Protein AF-0000000075840301 (afdb_homodimer)

Secondary structure (DSSP, 8-state):
-EEEEESTTSHHHHHHHHHHHHTT-EEEEEES-GGGS-HHHHT-TTEEEEE--TT-HHHHHHHHTT-SEEEE-----TTS-SS-HHHHHHHHHHHHHTSSSPPEEEEE--TT-SSSTHHHHHHHHTSHHHHHHHHHHHHHHHHHHHH-TT--EEEEEE-EEE-SPP-S---EE--SS--TTT--EEEHHHHHHHHHHHHH-GGGTTEEEEE-/-EEEEESTTSHHHHHHHHHHHHTT-EEEEEES-GGGS-HHHHT-TTEEEEE--TT-HHHHHHHHTT-SEEEE-----TTS-SS-HHHHHHHHHHHHHTSSSPPEEEEE--TTTTTTTHHHHHHHHTSHHHHHHHHHHHHHHHHHHHH-TT--EEEEEE-EEE-SPP-S---EE--SS--TTT--EEEHHHHHHHHHHHHH-GGGTTEEEEE-

Organism: Prymnesium parvum (NCBI:txid97485)

Radius of gyration: 25.16 Å; Cα contacts (8 Å, |Δi|>4): 952; chains: 2; bounding box: 38×73×52 Å

Foldseek 3Di:
DEEEEEPCLDDVNVVVLVVCVVVPAQYEYEEQDPVSRPPVPVPDPSYHYDHDALLDLVSLLVRQPPGQEYEYPDADDVPDDFPRLLSSLVSNLVSQVPDPHGHEYEYEAAACAPPNVVQQCVVLVVPPVSNRRSVSRNNNVVCCVVPNVPHHYHYHHDYDDDPDDDPVDDDDDPPSPRVCVRRDDDDPVVVVVVVVVVVVDCPQPPHDDDDD/DEEEEEPCLDDVNVVVVVVCVVVPAQYEYEDQDPVSRPPVPVPDPSYHYDHDALLDLVSLLVRQPPGQEYEYPDADDVPDDFPRLLSSLVSNLVSQVPDPHGHEYEYEAAACALPNVVQQCVVLVVDVVSNRRSVSRNNNVVCCVVPNVPHHYHYHHDYDDDPDDDPVDDDDDPPSPRVCVVRDDDDPVVVVVVVVVVVVDCPQPPHDDDDD

InterPro domains:
  IPR016040 NAD(P)-binding domain [PF13460] (7-199)
  IPR036291 NAD(P)-binding domain superfamily [SSF51735] (1-210)
  IPR051606 Polyketide Oxidoreductase-like [PTHR43355] (1-210)

pLDDT: mean 80.61, std 18.45, range [37.78, 98.44]

Solvent-accessible surface area (backbone atoms only — not comparable to full-atom values): 21723 Å² total; per-residue (Å²): 96,42,35,21,32,37,27,38,63,39,76,48,17,40,54,32,51,52,52,42,47,74,71,66,26,38,36,35,34,46,30,78,55,72,84,59,38,64,68,84,56,67,72,40,90,46,47,44,82,41,80,35,47,65,78,34,55,68,51,38,31,66,51,48,60,88,27,52,28,38,38,36,45,54,76,88,50,74,91,47,76,81,75,44,59,32,51,25,52,49,34,49,50,55,42,29,61,70,40,96,71,42,26,39,36,40,39,45,64,43,53,27,48,77,77,24,22,55,32,58,34,54,69,16,40,53,30,66,70,40,32,53,53,48,49,26,46,28,48,26,52,50,46,51,74,70,63,39,82,88,33,43,28,29,38,36,18,39,34,36,74,37,92,49,74,57,74,84,75,67,49,76,40,66,60,74,64,32,70,51,52,48,35,32,53,29,26,36,49,40,51,27,53,47,53,50,53,53,69,76,40,73,90,47,55,73,37,54,37,36,36,46,95,44,34,23,34,37,27,39,62,38,76,48,18,39,55,31,52,51,52,41,46,73,71,65,26,37,38,35,34,47,31,76,56,71,83,61,39,64,68,85,54,67,73,41,91,46,46,43,85,41,80,34,48,62,77,35,56,68,50,38,31,66,52,48,60,86,25,53,28,37,38,37,44,54,75,86,49,72,90,48,77,81,76,44,60,34,50,26,51,50,35,50,48,54,42,30,61,70,39,95,71,42,27,40,36,40,42,45,64,43,54,25,50,76,78,25,18,55,33,59,35,54,69,18,39,53,29,67,69,39,32,53,53,48,48,26,46,30,49,26,52,48,46,50,75,70,62,38,82,86,32,44,28,28,38,36,18,39,36,37,73,38,92,50,74,58,72,83,75,67,49,76,41,65,60,73,63,32,68,51,54,44,34,33,54,30,26,37,48,41,52,28,52,47,52,52,51,53,67,75,38,72,89,47,56,72,37,53,38,36,36,48

Structure (mmCIF, N/CA/C/O backbone):
data_AF-0000000075840301-model_v1
#
loop_
_entity.id
_entity.type
_entity.pdbx_description
1 polymer 'NAD(P)-binding domain-containing protein'
#
loop_
_atom_site.group_PDB
_atom_site.id
_atom_site.type_symbol
_atom_site.label_atom_id
_atom_site.label_alt_id
_atom_site.label_comp_id
_atom_site.label_asym_id
_atom_site.label_entity_id
_atom_site.label_seq_id
_atom_site.pdbx_PDB_ins_code
_atom_site.Cartn_x
_atom_site.Cartn_y
_atom_site.Cartn_z
_atom_site.occupancy
_atom_site.B_iso_or_equiv
_atom_site.auth_seq_id
_atom_site.auth_comp_id
_atom_site.auth_asym_id
_atom_site.auth_atom_id
_atom_site.pdbx_PDB_model_num
ATOM 1 N N . MET A 1 1 ? 2.291 35.406 10.438 1 94.56 1 MET A N 1
ATOM 2 C CA . MET A 1 1 ? 1.06 34.844 10.969 1 94.56 1 MET A CA 1
ATOM 3 C C . MET A 1 1 ? 1.354 33.938 12.156 1 94.56 1 MET A C 1
ATOM 5 O O . MET A 1 1 ? 2.504 33.562 12.383 1 94.56 1 MET A O 1
ATOM 9 N N . LYS A 1 2 ? 0.335 33.719 12.969 1 97 2 LYS A N 1
ATOM 10 C CA . LYS A 1 2 ? 0.436 32.781 14.078 1 97 2 LYS A CA 1
ATOM 11 C C . LYS A 1 2 ? 0.03 31.375 13.641 1 97 2 LYS A C 1
ATOM 13 O O . LYS A 1 2 ? -1.146 31.125 13.367 1 97 2 LYS A O 1
ATOM 18 N N . LEU A 1 3 ? 1.019 30.516 13.672 1 97.31 3 LEU A N 1
ATOM 19 C CA . LEU A 1 3 ? 0.808 29.141 13.219 1 97.31 3 LEU A CA 1
ATOM 20 C C . LEU A 1 3 ? 0.969 28.172 14.383 1 97.31 3 LEU A C 1
ATOM 22 O O . LEU A 1 3 ? 1.893 28.297 15.188 1 97.31 3 LEU A O 1
ATOM 26 N N . THR A 1 4 ? 0.073 27.281 14.477 1 98.25 4 THR A N 1
ATOM 27 C CA . THR A 1 4 ? 0.215 26.141 15.383 1 98.25 4 THR A CA 1
ATOM 28 C C . THR A 1 4 ? 0.514 24.859 14.594 1 98.25 4 THR A C 1
ATOM 30 O O . THR A 1 4 ? -0.13 24.578 13.578 1 98.25 4 THR A O 1
ATOM 33 N N . VAL A 1 5 ? 1.513 24.109 15.109 1 97.75 5 VAL A N 1
ATOM 34 C CA . VAL A 1 5 ? 1.905 22.875 14.414 1 97.75 5 VAL A CA 1
ATOM 35 C C . VAL A 1 5 ? 1.803 21.688 15.359 1 97.75 5 VAL A C 1
ATOM 37 O O . VAL A 1 5 ? 2.346 21.719 16.469 1 97.75 5 VAL A O 1
ATOM 40 N N . LEU A 1 6 ? 1.073 20.656 14.977 1 97.06 6 LEU A N 1
ATOM 41 C CA . LEU A 1 6 ? 1.098 19.344 15.617 1 97.06 6 LEU A CA 1
ATOM 42 C C . LEU A 1 6 ? 1.879 18.344 14.773 1 97.06 6 LEU A C 1
ATOM 44 O O . LEU A 1 6 ? 1.749 18.328 13.547 1 97.06 6 LEU A O 1
ATOM 48 N N . GLY A 1 7 ? 2.709 17.562 15.438 1 94.69 7 GLY A N 1
ATOM 49 C CA . GLY A 1 7 ? 3.58 16.641 14.711 1 94.69 7 GLY A CA 1
ATOM 50 C C . GLY A 1 7 ? 4.898 17.281 14.305 1 94.69 7 GLY A C 1
ATOM 51 O O . GLY A 1 7 ? 5.477 16.906 13.273 1 94.69 7 GLY A O 1
ATOM 52 N N . ALA A 1 8 ? 5.355 18.188 15.047 1 94.19 8 ALA A N 1
ATOM 53 C CA . ALA A 1 8 ? 6.539 18.969 14.703 1 94.19 8 ALA A CA 1
ATOM 54 C C . ALA A 1 8 ? 7.812 18.141 14.906 1 94.19 8 ALA A C 1
ATOM 56 O O . ALA A 1 8 ? 8.883 18.516 14.414 1 94.19 8 ALA A O 1
ATOM 57 N N . THR A 1 9 ? 7.734 17.109 15.648 1 91.31 9 THR A N 1
ATOM 58 C CA . THR A 1 9 ? 8.922 16.297 15.891 1 91.31 9 THR A CA 1
ATOM 59 C C . THR A 1 9 ? 9.086 15.227 14.812 1 91.31 9 THR A C 1
ATOM 61 O O . THR A 1 9 ? 10.109 14.555 14.75 1 91.31 9 THR A O 1
ATOM 64 N N . GLY A 1 10 ? 8.125 15.031 14 1 88.94 10 GLY A N 1
ATOM 65 C CA . GLY A 1 10 ? 8.234 14.102 12.891 1 88.94 10 GLY A CA 1
ATOM 66 C C . GLY A 1 10 ? 9.055 14.648 11.734 1 88.94 10 GLY A C 1
ATOM 67 O O . GLY A 1 10 ? 9.344 15.852 11.68 1 88.94 10 GLY A O 1
ATOM 68 N N . PRO A 1 11 ? 9.312 13.781 10.773 1 87 11 PRO A N 1
ATOM 69 C CA . PRO A 1 11 ? 10.188 14.188 9.664 1 87 11 PRO A CA 1
ATOM 70 C C . PRO A 1 11 ? 9.594 15.32 8.836 1 87 11 PRO A C 1
ATOM 72 O O . PRO A 1 11 ? 10.289 16.281 8.516 1 87 11 PRO A O 1
ATOM 75 N N . THR A 1 12 ? 8.359 15.203 8.43 1 87.88 12 THR A N 1
ATOM 76 C CA . THR A 1 12 ? 7.73 16.25 7.641 1 87.88 12 THR A CA 1
ATOM 77 C C . THR A 1 12 ? 7.508 17.5 8.492 1 87.88 12 THR A C 1
ATOM 79 O O . THR A 1 12 ? 7.703 18.625 8.016 1 87.88 12 THR A O 1
ATOM 82 N N . GLY A 1 13 ? 7.09 17.312 9.773 1 93.94 13 GLY A N 1
ATOM 83 C CA . GLY A 1 13 ? 6.828 18.438 10.672 1 93.94 13 GLY A CA 1
ATOM 84 C C . GLY A 1 13 ? 8.055 19.281 10.93 1 93.94 13 GLY A C 1
ATOM 85 O O . GLY A 1 13 ? 7.953 20.516 11.023 1 93.94 13 GLY A O 1
ATOM 86 N N . GLN A 1 14 ? 9.164 18.688 11.055 1 92.38 14 GLN A N 1
ATOM 87 C CA . GLN A 1 14 ? 10.406 19.422 11.289 1 92.38 14 GLN A CA 1
ATOM 88 C C . GLN A 1 14 ? 10.734 20.312 10.094 1 92.38 14 GLN A C 1
ATOM 90 O O . GLN A 1 14 ? 11.125 21.469 10.273 1 92.38 14 GLN A O 1
ATOM 95 N N . ILE A 1 15 ? 10.594 19.781 8.898 1 91 15 ILE A N 1
ATOM 96 C CA . ILE A 1 15 ? 10.867 20.547 7.688 1 91 15 ILE A CA 1
ATOM 97 C C . ILE A 1 15 ? 9.898 21.719 7.582 1 91 15 ILE A C 1
ATOM 99 O O . ILE A 1 15 ? 10.32 22.859 7.328 1 91 15 ILE A O 1
ATOM 103 N N . PHE A 1 16 ? 8.656 21.484 7.848 1 93.56 16 PHE A N 1
ATOM 104 C CA . PHE A 1 16 ? 7.645 22.531 7.754 1 93.56 16 PHE A CA 1
ATOM 105 C C . PHE A 1 16 ? 7.922 23.641 8.766 1 93.56 16 PHE A C 1
ATOM 107 O O . PHE A 1 16 ? 7.867 24.828 8.43 1 93.56 16 PHE A O 1
ATOM 114 N N . THR A 1 17 ? 8.195 23.234 10.031 1 95.25 17 THR A N 1
ATOM 115 C CA . THR A 1 17 ? 8.422 24.203 11.094 1 95.25 17 THR A CA 1
ATOM 116 C C . THR A 1 17 ? 9.602 25.109 10.75 1 95.25 17 THR A C 1
ATOM 118 O O . THR A 1 17 ? 9.508 26.328 10.891 1 95.25 17 THR A O 1
ATOM 121 N N . ALA A 1 18 ? 10.617 24.547 10.242 1 93.25 18 ALA A N 1
ATOM 122 C CA . ALA A 1 18 ? 11.781 25.344 9.836 1 93.25 18 ALA A CA 1
ATOM 123 C C . ALA A 1 18 ? 11.414 26.328 8.727 1 93.25 18 ALA A C 1
ATOM 125 O O . ALA A 1 18 ? 11.773 27.5 8.797 1 93.25 18 ALA A O 1
ATOM 126 N N . MET A 1 19 ? 10.68 25.891 7.777 1 92 19 MET A N 1
ATOM 127 C CA . MET A 1 19 ? 10.273 26.734 6.656 1 92 19 MET A CA 1
ATOM 128 C C . MET A 1 19 ? 9.383 27.875 7.125 1 92 19 MET A C 1
ATOM 130 O O . MET A 1 19 ? 9.523 29 6.656 1 92 19 MET A O 1
ATOM 134 N N . ALA A 1 20 ? 8.508 27.578 7.984 1 94.94 20 ALA A N 1
ATOM 135 C CA . ALA A 1 20 ? 7.59 28.594 8.508 1 94.94 20 ALA A CA 1
ATOM 136 C C . ALA A 1 20 ? 8.344 29.672 9.281 1 94.94 20 ALA A C 1
ATOM 138 O O . ALA A 1 20 ? 8.062 30.859 9.125 1 94.94 20 ALA A O 1
ATOM 139 N N . LEU A 1 21 ? 9.281 29.25 10.086 1 94.44 21 LEU A N 1
ATOM 140 C CA . LEU A 1 21 ? 10.094 30.203 10.844 1 94.44 21 LEU A CA 1
ATOM 141 C C . LEU A 1 21 ? 10.922 31.062 9.906 1 94.44 21 LEU A C 1
ATOM 143 O O . LEU A 1 21 ? 11.008 32.281 10.086 1 94.44 21 LEU A O 1
ATOM 147 N N . ASP A 1 22 ? 11.484 30.438 8.922 1 92.19 22 ASP A N 1
ATOM 148 C CA . ASP A 1 22 ? 12.289 31.156 7.941 1 92.19 22 ASP A CA 1
ATOM 149 C C . ASP A 1 22 ? 11.453 32.188 7.191 1 92.19 22 ASP A C 1
ATOM 151 O O . ASP A 1 22 ? 11.961 33.25 6.797 1 92.19 22 ASP A O 1
ATOM 155 N N . ALA A 1 23 ? 10.25 31.891 7.051 1 93 23 ALA A N 1
ATOM 156 C CA . ALA A 1 23 ? 9.344 32.781 6.348 1 93 23 ALA A CA 1
ATOM 157 C C . ALA A 1 23 ? 8.867 33.906 7.27 1 93 23 ALA A C 1
ATOM 159 O O . ALA A 1 23 ? 8.102 34.781 6.848 1 93 23 ALA A O 1
ATOM 160 N N . GLY A 1 24 ? 9.195 33.844 8.539 1 93.44 24 GLY A N 1
ATOM 161 C CA . GLY A 1 24 ? 8.945 34.938 9.461 1 93.44 24 GLY A CA 1
ATOM 162 C C . GLY A 1 24 ? 7.68 34.75 10.281 1 93.44 24 GLY A C 1
ATOM 163 O O . GLY A 1 24 ? 7.219 35.688 10.945 1 93.44 24 GLY A O 1
ATOM 164 N N . HIS A 1 25 ? 7.113 33.594 10.305 1 95.88 25 HIS A N 1
ATOM 165 C CA . HIS A 1 25 ? 5.891 33.344 11.047 1 95.88 25 HIS A CA 1
ATOM 166 C C . HIS A 1 25 ? 6.188 33.062 12.516 1 95.88 25 HIS A C 1
ATOM 168 O O . HIS A 1 25 ? 7.297 32.625 12.859 1 95.88 25 HIS A O 1
ATOM 174 N N . ASP A 1 26 ? 5.246 33.375 13.367 1 96.69 26 ASP A N 1
ATOM 175 C CA . ASP A 1 26 ? 5.27 32.906 14.758 1 96.69 26 ASP A CA 1
ATOM 176 C C . ASP A 1 26 ? 4.715 31.5 14.875 1 96.69 26 ASP A C 1
ATOM 178 O O . ASP A 1 26 ? 3.541 31.266 14.586 1 96.69 26 ASP A O 1
ATOM 182 N N . VAL A 1 27 ? 5.57 30.594 15.391 1 96.69 27 VAL A N 1
ATOM 183 C CA . VAL A 1 27 ? 5.184 29.188 15.344 1 96.69 27 VAL A CA 1
ATOM 184 C C . VAL A 1 27 ? 5.062 28.641 16.766 1 96.69 27 VAL A C 1
ATOM 186 O O . VAL A 1 27 ? 5.992 28.766 17.562 1 96.69 27 VAL A O 1
ATOM 189 N N . THR A 1 28 ? 3.939 28.094 17.094 1 97.38 28 THR A N 1
ATOM 190 C CA . THR A 1 28 ? 3.736 27.328 18.312 1 97.38 28 THR A CA 1
ATOM 191 C C . THR A 1 28 ? 3.637 25.828 17.984 1 97.38 28 THR A C 1
ATOM 193 O O . THR A 1 28 ? 2.887 25.438 17.094 1 97.38 28 THR A O 1
ATOM 196 N N . VAL A 1 29 ? 4.371 24.984 18.766 1 96.81 29 VAL A N 1
ATOM 197 C CA . VAL A 1 29 ? 4.332 23.547 18.5 1 96.81 29 VAL A CA 1
ATOM 198 C C . VAL A 1 29 ? 3.869 22.812 19.766 1 96.81 29 VAL A C 1
ATOM 200 O O . VAL A 1 29 ? 4.223 23.188 20.875 1 96.81 29 VAL A O 1
ATOM 203 N N . LEU A 1 30 ? 3.029 21.812 19.578 1 96.5 30 LEU A N 1
ATOM 204 C CA . LEU A 1 30 ? 2.65 20.859 20.609 1 96.5 30 LEU A CA 1
ATOM 205 C C . LEU A 1 30 ? 3.43 19.562 20.469 1 96.5 30 LEU A C 1
ATOM 207 O O . LEU A 1 30 ? 3.275 18.844 19.484 1 96.5 30 LEU A O 1
ATOM 211 N N . VAL A 1 31 ? 4.262 19.297 21.453 1 94.88 31 VAL A N 1
ATOM 212 C CA . VAL A 1 31 ? 5.105 18.109 21.375 1 94.88 31 VAL A CA 1
ATOM 213 C C . VAL A 1 31 ? 5.043 17.344 22.703 1 94.88 31 VAL A C 1
ATOM 215 O O . VAL A 1 31 ? 4.871 17.938 23.766 1 94.88 31 VAL A O 1
ATOM 218 N N . ARG A 1 32 ? 5.156 16.031 22.578 1 91 32 ARG A N 1
ATOM 219 C CA . ARG A 1 32 ? 5.203 15.211 23.781 1 91 32 ARG A CA 1
ATOM 220 C C . ARG A 1 32 ? 6.57 15.305 24.453 1 91 32 ARG A C 1
ATOM 222 O O . ARG A 1 32 ? 6.66 15.367 25.688 1 91 32 ARG A O 1
ATOM 229 N N . ASN A 1 33 ? 7.574 15.344 23.609 1 90.38 33 ASN A N 1
ATOM 230 C CA . ASN A 1 33 ? 8.961 15.414 24.047 1 90.38 33 ASN A CA 1
ATOM 231 C C . ASN A 1 33 ? 9.727 16.516 23.312 1 90.38 33 ASN A C 1
ATOM 233 O O . ASN A 1 33 ? 10.219 16.297 22.203 1 90.38 33 ASN A O 1
ATOM 237 N N . PRO A 1 34 ? 9.984 17.609 24 1 90 34 PRO A N 1
ATOM 238 C CA . PRO A 1 34 ? 10.648 18.75 23.359 1 90 34 PRO A CA 1
ATOM 239 C C . PRO A 1 34 ? 12.07 18.438 22.906 1 90 34 PRO A C 1
ATOM 241 O O . PRO A 1 34 ? 12.586 19.062 21.984 1 90 34 PRO A O 1
ATOM 244 N N . ALA A 1 35 ? 12.664 17.484 23.5 1 86.06 35 ALA A N 1
ATOM 245 C CA . ALA A 1 35 ? 14.047 17.156 23.188 1 86.06 35 ALA A CA 1
ATOM 246 C C . ALA A 1 35 ? 14.156 16.594 21.766 1 86.06 35 ALA A C 1
ATOM 248 O O . ALA A 1 35 ? 15.25 16.578 21.188 1 86.06 35 ALA A O 1
ATOM 249 N N . LYS A 1 36 ? 13.07 16.141 21.219 1 86.38 36 LYS A N 1
ATOM 250 C CA . LYS A 1 36 ? 13.086 15.547 19.891 1 86.38 36 LYS A CA 1
ATOM 251 C C . LYS A 1 36 ? 13.023 16.609 18.812 1 86.38 36 LYS A C 1
ATOM 253 O O . LYS A 1 36 ? 13.195 16.312 17.625 1 86.38 36 LYS A O 1
ATOM 258 N N . LEU A 1 37 ? 12.672 17.844 19.25 1 87.94 37 LEU A N 1
ATOM 259 C CA . LEU A 1 37 ? 12.703 18.953 18.297 1 87.94 37 LEU A CA 1
ATOM 260 C C . LEU A 1 37 ? 14.141 19.297 17.906 1 87.94 37 LEU A C 1
ATOM 262 O O . LEU A 1 37 ? 15.031 19.297 18.766 1 87.94 37 LEU A O 1
ATOM 266 N N . GLN A 1 38 ? 14.422 19.297 16.594 1 75.19 38 GLN A N 1
ATOM 267 C CA . GLN A 1 38 ? 15.789 19.609 16.203 1 75.19 38 GLN A CA 1
ATOM 268 C C . GLN A 1 38 ? 16.25 20.922 16.859 1 75.19 38 GLN A C 1
ATOM 270 O O . GLN A 1 38 ? 15.484 21.891 16.938 1 75.19 38 GLN A O 1
ATOM 275 N N . SER A 1 39 ? 17.406 20.859 17.375 1 63.19 39 SER A N 1
ATOM 276 C CA . SER A 1 39 ? 18.047 21.875 18.219 1 63.19 39 SER A CA 1
ATOM 277 C C . SER A 1 39 ? 18.094 23.219 17.5 1 63.19 39 SER A C 1
ATOM 279 O O . SER A 1 39 ? 18 24.266 18.125 1 63.19 39 SER A O 1
ATOM 281 N N . ILE A 1 40 ? 18.344 23.188 16.25 1 56.03 40 ILE A N 1
ATOM 282 C CA . ILE A 1 40 ? 18.641 24.422 15.539 1 56.03 40 ILE A CA 1
ATOM 283 C C . ILE A 1 40 ? 17.438 25.359 15.594 1 56.03 40 ILE A C 1
ATOM 285 O O . ILE A 1 40 ? 17.609 26.578 15.695 1 56.03 40 ILE A O 1
ATOM 289 N N . ARG A 1 41 ? 16.25 24.828 15.844 1 62.66 41 ARG A N 1
ATOM 290 C CA . ARG A 1 41 ? 15.094 25.719 15.727 1 62.66 41 ARG A CA 1
ATOM 291 C C . ARG A 1 41 ? 14.531 26.078 17.094 1 62.66 41 ARG A C 1
ATOM 293 O O . ARG A 1 41 ? 13.898 27.125 17.266 1 62.66 41 ARG A O 1
ATOM 300 N N . VAL A 1 42 ? 15.133 25.453 18.125 1 66.25 42 VAL A N 1
ATOM 301 C CA . VAL A 1 42 ? 14.578 25.672 19.453 1 66.25 42 VAL A CA 1
ATOM 302 C C . VAL A 1 42 ? 15.039 27.031 19.984 1 66.25 42 VAL A C 1
ATOM 304 O O . VAL A 1 42 ? 14.344 27.656 20.781 1 66.25 42 VAL A O 1
ATOM 307 N N . GLY A 1 43 ? 15.969 27.594 19.297 1 68.25 43 GLY A N 1
ATOM 308 C CA . GLY A 1 43 ? 16.5 28.859 19.781 1 68.25 43 GLY A CA 1
ATOM 309 C C . GLY A 1 43 ? 15.82 30.062 19.156 1 68.25 43 GLY A C 1
ATOM 310 O O . GLY A 1 43 ? 16.047 31.188 19.578 1 68.25 43 GLY A O 1
ATOM 311 N N . SER A 1 44 ? 14.953 29.859 18.312 1 79.88 44 SER A N 1
ATOM 312 C CA . SER A 1 44 ? 14.289 30.984 17.656 1 79.88 44 SER A CA 1
ATOM 313 C C . SER A 1 44 ? 13.273 31.641 18.578 1 79.88 44 SER A C 1
ATOM 315 O O . SER A 1 44 ? 12.523 30.969 19.266 1 79.88 44 SER A O 1
ATOM 317 N N . LYS A 1 45 ? 13.266 32.969 18.656 1 88.88 45 LYS A N 1
ATOM 318 C CA . LYS A 1 45 ? 12.312 33.75 19.453 1 88.88 45 LYS A CA 1
ATOM 319 C C . LYS A 1 45 ? 10.891 33.594 18.922 1 88.88 45 LYS A C 1
ATOM 321 O O . LYS A 1 45 ? 9.922 33.875 19.625 1 88.88 45 LYS A O 1
ATOM 326 N N . LYS A 1 46 ? 10.805 33.156 17.734 1 94.31 46 LYS A N 1
ATOM 327 C CA . LYS A 1 46 ? 9.492 33.031 17.109 1 94.31 46 LYS A CA 1
ATOM 328 C C . LYS A 1 46 ? 8.945 31.609 17.281 1 94.31 46 LYS A C 1
ATOM 330 O O . LYS A 1 46 ? 7.867 31.281 16.766 1 94.31 46 LYS A O 1
ATOM 335 N N . LEU A 1 47 ? 9.641 30.766 17.984 1 95 47 LEU A N 1
ATOM 336 C CA . LEU A 1 47 ? 9.188 29.406 18.25 1 95 47 LEU A CA 1
ATOM 337 C C . LEU A 1 47 ? 8.727 29.25 19.688 1 95 47 LEU A C 1
ATOM 339 O O . LEU A 1 47 ? 9.5 29.5 20.625 1 95 47 LEU A O 1
ATOM 343 N N . ASN A 1 48 ? 7.535 28.922 19.906 1 95.25 48 ASN A N 1
ATOM 344 C CA . ASN A 1 48 ? 6.969 28.594 21.203 1 95.25 48 ASN A CA 1
ATOM 345 C C . ASN A 1 48 ? 6.703 27.094 21.328 1 95.25 48 ASN A C 1
ATOM 347 O O . ASN A 1 48 ? 5.934 26.531 20.547 1 95.25 48 ASN A O 1
ATOM 351 N N . VAL A 1 49 ? 7.309 26.469 22.344 1 95.38 49 VAL A N 1
ATOM 352 C CA . VAL A 1 49 ? 7.188 25.031 22.5 1 95.38 49 VAL A CA 1
ATOM 353 C C . VAL A 1 49 ? 6.25 24.734 23.672 1 95.38 49 VAL A C 1
ATOM 355 O O . VAL A 1 49 ? 6.488 25.172 24.797 1 95.38 49 VAL A O 1
ATOM 358 N N . VAL A 1 50 ? 5.207 24.016 23.422 1 96.25 50 VAL A N 1
ATOM 359 C CA . VAL A 1 50 ? 4.258 23.578 24.438 1 96.25 50 VAL A CA 1
ATOM 360 C C . VAL A 1 50 ? 4.297 22.062 24.547 1 96.25 50 VAL A C 1
ATOM 362 O O . VAL A 1 50 ? 4.238 21.344 23.547 1 96.25 50 VAL A O 1
ATOM 365 N N . THR A 1 51 ? 4.395 21.594 25.812 1 96.44 51 THR A N 1
ATOM 366 C CA . THR A 1 51 ? 4.445 20.156 26.047 1 96.44 51 THR A CA 1
ATOM 367 C C . THR A 1 51 ? 3.043 19.594 26.266 1 96.44 51 THR A C 1
ATOM 369 O O . THR A 1 51 ? 2.281 20.109 27.094 1 96.44 51 THR A O 1
ATOM 372 N N . GLY A 1 52 ? 2.682 18.562 25.5 1 95.94 52 GLY A N 1
ATOM 373 C CA . GLY A 1 52 ? 1.386 17.922 25.625 1 95.94 52 GLY A CA 1
ATOM 374 C C . GLY A 1 52 ? 1.163 16.844 24.578 1 95.94 52 GLY A C 1
ATOM 375 O O . GLY A 1 52 ? 1.984 16.672 23.672 1 95.94 52 GLY A O 1
ATOM 376 N N . ASP A 1 53 ? 0.063 16.141 24.734 1 95.06 53 ASP A N 1
ATOM 377 C CA . ASP A 1 53 ? -0.326 15.055 23.844 1 95.06 53 ASP A CA 1
ATOM 378 C C . ASP A 1 53 ? -1.479 15.477 22.938 1 95.06 53 ASP A C 1
ATOM 380 O O . ASP A 1 53 ? -2.434 16.109 23.391 1 95.06 53 ASP A O 1
ATOM 384 N N . ALA A 1 54 ? -1.398 15.109 21.703 1 94.56 54 ALA A N 1
ATOM 385 C CA . ALA A 1 54 ? -2.408 15.508 20.719 1 94.56 54 ALA A CA 1
ATOM 386 C C . ALA A 1 54 ? -3.736 14.805 20.984 1 94.56 54 ALA A C 1
ATOM 388 O O . ALA A 1 54 ? -4.777 15.211 20.453 1 94.56 54 ALA A O 1
ATOM 389 N N . THR A 1 55 ? -3.691 13.727 21.781 1 94 55 THR A N 1
ATOM 390 C CA . THR A 1 55 ? -4.926 13.008 22.094 1 94 55 THR A CA 1
ATOM 391 C C . THR A 1 55 ? -5.586 13.594 23.328 1 94 55 THR A C 1
ATOM 393 O O . THR A 1 55 ? -6.656 13.141 23.75 1 94 55 THR A O 1
ATOM 396 N N . ASP A 1 56 ? -4.98 14.609 23.891 1 96.19 56 ASP A N 1
ATOM 397 C CA . ASP A 1 56 ? -5.547 15.344 25.016 1 96.19 56 ASP A CA 1
ATOM 398 C C . ASP A 1 56 ? -6.254 16.609 24.547 1 96.19 56 ASP A C 1
ATOM 400 O O . ASP A 1 56 ? -5.609 17.547 24.047 1 96.19 56 ASP A O 1
ATOM 404 N N . ALA A 1 57 ? -7.492 16.688 24.844 1 97.06 57 ALA A N 1
ATOM 405 C CA . ALA A 1 57 ? -8.32 17.781 24.344 1 97.06 57 ALA A CA 1
ATOM 406 C C . ALA A 1 57 ? -7.855 19.109 24.891 1 97.06 57 ALA A C 1
ATOM 408 O O . ALA A 1 57 ? -7.824 20.125 24.172 1 97.06 57 ALA A O 1
ATOM 409 N N . LYS A 1 58 ? -7.535 19.125 26.125 1 97.44 58 LYS A N 1
ATOM 410 C CA . LYS A 1 58 ? -7.117 20.375 26.75 1 97.44 58 LYS A CA 1
ATOM 411 C C . LYS A 1 58 ? -5.793 20.859 26.172 1 97.44 58 LYS A C 1
ATOM 413 O O . LYS A 1 58 ? -5.617 22.062 25.938 1 97.44 58 LYS A O 1
ATOM 418 N N . ALA A 1 59 ? -4.895 19.969 25.984 1 97.56 59 ALA A N 1
ATOM 419 C CA . ALA A 1 59 ? -3.607 20.328 25.391 1 97.56 59 ALA A CA 1
ATOM 420 C C . ALA A 1 59 ? -3.791 20.906 24 1 97.56 59 ALA A C 1
ATOM 422 O O . ALA A 1 59 ? -3.199 21.938 23.656 1 97.56 59 ALA A O 1
ATOM 423 N N . VAL A 1 60 ? -4.625 20.328 23.234 1 98.19 60 VAL A N 1
ATOM 424 C CA . VAL A 1 60 ? -4.863 20.766 21.859 1 98.19 60 VAL A CA 1
ATOM 425 C C . VAL A 1 60 ? -5.531 22.141 21.875 1 98.19 60 VAL A C 1
ATOM 427 O O . VAL A 1 60 ? -5.129 23.047 21.141 1 98.19 60 VAL A O 1
ATOM 430 N N . SER A 1 61 ? -6.488 22.297 22.719 1 97.75 61 SER A N 1
ATOM 431 C CA . SER A 1 61 ? -7.191 23.578 22.812 1 97.75 61 SER A CA 1
ATOM 432 C C . SER A 1 61 ? -6.23 24.703 23.172 1 97.75 61 SER A C 1
ATOM 434 O O . SER A 1 61 ? -6.344 25.812 22.625 1 97.75 61 SER A O 1
ATOM 436 N N . SER A 1 62 ? -5.289 24.453 23.984 1 97.5 62 SER A N 1
ATOM 437 C CA . SER A 1 62 ? -4.367 25.484 24.453 1 97.5 62 SER A CA 1
ATOM 438 C C . SER A 1 62 ? -3.518 26.031 23.328 1 97.5 62 SER A C 1
ATOM 440 O O . SER A 1 62 ? -3.098 27.188 23.359 1 97.5 62 SER A O 1
ATOM 442 N N . VAL A 1 63 ? -3.334 25.281 22.281 1 97.69 63 VAL A N 1
ATOM 443 C CA . VAL A 1 63 ? -2.447 25.734 21.219 1 97.69 63 VAL A CA 1
ATOM 444 C C . VAL A 1 63 ? -3.273 26.203 20.016 1 97.69 63 VAL A C 1
ATOM 446 O O . VAL A 1 63 ? -2.777 26.938 19.156 1 97.69 63 VAL A O 1
ATOM 449 N N . VAL A 1 64 ? -4.453 25.781 19.938 1 97.88 64 VAL A N 1
ATOM 450 C CA . VAL A 1 64 ? -5.316 26.172 18.828 1 97.88 64 VAL A CA 1
ATOM 451 C C . VAL A 1 64 ? -5.91 27.562 19.109 1 97.88 64 VAL A C 1
ATOM 453 O O . VAL A 1 64 ? -6.121 28.344 18.172 1 97.88 64 VAL A O 1
ATOM 456 N N . ASP A 1 65 ? -6.137 27.797 20.375 1 95.38 65 ASP A N 1
ATOM 457 C CA . ASP A 1 65 ? -6.691 29.094 20.766 1 95.38 65 ASP A CA 1
ATOM 458 C C . ASP A 1 65 ? -5.785 30.234 20.312 1 95.38 65 ASP A C 1
ATOM 460 O O . ASP A 1 65 ? -4.598 30.266 20.656 1 95.38 65 ASP A O 1
ATOM 464 N N . GLY A 1 66 ? -6.355 31.156 19.5 1 94.06 66 GLY A N 1
ATOM 465 C CA . GLY A 1 66 ? -5.621 32.312 19.062 1 94.06 66 GLY A CA 1
ATOM 466 C C . GLY A 1 66 ? -4.812 32.094 17.797 1 94.06 66 GLY A C 1
ATOM 467 O O . GLY A 1 66 ? -4.238 33.031 17.25 1 94.06 66 GLY A O 1
ATOM 468 N N . ALA A 1 67 ? -4.688 30.922 17.359 1 97.06 67 ALA A N 1
ATOM 469 C CA . ALA A 1 67 ? -3.977 30.641 16.125 1 97.06 67 ALA A CA 1
ATOM 470 C C . ALA A 1 67 ? -4.758 31.141 14.914 1 97.06 67 ALA A C 1
ATOM 472 O O . ALA A 1 67 ? -5.988 31.141 14.906 1 97.06 67 ALA A O 1
ATOM 473 N N . GLU A 1 68 ? -4.035 31.562 13.938 1 97.25 68 GLU A N 1
ATOM 474 C CA . GLU A 1 68 ? -4.66 31.922 12.664 1 97.25 68 GLU A CA 1
ATOM 475 C C . GLU A 1 68 ? -4.754 30.703 11.75 1 97.25 68 GLU A C 1
ATOM 477 O O . GLU A 1 68 ? -5.676 30.594 10.938 1 97.25 68 GLU A O 1
ATOM 482 N N . VAL A 1 69 ? -3.748 29.875 11.875 1 97.75 69 VAL A N 1
ATOM 483 C CA . VAL A 1 69 ? -3.705 28.641 11.086 1 97.75 69 VAL A CA 1
ATOM 484 C C . VAL A 1 69 ? -3.217 27.484 11.961 1 97.75 69 VAL A C 1
ATOM 486 O O . VAL A 1 69 ? -2.318 27.656 12.789 1 97.75 69 VAL A O 1
ATOM 489 N N . VAL A 1 70 ? -3.777 26.359 11.789 1 98.44 70 VAL A N 1
ATOM 490 C CA . VAL A 1 70 ? -3.352 25.125 12.43 1 98.44 70 VAL A CA 1
ATOM 491 C C . VAL A 1 70 ? -2.912 24.109 11.375 1 98.44 70 VAL A C 1
ATOM 493 O O . VAL A 1 70 ? -3.658 23.828 10.438 1 98.44 70 VAL A O 1
ATOM 496 N N . VAL A 1 71 ? -1.688 23.594 11.492 1 97.81 71 VAL A N 1
ATOM 497 C CA . VAL A 1 71 ? -1.146 22.609 10.562 1 97.81 71 VAL A CA 1
ATOM 498 C C . VAL A 1 71 ? -0.846 21.297 11.305 1 97.81 71 VAL A C 1
ATOM 500 O O . VAL A 1 71 ? -0.138 21.312 12.32 1 97.81 71 VAL A O 1
ATOM 503 N N . SER A 1 72 ? -1.4 20.219 10.805 1 97.88 72 SER A N 1
ATOM 504 C CA . SER A 1 72 ? -1.107 18.922 11.406 1 97.88 72 SER A CA 1
ATOM 505 C C . SER A 1 72 ? -0.255 18.062 10.477 1 97.88 72 SER A C 1
ATOM 507 O O . SER A 1 72 ? -0.659 17.766 9.352 1 97.88 72 SER A O 1
ATOM 509 N N . CYS A 1 73 ? 0.848 17.641 10.977 1 94 73 CYS A N 1
ATOM 510 C CA . CYS A 1 73 ? 1.729 16.672 10.32 1 94 73 CYS A CA 1
ATOM 511 C C . CYS A 1 73 ? 1.814 15.383 11.109 1 94 73 CYS A C 1
ATOM 513 O O . CYS A 1 73 ? 2.818 14.672 11.039 1 94 73 CYS A O 1
ATOM 515 N N . LEU A 1 74 ? 0.794 15.148 11.875 1 91.25 74 LEU A N 1
ATOM 516 C CA . LEU A 1 74 ? 0.754 13.945 12.695 1 91.25 74 LEU A CA 1
ATOM 517 C C . LEU A 1 74 ? 0.709 12.695 11.828 1 91.25 74 LEU A C 1
ATOM 519 O O . LEU A 1 74 ? 0.02 12.664 10.805 1 91.25 74 LEU A O 1
ATOM 523 N N . GLY A 1 75 ? 1.42 11.695 12.266 1 82.38 75 GLY A N 1
ATOM 524 C CA . GLY A 1 75 ? 1.41 10.391 11.617 1 82.38 75 GLY A CA 1
ATOM 525 C C . GLY A 1 75 ? 1.484 9.234 12.602 1 82.38 75 GLY A C 1
ATOM 526 O O . GLY A 1 75 ? 1.869 9.422 13.758 1 82.38 75 GLY A O 1
ATOM 527 N N . SER A 1 76 ? 0.998 8.109 12.102 1 71 76 SER A N 1
ATOM 528 C CA . SER A 1 76 ? 1.063 6.906 12.93 1 71 76 SER A CA 1
ATOM 529 C C . SER A 1 76 ? 2.447 6.266 12.859 1 71 76 SER A C 1
ATOM 531 O O . SER A 1 76 ? 3.109 6.309 11.82 1 71 76 SER A O 1
ATOM 533 N N . HIS A 1 77 ? 2.975 6.02 14.031 1 64.5 77 HIS A N 1
ATOM 534 C CA . HIS A 1 77 ? 4.215 5.258 14.102 1 64.5 77 HIS A CA 1
ATOM 535 C C . HIS A 1 77 ? 3.982 3.875 14.695 1 64.5 77 HIS A C 1
ATOM 537 O O . HIS A 1 77 ? 3.061 3.686 15.492 1 64.5 77 HIS A O 1
ATOM 543 N N . PRO A 1 78 ? 4.828 2.963 14.109 1 57.12 78 PRO A N 1
ATOM 544 C CA . PRO A 1 78 ? 4.684 1.622 14.68 1 57.12 78 PRO A CA 1
ATOM 545 C C . PRO A 1 78 ? 4.746 1.619 16.203 1 57.12 78 PRO A C 1
ATOM 547 O O . PRO A 1 78 ? 5.625 2.252 16.797 1 57.12 78 PRO A O 1
ATOM 550 N N . GLY A 1 79 ? 3.744 0.954 16.766 1 58.94 79 GLY A N 1
ATOM 551 C CA . GLY A 1 79 ? 3.727 0.817 18.219 1 58.94 79 GLY A CA 1
ATOM 552 C C . GLY A 1 79 ? 3.092 2.002 18.922 1 58.94 79 GLY A C 1
ATOM 553 O O . GLY A 1 79 ? 2.939 1.998 20.141 1 58.94 79 GLY A O 1
ATOM 554 N N . GLY A 1 80 ? 2.791 2.92 18.125 1 65.38 80 GLY A N 1
ATOM 555 C CA . GLY A 1 80 ? 2.156 4.074 18.734 1 65.38 80 GLY A CA 1
ATOM 556 C C . GLY A 1 80 ? 0.672 3.879 18.984 1 65.38 80 GLY A C 1
ATOM 557 O O . GLY A 1 80 ? 0.112 2.836 18.641 1 65.38 80 GLY A O 1
ATOM 558 N N . PRO A 1 81 ? 0.157 4.828 19.719 1 69.44 81 PRO A N 1
ATOM 559 C CA . PRO A 1 81 ? -1.277 4.734 20 1 69.44 81 PRO A CA 1
ATOM 560 C C . PRO A 1 81 ? -2.127 4.715 18.734 1 69.44 81 PRO A C 1
ATOM 562 O O . PRO A 1 81 ? -1.8 5.395 17.766 1 69.44 81 PRO A O 1
ATOM 565 N N . CYS A 1 82 ? -3.086 3.83 18.688 1 72.06 82 CYS A N 1
ATOM 566 C CA . CYS A 1 82 ? -4.109 3.748 17.656 1 72.06 82 CYS A CA 1
ATOM 567 C C . CYS A 1 82 ? -5.477 3.459 18.25 1 72.06 82 CYS A C 1
ATOM 569 O O . CYS A 1 82 ? -5.637 2.502 19.016 1 72.06 82 CYS A O 1
ATOM 571 N N . PRO A 1 83 ? -6.477 4.523 17.953 1 83.19 83 PRO A N 1
ATOM 572 C CA . PRO A 1 83 ? -6.477 5.617 16.984 1 83.19 83 PRO A CA 1
ATOM 573 C C . PRO A 1 83 ? -5.82 6.887 17.531 1 83.19 83 PRO A C 1
ATOM 575 O O . PRO A 1 83 ? -5.996 7.227 18.703 1 83.19 83 PRO A O 1
ATOM 578 N N . MET A 1 84 ? -5.086 7.547 16.719 1 87.81 84 MET A N 1
ATOM 579 C CA . MET A 1 84 ? -4.445 8.805 17.109 1 87.81 84 MET A CA 1
ATOM 580 C C . MET A 1 84 ? -4.891 9.945 16.203 1 87.81 84 MET A C 1
ATOM 582 O O . MET A 1 84 ? -5.281 11.008 16.688 1 87.81 84 MET A O 1
ATOM 586 N N . LEU A 1 85 ? -4.945 9.727 14.922 1 90.12 85 LEU A N 1
ATOM 587 C CA . LEU A 1 85 ? -5.191 10.805 13.961 1 90.12 85 LEU A CA 1
ATOM 588 C C . LEU A 1 85 ? -6.633 11.289 14.055 1 90.12 85 LEU A C 1
ATOM 590 O O . LEU A 1 85 ? -6.883 12.492 14.125 1 90.12 85 LEU A O 1
ATOM 594 N N . SER A 1 86 ? -7.555 10.352 14.109 1 92.75 86 SER A N 1
ATOM 595 C CA . SER A 1 86 ? -8.961 10.734 14.172 1 92.75 86 SER A CA 1
ATOM 596 C C . SER A 1 86 ? -9.273 11.469 15.477 1 92.75 86 SER A C 1
ATOM 598 O O . SER A 1 86 ? -10.039 12.43 15.484 1 92.75 86 SER A O 1
ATOM 600 N N . ILE A 1 87 ? -8.648 11.07 16.531 1 94.75 87 ILE A N 1
ATOM 601 C CA . ILE A 1 87 ? -8.859 11.719 17.828 1 94.75 87 ILE A CA 1
ATOM 602 C C . ILE A 1 87 ? -8.281 13.125 17.797 1 94.75 87 ILE A C 1
ATOM 604 O O . ILE A 1 87 ? -8.945 14.086 18.203 1 94.75 87 ILE A O 1
ATOM 608 N N . ALA A 1 88 ? -7.148 13.258 17.344 1 95.88 88 ALA A N 1
ATOM 609 C CA . ALA A 1 88 ? -6.496 14.562 17.297 1 95.88 88 ALA A CA 1
ATOM 610 C C . ALA A 1 88 ? -7.281 15.523 16.406 1 95.88 88 ALA A C 1
ATOM 612 O O . ALA A 1 88 ? -7.48 16.688 16.766 1 95.88 88 ALA A O 1
ATOM 613 N N . PHE A 1 89 ? -7.703 15.055 15.227 1 96.75 89 PHE A N 1
ATOM 614 C CA . PHE A 1 89 ? -8.453 15.906 14.312 1 96.75 89 PHE A CA 1
ATOM 615 C C . PHE A 1 89 ? -9.766 16.359 14.945 1 96.75 89 PHE A C 1
ATOM 617 O O . PHE A 1 89 ? -10.188 17.5 14.75 1 96.75 89 PHE A O 1
ATOM 624 N N . ARG A 1 90 ? -10.344 15.461 15.672 1 96.56 90 ARG A N 1
ATOM 625 C CA . ARG A 1 90 ? -11.562 15.836 16.375 1 96.56 90 ARG A CA 1
ATOM 626 C C . ARG A 1 90 ? -11.297 16.969 17.375 1 96.56 90 ARG A C 1
ATOM 628 O O . ARG A 1 90 ? -12.062 17.922 17.438 1 96.56 90 ARG A O 1
ATOM 635 N N . HIS A 1 91 ? -10.281 16.828 18.125 1 97.5 91 HIS A N 1
ATOM 636 C CA . HIS A 1 91 ? -9.938 17.859 19.109 1 97.5 91 HIS A CA 1
ATOM 637 C C . HIS A 1 91 ? -9.594 19.172 18.422 1 97.5 91 HIS A C 1
ATOM 639 O O . HIS A 1 91 ? -9.992 20.25 18.906 1 97.5 91 HIS A O 1
ATOM 645 N N . ILE A 1 92 ? -8.906 19.156 17.328 1 98 92 ILE A N 1
ATOM 646 C CA . ILE A 1 92 ? -8.523 20.359 16.594 1 98 92 ILE A CA 1
ATOM 647 C C . ILE A 1 92 ? -9.766 21.078 16.094 1 98 92 ILE A C 1
ATOM 649 O O . ILE A 1 92 ? -9.914 22.297 16.297 1 98 92 ILE A O 1
ATOM 653 N N . LEU A 1 93 ? -10.633 20.312 15.516 1 97.5 93 LEU A N 1
ATOM 654 C CA . LEU A 1 93 ? -11.836 20.922 14.953 1 97.5 93 LEU A CA 1
ATOM 655 C C . LEU A 1 93 ? -12.719 21.5 16.062 1 97.5 93 LEU A C 1
ATOM 657 O O . LEU A 1 93 ? -13.273 22.578 15.898 1 97.5 93 LEU A O 1
ATOM 661 N N . ALA A 1 94 ? -12.828 20.75 17.109 1 97.12 94 ALA A N 1
ATOM 662 C CA . ALA A 1 94 ? -13.641 21.234 18.219 1 97.12 94 ALA A CA 1
ATOM 663 C C . ALA A 1 94 ? -13.086 22.531 18.781 1 97.12 94 ALA A C 1
ATOM 665 O O . ALA A 1 94 ? -13.844 23.484 19.031 1 97.12 94 ALA A O 1
ATOM 666 N N . ALA A 1 95 ? -11.836 22.609 19 1 97.88 95 ALA A N 1
ATOM 667 C CA . ALA A 1 95 ? -11.195 23.812 19.516 1 97.88 95 ALA A CA 1
ATOM 668 C C . ALA A 1 95 ? -11.344 24.984 18.531 1 97.88 95 ALA A C 1
ATOM 670 O O . ALA A 1 95 ? -11.617 26.109 18.938 1 97.88 95 ALA A O 1
ATOM 671 N N . ALA A 1 96 ? -11.148 24.703 17.266 1 97.62 96 ALA A N 1
ATOM 672 C CA . ALA A 1 96 ? -11.258 25.719 16.234 1 97.62 96 ALA A CA 1
ATOM 673 C C . ALA A 1 96 ? -12.672 26.281 16.156 1 97.62 96 ALA A C 1
ATOM 675 O O . ALA A 1 96 ? -12.859 27.5 16.031 1 97.62 96 ALA A O 1
ATOM 676 N N . ALA A 1 97 ? -13.633 25.422 16.25 1 96.38 97 ALA A N 1
ATOM 677 C CA . ALA A 1 97 ? -15.031 25.797 16.094 1 96.38 97 ALA A CA 1
ATOM 678 C C . ALA A 1 97 ? -15.492 26.703 17.219 1 96.38 97 ALA A C 1
ATOM 680 O O . ALA A 1 97 ? -16.484 27.438 17.078 1 96.38 97 ALA A O 1
ATOM 681 N N . ARG A 1 98 ? -14.812 26.672 18.297 1 95.12 98 ARG A N 1
ATOM 682 C CA . ARG A 1 98 ? -15.195 27.453 19.453 1 95.12 98 ARG A CA 1
ATOM 683 C C . ARG A 1 98 ? -14.766 28.906 19.297 1 95.12 98 ARG A C 1
ATOM 685 O O . ARG A 1 98 ? -15.227 29.781 20.031 1 95.12 98 ARG A O 1
ATOM 692 N N . GLN A 1 99 ? -13.984 29.156 18.359 1 94.88 99 GLN A N 1
ATOM 693 C CA . GLN A 1 99 ? -13.469 30.5 18.172 1 94.88 99 GLN A CA 1
ATOM 694 C C . GLN A 1 99 ? -14.422 31.344 17.328 1 94.88 99 GLN A C 1
ATOM 696 O O . GLN A 1 99 ? -15.055 30.828 16.406 1 94.88 99 GLN A O 1
ATOM 701 N N . ALA A 1 100 ? -14.484 32.656 17.609 1 93.81 100 ALA A N 1
ATOM 702 C CA . ALA A 1 100 ? -15.32 33.562 16.828 1 93.81 100 ALA A CA 1
ATOM 703 C C . ALA A 1 100 ? -14.883 33.594 15.367 1 93.81 100 ALA A C 1
ATOM 705 O O . ALA A 1 100 ? -15.727 33.656 14.461 1 93.81 100 ALA A O 1
ATOM 706 N N . ARG A 1 101 ? -13.648 33.625 15.188 1 94.69 101 ARG A N 1
ATOM 707 C CA . ARG A 1 101 ? -13.039 33.469 13.867 1 94.69 101 ARG A CA 1
ATOM 708 C C . ARG A 1 101 ? -12.188 32.219 13.797 1 94.69 101 ARG A C 1
ATOM 710 O O . ARG A 1 101 ? -10.992 32.25 14.086 1 94.69 101 ARG A O 1
ATOM 717 N N . PRO A 1 102 ? -12.742 31.188 13.336 1 96.69 102 PRO A N 1
ATOM 718 C CA . PRO A 1 102 ? -12.016 29.906 13.344 1 96.69 102 PRO A CA 1
ATOM 719 C C . PRO A 1 102 ? -10.75 29.953 12.484 1 96.69 102 PRO A C 1
ATOM 721 O O . PRO A 1 102 ? -10.75 30.547 11.406 1 96.69 102 PRO A O 1
ATOM 724 N N . PRO A 1 103 ? -9.734 29.406 13 1 97.38 103 PRO A N 1
ATOM 725 C CA . PRO A 1 103 ? -8.523 29.297 12.188 1 97.38 103 PRO A CA 1
ATOM 726 C C . PRO A 1 103 ? -8.688 28.344 11.008 1 97.38 103 PRO A C 1
ATOM 728 O O . PRO A 1 103 ? -9.5 27.422 11.062 1 97.38 103 PRO A O 1
ATOM 731 N N . ARG A 1 104 ? -7.902 28.578 10.008 1 96.19 104 ARG A N 1
ATOM 732 C CA . ARG A 1 104 ? -7.801 27.609 8.922 1 96.19 104 ARG A CA 1
ATOM 733 C C . ARG A 1 104 ? -7.031 26.375 9.359 1 96.19 104 ARG A C 1
ATOM 735 O O . ARG A 1 104 ? -5.949 26.484 9.938 1 96.19 104 ARG A O 1
ATOM 742 N N . CYS A 1 105 ? -7.633 25.219 9.078 1 97.62 105 CYS A N 1
ATOM 743 C CA . CYS A 1 105 ? -7.004 23.969 9.477 1 97.62 105 CYS A CA 1
ATOM 744 C C . CYS A 1 105 ? -6.48 23.219 8.266 1 97.62 105 CYS A C 1
ATOM 746 O O . CYS A 1 105 ? -7.258 22.797 7.402 1 97.62 105 CYS A O 1
ATOM 748 N N . VAL A 1 106 ? -5.125 23.016 8.156 1 97.31 106 VAL A N 1
ATOM 749 C CA . VAL A 1 106 ? -4.469 22.234 7.109 1 97.31 106 VAL A CA 1
ATOM 750 C C . VAL A 1 106 ? -4.023 20.891 7.672 1 97.31 106 VAL A C 1
ATOM 752 O O . VAL A 1 106 ? -3.039 20.812 8.406 1 97.31 106 VAL A O 1
ATOM 755 N N . LEU A 1 107 ? -4.719 19.844 7.27 1 95.69 107 LEU A N 1
ATOM 756 C CA . LEU A 1 107 ? -4.617 18.547 7.941 1 95.69 107 LEU A CA 1
ATOM 757 C C . LEU A 1 107 ? -4.117 17.484 6.98 1 95.69 107 LEU A C 1
ATOM 759 O O . LEU A 1 107 ? -4.758 17.203 5.965 1 95.69 107 LEU A O 1
ATOM 763 N N . MET A 1 108 ? -2.99 16.859 7.383 1 91.19 108 MET A N 1
ATOM 764 C CA . MET A 1 108 ? -2.352 15.898 6.492 1 91.19 108 MET A CA 1
ATOM 765 C C . MET A 1 108 ? -2.795 14.477 6.82 1 91.19 108 MET A C 1
ATOM 767 O O . MET A 1 108 ? -2.787 14.078 7.984 1 91.19 108 MET A O 1
ATOM 771 N N . THR A 1 109 ? -3.219 13.766 5.777 1 82.44 109 THR A N 1
ATOM 772 C CA . THR A 1 109 ? -3.486 12.336 5.824 1 82.44 109 THR A CA 1
ATOM 773 C C . THR A 1 109 ? -2.619 11.586 4.816 1 82.44 109 THR A C 1
ATOM 775 O O . THR A 1 109 ? -1.391 11.664 4.867 1 82.44 109 THR A O 1
ATOM 778 N N . THR A 1 110 ? -3.131 10.641 4.102 1 70.75 110 THR A N 1
ATOM 779 C CA . THR A 1 110 ? -2.371 9.922 3.086 1 70.75 110 THR A CA 1
ATOM 780 C C . THR A 1 110 ? -3.246 9.609 1.876 1 70.75 110 THR A C 1
ATOM 782 O O . THR A 1 110 ? -4.477 9.586 1.981 1 70.75 110 THR A O 1
ATOM 785 N N . ILE A 1 111 ? -2.514 9.508 0.8 1 59.12 111 ILE A N 1
ATOM 786 C CA . ILE A 1 111 ? -3.23 9.141 -0.414 1 59.12 111 ILE A CA 1
ATOM 787 C C . ILE A 1 111 ? -3.943 7.805 -0.203 1 59.12 111 ILE A C 1
ATOM 789 O O . ILE A 1 111 ? -3.467 6.949 0.548 1 59.12 111 ILE A O 1
ATOM 793 N N . GLY A 1 112 ? -5.027 7.547 -0.8 1 57.28 112 GLY A N 1
ATOM 794 C CA . GLY A 1 112 ? -5.797 6.32 -0.69 1 57.28 112 GLY A CA 1
ATOM 795 C C . GLY A 1 112 ? -6.949 6.426 0.291 1 57.28 112 GLY A C 1
ATOM 796 O O . GLY A 1 112 ? -7.883 5.621 0.247 1 57.28 112 GLY A O 1
ATOM 797 N N . VAL A 1 113 ? -6.754 7.297 1.326 1 43.88 113 VAL A N 1
ATOM 798 C CA . VAL A 1 113 ? -7.867 7.508 2.246 1 43.88 113 VAL A CA 1
ATOM 799 C C . VAL A 1 113 ? -8.961 8.32 1.556 1 43.88 113 VAL A C 1
ATOM 801 O O . VAL A 1 113 ? -8.695 9.031 0.587 1 43.88 113 VAL A O 1
ATOM 804 N N . GLY A 1 114 ? -10.266 8.117 2.012 1 45.38 114 GLY A N 1
ATOM 805 C CA . GLY A 1 114 ? -11.414 8.805 1.437 1 45.38 114 GLY A CA 1
ATOM 806 C C . GLY A 1 114 ? -11.992 8.086 0.234 1 45.38 114 GLY A C 1
ATOM 807 O O . GLY A 1 114 ? -12.617 8.711 -0.625 1 45.38 114 GLY A O 1
ATOM 808 N N . GLY A 1 115 ? -11.781 6.781 0.231 1 40.84 115 GLY A N 1
ATOM 809 C CA . GLY A 1 115 ? -12.297 5.91 -0.812 1 40.84 115 GLY A CA 1
ATOM 810 C C . GLY A 1 115 ? -11.219 5.363 -1.724 1 40.84 115 GLY A C 1
ATOM 811 O O . GLY A 1 115 ? -11.469 4.434 -2.498 1 40.84 115 GLY A O 1
ATOM 812 N N . THR A 1 116 ? -10.359 6.156 -1.699 1 38.59 116 THR A N 1
ATOM 813 C CA . THR A 1 116 ? -9.281 5.746 -2.588 1 38.59 116 THR A CA 1
ATOM 814 C C . THR A 1 116 ? -8.445 4.641 -1.95 1 38.59 116 THR A C 1
ATOM 816 O O . THR A 1 116 ? -7.516 4.117 -2.57 1 38.59 116 THR A O 1
ATOM 819 N N . SER A 1 117 ? -8.617 4.445 -0.665 1 39.88 117 SER A N 1
ATOM 820 C CA . SER A 1 117 ? -7.832 3.758 0.352 1 39.88 117 SER A CA 1
ATOM 821 C C . SER A 1 117 ? -7.84 2.25 0.129 1 39.88 117 SER A C 1
ATOM 823 O O . SER A 1 117 ? -7.227 1.5 0.894 1 39.88 117 SER A O 1
ATOM 825 N N . PHE A 1 118 ? -8.75 1.821 -0.577 1 37.84 118 PHE A N 1
ATOM 826 C CA . PHE A 1 118 ? -8.93 0.375 -0.526 1 37.84 118 PHE A CA 1
ATOM 827 C C . PHE A 1 118 ? -7.617 -0.344 -0.807 1 37.84 118 PHE A C 1
ATOM 829 O O . PHE A 1 118 ? -7.305 -1.35 -0.167 1 37.84 118 PHE A O 1
ATOM 836 N N . HIS A 1 119 ? -6.934 0.183 -1.705 1 40.16 119 HIS A N 1
ATOM 837 C CA . HIS A 1 119 ? -5.746 -0.556 -2.127 1 40.16 119 HIS A CA 1
ATOM 838 C C . HIS A 1 119 ? -4.699 -0.597 -1.019 1 40.16 119 HIS A C 1
ATOM 840 O O . HIS A 1 119 ? -4.098 -1.642 -0.768 1 40.16 119 HIS A O 1
ATOM 846 N N . VAL A 1 120 ? -4.5 0.694 -0.398 1 42.88 120 VAL A N 1
ATOM 847 C CA . VAL A 1 120 ? -3.594 0.679 0.746 1 42.88 120 VAL A CA 1
ATOM 848 C C . VAL A 1 120 ? -4.129 -0.271 1.816 1 42.88 120 VAL A C 1
ATOM 850 O O . VAL A 1 120 ? -3.359 -0.99 2.457 1 42.88 120 VAL A O 1
ATOM 853 N N . LYS A 1 121 ? -5.504 -0.15 1.851 1 43.72 121 LYS A N 1
ATOM 854 C CA . LYS A 1 121 ? -6.133 -0.998 2.857 1 43.72 121 LYS A CA 1
ATOM 855 C C . LYS A 1 121 ? -5.82 -2.471 2.611 1 43.72 121 LYS A C 1
ATOM 857 O O . LYS A 1 121 ? -5.551 -3.219 3.553 1 43.72 121 LYS A O 1
ATOM 862 N N . CYS A 1 122 ? -6.102 -2.807 1.402 1 39.69 122 CYS A N 1
ATOM 863 C CA . CYS A 1 122 ? -6 -4.211 1.014 1 39.69 122 CYS A CA 1
ATOM 864 C C . CYS A 1 122 ? -4.566 -4.711 1.154 1 39.69 122 CYS A C 1
ATOM 866 O O . CYS A 1 122 ? -4.336 -5.812 1.652 1 39.69 122 CYS A O 1
ATOM 868 N N . LEU A 1 123 ? -3.59 -3.848 0.597 1 41.91 123 LEU A N 1
ATOM 869 C CA . LEU A 1 123 ? -2.189 -4.227 0.744 1 41.91 123 LEU A CA 1
ATOM 870 C C . LEU A 1 123 ? -1.787 -4.262 2.215 1 41.91 123 LEU A C 1
ATOM 872 O O . LEU A 1 123 ? -1.036 -5.145 2.637 1 41.91 123 LEU A O 1
ATOM 876 N N . LEU A 1 124 ? -2.324 -3.174 2.865 1 43.41 124 LEU A N 1
ATOM 877 C CA . LEU A 1 124 ? -2.092 -3.094 4.305 1 43.41 124 LEU A CA 1
ATOM 878 C C . LEU A 1 124 ? -2.932 -4.125 5.047 1 43.41 124 LEU A C 1
ATOM 880 O O . LEU A 1 124 ? -2.557 -4.57 6.137 1 43.41 124 LEU A O 1
ATOM 884 N N . GLY A 1 125 ? -4.086 -4.352 4.43 1 41.66 125 GLY A N 1
ATOM 885 C CA . GLY A 1 125 ? -4.996 -5.273 5.09 1 41.66 125 GLY A CA 1
ATOM 886 C C . GLY A 1 125 ? -4.387 -6.641 5.344 1 41.66 125 GLY A C 1
ATOM 887 O O . GLY A 1 125 ? -4.941 -7.449 6.09 1 41.66 125 GLY A O 1
ATOM 888 N N . ALA A 1 126 ? -3.588 -6.938 4.445 1 39.06 126 ALA A N 1
ATOM 889 C CA . ALA A 1 126 ? -3.1 -8.281 4.762 1 39.06 126 ALA A CA 1
ATOM 890 C C . ALA A 1 126 ? -2.486 -8.32 6.16 1 39.06 126 ALA A C 1
ATOM 892 O O . ALA A 1 126 ? -2.422 -9.383 6.785 1 39.06 126 ALA A O 1
ATOM 893 N N . PHE A 1 127 ? -2.1 -7.07 6.711 1 40.91 127 PHE A N 1
ATOM 894 C CA . PHE A 1 127 ? -1.63 -7.117 8.094 1 40.91 127 PHE A CA 1
ATOM 895 C C . PHE A 1 127 ? -2.525 -6.277 8.992 1 40.91 127 PHE A C 1
ATOM 897 O O . PHE A 1 127 ? -2.902 -5.16 8.641 1 40.91 127 PHE A O 1
ATOM 904 N N . VAL A 1 128 ? -3.057 -6.828 9.938 1 43 128 VAL A N 1
ATOM 905 C CA . VAL A 1 128 ? -4.023 -6.309 10.898 1 43 128 VAL A CA 1
ATOM 906 C C . VAL A 1 128 ? -3.609 -4.906 11.344 1 43 128 VAL A C 1
ATOM 908 O O . VAL A 1 128 ? -4.438 -3.996 11.398 1 43 128 VAL A O 1
ATOM 911 N N . ALA A 1 129 ? -2.322 -4.793 11.711 1 49.88 129 ALA A N 1
ATOM 912 C CA . ALA A 1 129 ? -1.88 -3.516 12.266 1 49.88 129 ALA A CA 1
ATOM 913 C C . ALA A 1 129 ? -1.928 -2.416 11.211 1 49.88 129 ALA A C 1
ATOM 915 O O . ALA A 1 129 ? -2.312 -1.282 11.5 1 49.88 129 ALA A O 1
ATOM 916 N N . GLY A 1 130 ? -1.623 -2.785 10.008 1 57.5 130 GLY A N 1
ATOM 917 C CA . GLY A 1 130 ? -1.734 -1.867 8.883 1 57.5 130 GLY A CA 1
ATOM 918 C C . GLY A 1 130 ? -3.162 -1.445 8.602 1 57.5 130 GLY A C 1
ATOM 919 O O . GLY A 1 130 ? -3.426 -0.273 8.32 1 57.5 130 GLY A O 1
ATOM 920 N N . TRP A 1 131 ? -3.977 -2.291 9.062 1 57.47 131 TRP A N 1
ATOM 921 C CA . TRP A 1 131 ? -5.387 -2.016 8.797 1 57.47 131 TRP A CA 1
ATOM 922 C C . TRP A 1 131 ? -5.938 -1.005 9.797 1 57.47 131 TRP A C 1
ATOM 924 O O . TRP A 1 131 ? -6.738 -0.139 9.438 1 57.47 131 TRP A O 1
ATOM 934 N N . LYS A 1 132 ? -5.379 -1.172 11 1 66.88 132 LYS A N 1
ATOM 935 C CA . LYS A 1 132 ? -5.883 -0.267 12.031 1 66.88 132 LYS A CA 1
ATOM 936 C C . LYS A 1 132 ? -5.473 1.175 11.75 1 66.88 132 LYS A C 1
ATOM 938 O O . LYS A 1 132 ? -6.25 2.104 11.977 1 66.88 132 LYS A O 1
ATOM 943 N N . VAL A 1 133 ? -4.293 1.32 11.242 1 71.44 133 VAL A N 1
ATOM 944 C CA . VAL A 1 133 ? -3.771 2.654 10.969 1 71.44 133 VAL A CA 1
ATOM 945 C C . VAL A 1 133 ? -4.516 3.264 9.781 1 71.44 133 VAL A C 1
ATOM 947 O O . VAL A 1 133 ? -4.945 4.418 9.836 1 71.44 133 VAL A O 1
ATOM 950 N N . ILE A 1 134 ? -4.711 2.525 8.836 1 69 134 ILE A N 1
ATOM 951 C CA . ILE A 1 134 ? -5.398 3.014 7.645 1 69 134 ILE A CA 1
ATOM 952 C C . ILE A 1 134 ? -6.84 3.369 7.992 1 69 134 ILE A C 1
ATOM 954 O O . ILE A 1 134 ? -7.367 4.379 7.52 1 69 134 ILE A O 1
ATOM 958 N N . HIS A 1 135 ? -7.391 2.531 8.773 1 73.25 135 HIS A N 1
ATOM 959 C CA . HIS A 1 135 ? -8.758 2.805 9.203 1 73.25 135 HIS A CA 1
ATOM 960 C C . HIS A 1 135 ? -8.836 4.113 9.984 1 73.25 135 HIS A C 1
ATOM 962 O O . HIS A 1 135 ? -9.773 4.891 9.805 1 73.25 135 HIS A O 1
ATOM 968 N N . ASP A 1 136 ? -7.91 4.297 10.773 1 82.06 136 ASP A N 1
ATOM 969 C CA . ASP A 1 136 ? -7.867 5.543 11.539 1 82.06 136 ASP A CA 1
ATOM 970 C C . ASP A 1 136 ? -7.738 6.746 10.609 1 82.06 136 ASP A C 1
ATOM 972 O O . ASP A 1 136 ? -8.391 7.773 10.82 1 82.06 136 ASP A O 1
ATOM 976 N N . TYR A 1 137 ? -6.922 6.605 9.578 1 80 137 TYR A N 1
ATOM 977 C CA . TYR A 1 137 ? -6.742 7.695 8.625 1 80 137 TYR A CA 1
ATOM 978 C C . TYR A 1 137 ? -8.023 7.957 7.844 1 80 137 TYR A C 1
ATOM 980 O O . TYR A 1 137 ? -8.391 9.109 7.605 1 80 137 TYR A O 1
ATOM 988 N N . GLU A 1 138 ? -8.633 6.918 7.516 1 75.38 138 GLU A N 1
ATOM 989 C CA . GLU A 1 138 ? -9.906 7.062 6.816 1 75.38 138 GLU A CA 1
ATOM 990 C C . GLU A 1 138 ? -10.945 7.754 7.691 1 75.38 138 GLU A C 1
ATOM 992 O O . GLU A 1 138 ? -11.688 8.617 7.219 1 75.38 138 GLU A O 1
ATOM 997 N N . LYS A 1 139 ? -11 7.34 8.875 1 83.25 139 LYS A N 1
ATOM 998 C CA . LYS A 1 139 ? -11.93 7.945 9.82 1 83.25 139 LYS A CA 1
ATOM 999 C C . LYS A 1 139 ? -11.617 9.43 10.023 1 83.25 139 LYS A C 1
ATOM 1001 O O . LYS A 1 139 ? -12.531 10.258 10.07 1 83.25 139 LYS A O 1
ATOM 1006 N N . ALA A 1 140 ? -10.398 9.711 10.133 1 88.56 140 ALA A N 1
ATOM 1007 C CA . ALA A 1 140 ? -9.984 11.094 10.32 1 88.56 140 ALA A CA 1
ATOM 1008 C C . ALA A 1 140 ? -10.391 11.961 9.133 1 88.56 140 ALA A C 1
ATOM 1010 O O . ALA A 1 140 ? -10.945 13.047 9.305 1 88.56 140 ALA A O 1
ATOM 1011 N N . ASP A 1 141 ? -10.086 11.445 7.98 1 82.75 141 ASP A N 1
ATOM 1012 C CA . ASP A 1 141 ? -10.438 12.148 6.75 1 82.75 141 ASP A CA 1
ATOM 1013 C C . ASP A 1 141 ? -11.945 12.375 6.66 1 82.75 141 ASP A C 1
ATOM 1015 O O . ASP A 1 141 ? -12.391 13.5 6.434 1 82.75 141 ASP A O 1
ATOM 1019 N N . ALA A 1 142 ? -12.719 11.422 6.918 1 82.62 142 ALA A N 1
ATOM 1020 C CA . ALA A 1 142 ? -14.172 11.492 6.855 1 82.62 142 ALA A CA 1
ATOM 1021 C C . ALA A 1 142 ? -14.719 12.469 7.898 1 82.62 142 ALA A C 1
ATOM 1023 O O . ALA A 1 142 ? -15.648 13.227 7.621 1 82.62 142 ALA A O 1
ATOM 1024 N N . LEU A 1 143 ? -14.156 12.367 9.031 1 90.69 143 LEU A N 1
ATOM 1025 C CA . LEU A 1 143 ? -14.57 13.242 10.125 1 90.69 143 LEU A CA 1
ATOM 1026 C C . LEU A 1 143 ? -14.43 14.703 9.734 1 90.69 143 LEU A C 1
ATOM 1028 O O . LEU A 1 143 ? -15.352 15.5 9.953 1 90.69 143 LEU A O 1
ATOM 1032 N N . VAL A 1 144 ? -13.328 15.094 9.133 1 91.94 144 VAL A N 1
ATOM 1033 C CA . VAL A 1 144 ? -13.078 16.484 8.758 1 91.94 144 VAL A CA 1
ATOM 1034 C C . VAL A 1 144 ? -14.094 16.922 7.703 1 91.94 144 VAL A C 1
ATOM 1036 O O . VAL A 1 144 ? -14.672 18 7.809 1 91.94 144 VAL A O 1
ATOM 1039 N N . ARG A 1 145 ? -14.336 16.078 6.809 1 86.06 145 ARG A N 1
ATOM 1040 C CA . ARG A 1 145 ? -15.25 16.422 5.719 1 86.06 145 ARG A CA 1
ATOM 1041 C C . ARG A 1 145 ? -16.688 16.562 6.23 1 86.06 145 ARG A C 1
ATOM 1043 O O . ARG A 1 145 ? -17.438 17.406 5.734 1 86.06 145 ARG A O 1
ATOM 1050 N N . ALA A 1 146 ? -16.984 15.859 7.246 1 88.75 146 ALA A N 1
ATOM 1051 C CA . ALA A 1 146 ? -18.375 15.82 7.719 1 88.75 146 ALA A CA 1
ATOM 1052 C C . ALA A 1 146 ? -18.609 16.844 8.812 1 88.75 146 ALA A C 1
ATOM 1054 O O . ALA A 1 146 ? -19.719 17.375 8.953 1 88.75 146 ALA A O 1
ATOM 1055 N N . GLU A 1 147 ? -17.562 17.141 9.547 1 90.75 147 GLU A N 1
ATOM 1056 C CA . GLU A 1 147 ? -17.812 17.844 10.805 1 90.75 147 GLU A CA 1
ATOM 1057 C C . GLU A 1 147 ? -17.047 19.172 10.852 1 90.75 147 GLU A C 1
ATOM 1059 O O . GLU A 1 147 ? -16.906 19.766 11.914 1 90.75 147 GLU A O 1
ATOM 1064 N N . HIS A 1 148 ? -16.656 19.672 9.773 1 87.56 148 HIS A N 1
ATOM 1065 C CA . HIS A 1 148 ? -15.844 20.875 9.789 1 87.56 148 HIS A CA 1
ATOM 1066 C C . HIS A 1 148 ? -16.672 22.109 10.164 1 87.56 148 HIS A C 1
ATOM 1068 O O . HIS A 1 148 ? -16.125 23.109 10.609 1 87.56 148 HIS A O 1
ATOM 1074 N N . GLY A 1 149 ? -18.031 22.062 9.945 1 92.38 149 GLY A N 1
ATOM 1075 C CA . GLY A 1 149 ? -18.844 23.234 10.211 1 92.38 149 GLY A CA 1
ATOM 1076 C C . GLY A 1 149 ? -18.375 24.469 9.453 1 92.38 149 GLY A C 1
ATOM 1077 O O . GLY A 1 149 ? -18.234 24.438 8.227 1 92.38 149 GLY A O 1
ATOM 1078 N N . ASP A 1 150 ? -18.078 25.531 10.219 1 94.12 150 ASP A N 1
ATOM 1079 C CA . ASP A 1 150 ? -17.641 26.781 9.609 1 94.12 150 ASP A CA 1
ATOM 1080 C C . ASP A 1 150 ? -16.109 26.875 9.586 1 94.12 150 ASP A C 1
ATOM 1082 O O . ASP A 1 150 ? -15.555 27.906 9.188 1 94.12 150 ASP A O 1
ATOM 1086 N N . VAL A 1 151 ? -15.445 25.922 10.031 1 96.31 151 VAL A N 1
ATOM 1087 C CA . VAL A 1 151 ? -13.992 25.922 10.062 1 96.31 151 VAL A CA 1
ATOM 1088 C C . VAL A 1 151 ? -13.445 25.625 8.664 1 96.31 151 VAL A C 1
ATOM 1090 O O . VAL A 1 151 ? -13.672 24.547 8.117 1 96.31 151 VAL A O 1
ATOM 1093 N N . PRO A 1 152 ? -12.773 26.578 8.086 1 95.69 152 PRO A N 1
ATOM 1094 C CA . PRO A 1 152 ? -12.109 26.25 6.824 1 95.69 152 PRO A CA 1
ATOM 1095 C C . PRO A 1 152 ? -11.031 25.188 6.984 1 95.69 152 PRO A C 1
ATOM 1097 O O . PRO A 1 152 ? -10.305 25.172 7.984 1 95.69 152 PRO A O 1
ATOM 1100 N N . TYR A 1 153 ? -10.984 24.312 6 1 95.06 153 TYR A N 1
ATOM 1101 C CA . TYR A 1 153 ? -9.992 23.234 6.102 1 95.06 153 TYR A CA 1
ATOM 1102 C C . TYR A 1 153 ? -9.375 22.938 4.742 1 95.06 153 TYR A C 1
ATOM 1104 O O . TYR A 1 153 ? -9.938 23.297 3.705 1 95.06 153 TYR A O 1
ATOM 1112 N N . VAL A 1 154 ? -8.172 22.312 4.742 1 92.81 154 VAL A N 1
ATOM 1113 C CA . VAL A 1 154 ? -7.523 21.656 3.609 1 92.81 154 VAL A CA 1
ATOM 1114 C C . VAL A 1 154 ? -7.043 20.266 4.02 1 92.81 154 VAL A C 1
ATOM 1116 O O . VAL A 1 154 ? -6.305 20.125 5 1 92.81 154 VAL A O 1
ATOM 1119 N N . LEU A 1 155 ? -7.566 19.281 3.283 1 89.31 155 LEU A N 1
ATOM 1120 C CA . LEU A 1 155 ? -7.035 17.938 3.467 1 89.31 155 LEU A CA 1
ATOM 1121 C C . LEU A 1 155 ? -5.91 17.656 2.479 1 89.31 155 LEU A C 1
ATOM 1123 O O . LEU A 1 155 ? -6.102 17.766 1.266 1 89.31 155 LEU A O 1
ATOM 1127 N N . VAL A 1 156 ? -4.73 17.359 3.029 1 87.06 156 VAL A N 1
ATOM 1128 C CA . VAL A 1 156 ? -3.568 17.078 2.193 1 87.06 156 VAL A CA 1
ATOM 1129 C C . VAL A 1 156 ? -3.283 15.57 2.193 1 87.06 156 VAL A C 1
ATOM 1131 O O . VAL A 1 156 ? -3.031 14.984 3.246 1 87.06 156 VAL A O 1
ATOM 1134 N N . ARG A 1 157 ? -3.264 15.008 0.998 1 77 157 ARG A N 1
ATOM 1135 C CA . ARG A 1 157 ? -3.096 13.57 0.824 1 77 157 ARG A CA 1
ATOM 1136 C C . ARG A 1 157 ? -1.856 13.266 -0.01 1 77 157 ARG A C 1
ATOM 1138 O O . ARG A 1 157 ? -1.957 13.023 -1.215 1 77 157 ARG A O 1
ATOM 1145 N N . PRO A 1 158 ? -0.736 13.188 0.706 1 76.44 158 PRO A N 1
ATOM 1146 C CA . PRO A 1 158 ? 0.495 12.914 -0.04 1 76.44 158 PRO A CA 1
ATOM 1147 C C . PRO A 1 158 ? 0.624 11.453 -0.449 1 76.44 158 PRO A C 1
ATOM 1149 O O . PRO A 1 158 ? 0.112 10.57 0.241 1 76.44 158 PRO A O 1
ATOM 1152 N N . ALA A 1 159 ? 1.346 11.305 -1.555 1 70.31 159 ALA A N 1
ATOM 1153 C CA . ALA A 1 159 ? 1.774 9.969 -1.951 1 70.31 159 ALA A CA 1
ATOM 1154 C C . ALA A 1 159 ? 2.9 9.461 -1.053 1 70.31 159 ALA A C 1
ATOM 1156 O O . ALA A 1 159 ? 3.098 9.969 0.052 1 70.31 159 ALA A O 1
ATOM 1157 N N . HIS A 1 160 ? 3.502 8.539 -1.449 1 64.94 160 HIS A N 1
ATOM 1158 C CA . HIS A 1 160 ? 4.598 7.996 -0.652 1 64.94 160 HIS A CA 1
ATOM 1159 C C . HIS A 1 160 ? 5.676 9.047 -0.415 1 64.94 160 HIS A C 1
ATOM 1161 O O . HIS A 1 160 ? 6.164 9.664 -1.363 1 64.94 160 HIS A O 1
ATOM 1167 N N . LEU A 1 161 ? 6.074 9.094 0.804 1 67.12 161 LEU A N 1
ATOM 1168 C CA . LEU A 1 161 ? 6.988 10.148 1.222 1 67.12 161 LEU A CA 1
ATOM 1169 C C . LEU A 1 161 ? 8.438 9.688 1.116 1 67.12 161 LEU A C 1
ATOM 1171 O O . LEU A 1 161 ? 8.766 8.57 1.519 1 67.12 161 LEU A O 1
ATOM 1175 N N . THR A 1 162 ? 9.211 10.508 0.519 1 68.62 162 THR A N 1
ATOM 1176 C CA . THR A 1 162 ? 10.648 10.242 0.46 1 68.62 162 THR A CA 1
ATOM 1177 C C . THR A 1 162 ? 11.43 11.359 1.149 1 68.62 162 THR A C 1
ATOM 1179 O O . THR A 1 162 ? 10.906 12.461 1.35 1 68.62 162 THR A O 1
ATOM 1182 N N . ASP A 1 163 ? 12.648 11.047 1.558 1 74 163 ASP A N 1
ATOM 1183 C CA . ASP A 1 163 ? 13.477 12.023 2.248 1 74 163 ASP A CA 1
ATOM 1184 C C . ASP A 1 163 ? 14.398 12.75 1.269 1 74 163 ASP A C 1
ATOM 1186 O O . ASP A 1 163 ? 15.375 13.383 1.677 1 74 163 ASP A O 1
ATOM 1190 N N . GLY A 1 164 ? 14.023 12.641 0.035 1 70.31 164 GLY A N 1
ATOM 1191 C CA . GLY A 1 164 ? 14.836 13.305 -0.97 1 70.31 164 GLY A CA 1
ATOM 1192 C C . GLY A 1 164 ? 14.617 14.797 -1.024 1 70.31 164 GLY A C 1
ATOM 1193 O O . GLY A 1 164 ? 13.75 15.328 -0.325 1 70.31 164 GLY A O 1
ATOM 1194 N N . ALA A 1 165 ? 15.508 15.484 -1.827 1 72.31 165 ALA A N 1
ATOM 1195 C CA . ALA A 1 165 ? 15.414 16.938 -2.016 1 72.31 165 ALA A CA 1
ATOM 1196 C C . ALA A 1 165 ? 14.102 17.312 -2.695 1 72.31 165 ALA A C 1
ATOM 1198 O O . ALA A 1 165 ? 13.539 16.516 -3.461 1 72.31 165 ALA A O 1
ATOM 1199 N N . GLY A 1 166 ? 13.68 18.391 -2.264 1 72.44 166 GLY A N 1
ATOM 1200 C CA . GLY A 1 166 ? 12.523 18.922 -2.969 1 72.44 166 GLY A CA 1
ATOM 1201 C C . GLY A 1 166 ? 12.781 19.156 -4.445 1 72.44 166 GLY A C 1
ATOM 1202 O O . GLY A 1 166 ? 13.875 19.547 -4.836 1 72.44 166 GLY A O 1
ATOM 1203 N N . THR A 1 167 ? 11.742 18.766 -5.254 1 66.62 167 THR A N 1
ATOM 1204 C CA . THR A 1 167 ? 11.922 18.922 -6.691 1 66.62 167 THR A CA 1
ATOM 1205 C C . THR A 1 167 ? 11.188 20.156 -7.199 1 66.62 167 THR A C 1
ATOM 1207 O O . THR A 1 167 ? 11.445 20.625 -8.312 1 66.62 167 THR A O 1
ATOM 1210 N N . ASP A 1 168 ? 10.406 20.672 -6.406 1 67.25 168 ASP A N 1
ATOM 1211 C CA . ASP A 1 168 ? 9.492 21.766 -6.77 1 67.25 168 ASP A CA 1
ATOM 1212 C C . ASP A 1 168 ? 8.562 21.344 -7.902 1 67.25 168 ASP A C 1
ATOM 1214 O O . ASP A 1 168 ? 7.961 22.188 -8.562 1 67.25 168 ASP A O 1
ATOM 1218 N N . LYS A 1 169 ? 8.625 20.047 -8.328 1 62.47 169 LYS A N 1
ATOM 1219 C CA . LYS A 1 169 ? 7.797 19.516 -9.406 1 62.47 169 LYS A CA 1
ATOM 1220 C C . LYS A 1 169 ? 6.84 18.438 -8.898 1 62.47 169 LYS A C 1
ATOM 1222 O O . LYS A 1 169 ? 7.191 17.266 -8.852 1 62.47 169 LYS A O 1
ATOM 1227 N N . TYR A 1 170 ? 5.914 18.906 -8.016 1 63.03 170 TYR A N 1
ATOM 1228 C CA . TYR A 1 170 ? 4.918 17.922 -7.602 1 63.03 170 TYR A CA 1
ATOM 1229 C C . TYR A 1 170 ? 3.572 18.219 -8.258 1 63.03 170 TYR A C 1
ATOM 1231 O O . TYR A 1 170 ? 3.297 19.344 -8.656 1 63.03 170 TYR A O 1
ATOM 1239 N N . LYS A 1 171 ? 2.863 17.156 -8.586 1 63.22 171 LYS A N 1
ATOM 1240 C CA . LYS A 1 171 ? 1.533 17.25 -9.18 1 63.22 171 LYS A CA 1
ATOM 1241 C C . LYS A 1 171 ? 0.448 17.234 -8.109 1 63.22 171 LYS A C 1
ATOM 1243 O O . LYS A 1 171 ? 0.615 16.609 -7.062 1 63.22 171 LYS A O 1
ATOM 1248 N N . LEU A 1 172 ? -0.597 18.125 -8.398 1 66 172 LEU A N 1
ATOM 1249 C CA . LEU A 1 172 ? -1.758 18.203 -7.523 1 66 172 LEU A CA 1
ATOM 1250 C C . LEU A 1 172 ? -3.008 17.688 -8.227 1 66 172 LEU A C 1
ATOM 1252 O O . LEU A 1 172 ? -3.17 17.875 -9.438 1 66 172 LEU A O 1
ATOM 1256 N N . SER A 1 173 ? -3.699 16.828 -7.641 1 63.31 173 SER A N 1
ATOM 1257 C CA . SER A 1 173 ? -5.02 16.453 -8.141 1 63.31 173 SER A CA 1
ATOM 1258 C C . SER A 1 173 ? -6.102 16.719 -7.102 1 63.31 173 SER A C 1
ATOM 1260 O O . SER A 1 173 ? -5.926 16.406 -5.922 1 63.31 173 SER A O 1
ATOM 1262 N N . LEU A 1 174 ? -7.137 17.484 -7.574 1 57.5 174 LEU A N 1
ATOM 1263 C CA . LEU A 1 174 ? -8.273 17.766 -6.707 1 57.5 174 LEU A CA 1
ATOM 1264 C C . LEU A 1 174 ? -9.367 16.719 -6.883 1 57.5 174 LEU A C 1
ATOM 1266 O O . LEU A 1 174 ? -10.367 16.734 -6.164 1 57.5 174 LEU A O 1
ATOM 1270 N N . SER A 1 175 ? -9.156 15.914 -7.902 1 49.28 175 SER A N 1
ATOM 1271 C CA . SER A 1 175 ? -10.227 14.961 -8.195 1 49.28 175 SER A CA 1
ATOM 1272 C C . SER A 1 175 ? -10.352 13.922 -7.086 1 49.28 175 SER A C 1
ATOM 1274 O O . SER A 1 175 ? -9.352 13.469 -6.531 1 49.28 175 SER A O 1
ATOM 1276 N N . SER A 1 176 ? -11.508 14.094 -6.465 1 44.47 176 SER A N 1
ATOM 1277 C CA . SER A 1 176 ? -11.859 13.047 -5.504 1 44.47 176 SER A CA 1
ATOM 1278 C C . SER A 1 176 ? -11.609 11.664 -6.082 1 44.47 176 SER A C 1
ATOM 1280 O O . SER A 1 176 ? -11.672 10.664 -5.363 1 44.47 176 SER A O 1
ATOM 1282 N N . LYS A 1 177 ? -11.703 11.859 -7.398 1 40.91 177 LYS A N 1
ATOM 1283 C CA . LYS A 1 177 ? -11.586 10.531 -8 1 40.91 177 LYS A CA 1
ATOM 1284 C C . LYS A 1 177 ? -10.227 9.906 -7.688 1 40.91 177 LYS A C 1
ATOM 1286 O O . LYS A 1 177 ? -9.188 10.547 -7.863 1 40.91 177 LYS A O 1
ATOM 1291 N N . GLY A 1 178 ? -10.211 9.523 -6.617 1 41.91 178 GLY A N 1
ATOM 1292 C CA . GLY A 1 178 ? -9.109 8.781 -6.031 1 41.91 178 GLY A CA 1
ATOM 1293 C C . GLY A 1 178 ? -7.996 8.477 -7.023 1 41.91 178 GLY A C 1
ATOM 1294 O O . GLY A 1 178 ? -8.25 8.328 -8.219 1 41.91 178 GLY A O 1
ATOM 1295 N N . CYS A 1 179 ? -7.023 9.195 -6.98 1 40.66 179 CYS A N 1
ATOM 1296 C CA . CYS A 1 179 ? -5.879 8.789 -7.789 1 40.66 179 CYS A CA 1
ATOM 1297 C C . CYS A 1 179 ? -5.938 7.301 -8.102 1 40.66 179 CYS A C 1
ATOM 1299 O O . CYS A 1 179 ? -5.781 6.469 -7.211 1 40.66 179 CYS A O 1
ATOM 1301 N N . TYR A 1 180 ? -6.867 6.938 -8.875 1 41.19 180 TYR A N 1
ATOM 1302 C CA . TYR A 1 180 ? -7.117 5.633 -9.477 1 41.19 180 TYR A CA 1
ATOM 1303 C C . TYR A 1 180 ? -5.824 4.84 -9.617 1 41.19 180 TYR A C 1
ATOM 1305 O O . TYR A 1 180 ? -5.844 3.609 -9.68 1 41.19 180 TYR A O 1
ATOM 1313 N N . HIS A 1 181 ? -4.844 5.621 -9.898 1 41.88 181 HIS A N 1
ATOM 1314 C CA . HIS A 1 181 ? -3.658 4.93 -10.391 1 41.88 181 HIS A CA 1
ATOM 1315 C C . HIS A 1 181 ? -3.086 3.992 -9.336 1 41.88 181 HIS A C 1
ATOM 1317 O O . HIS A 1 181 ? -2.508 2.955 -9.664 1 41.88 181 HIS A O 1
ATOM 1323 N N . PHE A 1 182 ? -3.17 4.469 -8.164 1 42.81 182 PHE A N 1
ATOM 1324 C CA . PHE A 1 182 ? -2.668 3.549 -7.152 1 42.81 182 PHE A CA 1
ATOM 1325 C C . PHE A 1 182 ? -3.6 2.352 -7 1 42.81 182 PHE A C 1
ATOM 1327 O O . PHE A 1 182 ? -3.158 1.254 -6.656 1 42.81 182 PHE A O 1
ATOM 1334 N N . ALA A 1 183 ? -4.965 2.633 -7 1 47.12 183 ALA A N 1
ATOM 1335 C CA . ALA A 1 183 ? -5.836 1.574 -6.496 1 47.12 183 ALA A CA 1
ATOM 1336 C C . ALA A 1 183 ? -6.234 0.613 -7.613 1 47.12 183 ALA A C 1
ATOM 1338 O O . ALA A 1 183 ? -7.398 0.571 -8.023 1 47.12 183 ALA A O 1
ATOM 1339 N N . MET A 1 184 ? -5.48 0.546 -8.492 1 52.41 184 MET A N 1
ATOM 1340 C CA . MET A 1 184 ? -6.016 -0.391 -9.477 1 52.41 184 MET A CA 1
ATOM 1341 C C . MET A 1 184 ? -6.336 -1.734 -8.828 1 52.41 184 MET A C 1
ATOM 1343 O O . MET A 1 184 ? -5.559 -2.24 -8.016 1 52.41 184 MET A O 1
ATOM 1347 N N . THR A 1 185 ? -7.676 -1.992 -8.883 1 58.25 185 THR A N 1
ATOM 1348 C CA . THR A 1 185 ? -8.141 -3.281 -8.383 1 58.25 185 THR A CA 1
ATOM 1349 C C . THR A 1 185 ? -8.375 -4.254 -9.531 1 58.25 185 THR A C 1
ATOM 1351 O O . THR A 1 185 ? -8.586 -3.838 -10.672 1 58.25 185 THR A O 1
ATOM 1354 N N . ILE A 1 186 ? -8.211 -5.477 -9.289 1 71 186 ILE A N 1
ATOM 1355 C CA . ILE A 1 186 ? -8.508 -6.555 -10.234 1 71 186 ILE A CA 1
ATOM 1356 C C . ILE A 1 186 ? -9.188 -7.707 -9.5 1 71 186 ILE A C 1
ATOM 1358 O O . ILE A 1 186 ? -8.828 -8.023 -8.359 1 71 186 ILE A O 1
ATOM 1362 N N . SER A 1 187 ? -10.203 -8.25 -10.133 1 78.19 187 SER A N 1
ATOM 1363 C CA . SER A 1 187 ? -10.875 -9.391 -9.508 1 78.19 187 SER A CA 1
ATOM 1364 C C . SER A 1 187 ? -10 -10.633 -9.539 1 78.19 187 SER A C 1
ATOM 1366 O O . SER A 1 187 ? -9.273 -10.867 -10.508 1 78.19 187 SER A O 1
ATOM 1368 N N . ARG A 1 188 ? -10.195 -11.477 -8.562 1 84.88 188 ARG A N 1
ATOM 1369 C CA . ARG A 1 188 ? -9.477 -12.742 -8.531 1 84.88 188 ARG A CA 1
ATOM 1370 C C . ARG A 1 188 ? -9.852 -13.617 -9.719 1 84.88 188 ARG A C 1
ATOM 1372 O O . ARG A 1 188 ? -9.016 -14.367 -10.234 1 84.88 188 ARG A O 1
ATOM 1379 N N . THR A 1 189 ? -11.047 -13.477 -10.188 1 87.88 189 THR A N 1
ATOM 1380 C CA . THR A 1 189 ? -11.5 -14.219 -11.359 1 87.88 189 THR A CA 1
ATOM 1381 C C . THR A 1 189 ? -10.719 -13.797 -12.602 1 87.88 189 THR A C 1
ATOM 1383 O O . THR A 1 189 ? -10.281 -14.641 -13.383 1 87.88 189 THR A O 1
ATOM 1386 N N . ASP A 1 190 ? -10.562 -12.5 -12.727 1 86.69 190 ASP A N 1
ATOM 1387 C CA . ASP A 1 190 ? -9.805 -12 -13.875 1 86.69 190 ASP A CA 1
ATOM 138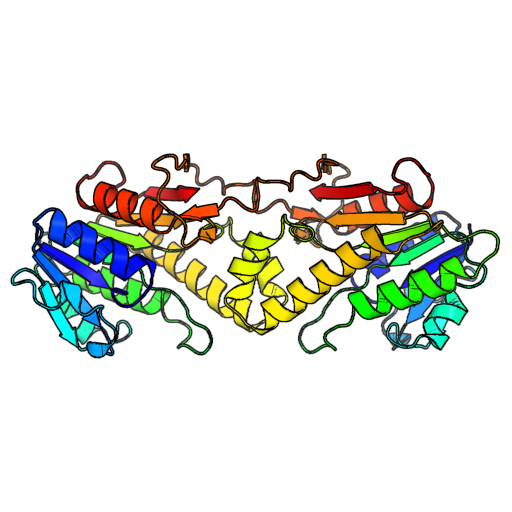8 C C . ASP A 1 190 ? -8.344 -12.43 -13.797 1 86.69 190 ASP A C 1
ATOM 1390 O O . ASP A 1 190 ? -7.727 -12.75 -14.812 1 86.69 190 ASP A O 1
ATOM 1394 N N . VAL A 1 191 ? -7.824 -12.469 -12.586 1 87.19 191 VAL A N 1
ATOM 1395 C CA . VAL A 1 191 ? -6.457 -12.945 -12.406 1 87.19 191 VAL A CA 1
ATOM 1396 C C . VAL A 1 191 ? -6.371 -14.422 -12.773 1 87.19 191 VAL A C 1
ATOM 1398 O O . VAL A 1 191 ? -5.457 -14.844 -13.492 1 87.19 191 VAL A O 1
ATOM 1401 N N . ALA A 1 192 ? -7.34 -15.211 -12.375 1 91.75 192 ALA A N 1
ATOM 1402 C CA . ALA A 1 192 ? -7.359 -16.641 -12.68 1 91.75 192 ALA A CA 1
ATOM 1403 C C . ALA A 1 192 ? -7.441 -16.875 -14.188 1 91.75 192 ALA A C 1
ATOM 1405 O O . ALA A 1 192 ? -6.773 -17.766 -14.719 1 91.75 192 ALA A O 1
ATOM 1406 N N . LYS A 1 193 ? -8.195 -16.109 -14.883 1 90.94 193 LYS A N 1
ATOM 1407 C CA . LYS A 1 193 ? -8.297 -16.203 -16.344 1 90.94 193 LYS A CA 1
ATOM 1408 C C . LYS A 1 193 ? -6.945 -15.945 -17 1 90.94 193 LYS A C 1
ATOM 1410 O O . LYS A 1 193 ? -6.543 -16.672 -17.906 1 90.94 193 LYS A O 1
ATOM 1415 N N . PHE A 1 194 ? -6.254 -15.008 -16.562 1 90.31 194 PHE A N 1
ATOM 1416 C CA . PHE A 1 194 ? -4.949 -14.703 -17.141 1 90.31 194 PHE A CA 1
ATOM 1417 C C . PHE A 1 194 ? -3.953 -15.82 -16.844 1 90.31 194 PHE A C 1
ATOM 1419 O O . PHE A 1 194 ? -3.156 -16.203 -17.703 1 90.31 194 PHE A O 1
ATOM 1426 N N . LEU A 1 195 ? -3.977 -16.25 -15.531 1 93.81 195 LEU A N 1
ATOM 1427 C CA . LEU A 1 195 ? -3.08 -17.344 -15.172 1 93.81 195 LEU A CA 1
ATOM 1428 C C . LEU A 1 195 ? -3.271 -18.531 -16.109 1 93.81 195 LEU A C 1
ATOM 1430 O O . LEU A 1 195 ? -2.295 -19.156 -16.547 1 93.81 195 LEU A O 1
ATOM 1434 N N . LEU A 1 196 ? -4.496 -18.875 -16.438 1 93.56 196 LEU A N 1
ATOM 1435 C CA . LEU A 1 196 ? -4.785 -19.984 -17.344 1 93.56 196 LEU A CA 1
ATOM 1436 C C . LEU A 1 196 ? -4.266 -19.672 -18.75 1 93.56 196 LEU A C 1
ATOM 1438 O O . LEU A 1 196 ? -3.672 -20.547 -19.391 1 93.56 196 LEU A O 1
ATOM 1442 N N . ARG A 1 197 ? -4.488 -18.453 -19.203 1 91.19 197 ARG A N 1
ATOM 1443 C CA . ARG A 1 197 ? -3.967 -18.031 -20.5 1 91.19 197 ARG A CA 1
ATOM 1444 C C . ARG A 1 197 ? -2.449 -18.156 -20.531 1 91.19 197 ARG A C 1
ATOM 1446 O O . ARG A 1 197 ? -1.896 -18.688 -21.5 1 91.19 197 ARG A O 1
ATOM 1453 N N . ALA A 1 198 ? -1.778 -17.672 -19.5 1 91.69 198 ALA A N 1
ATOM 1454 C CA . ALA A 1 198 ? -0.32 -17.719 -19.422 1 91.69 198 ALA A CA 1
ATOM 1455 C C . ALA A 1 198 ? 0.181 -19.156 -19.344 1 91.69 198 ALA A C 1
ATOM 1457 O O . ALA A 1 198 ? 1.249 -19.469 -19.875 1 91.69 198 ALA A O 1
ATOM 1458 N N . ALA A 1 199 ? -0.604 -20 -18.688 1 93.75 199 ALA A N 1
ATOM 1459 C CA . ALA A 1 199 ? -0.255 -21.422 -18.562 1 93.75 199 ALA A CA 1
ATOM 1460 C C . ALA A 1 199 ? -0.327 -22.125 -19.922 1 93.75 199 ALA A C 1
ATOM 1462 O O . ALA A 1 199 ? 0.468 -23.016 -20.203 1 93.75 199 ALA A O 1
ATOM 1463 N N . CYS A 1 200 ? -1.179 -21.672 -20.812 1 92.31 200 CYS A N 1
ATOM 1464 C CA . CYS A 1 200 ? -1.505 -22.438 -22.016 1 92.31 200 CYS A CA 1
ATOM 1465 C C . CYS A 1 200 ? -0.787 -21.859 -23.234 1 92.31 200 CYS A C 1
ATOM 1467 O O . CYS A 1 200 ? -0.924 -22.375 -24.344 1 92.31 200 CYS A O 1
ATOM 1469 N N . SER A 1 201 ? -0.093 -20.75 -23.047 1 89.94 201 SER A N 1
ATOM 1470 C CA . SER A 1 201 ? 0.598 -20.141 -24.172 1 89.94 201 SER A CA 1
ATOM 1471 C C . SER A 1 201 ? 1.961 -19.594 -23.766 1 89.94 201 SER A C 1
ATOM 1473 O O . SER A 1 201 ? 2.121 -19.094 -22.656 1 89.94 201 SER A O 1
ATOM 1475 N N . PRO A 1 202 ? 2.93 -19.578 -24.703 1 90.38 202 PRO A N 1
ATOM 1476 C CA . PRO A 1 202 ? 4.27 -19.078 -24.391 1 90.38 202 PRO A CA 1
ATOM 1477 C C . PRO A 1 202 ? 4.383 -17.562 -24.578 1 90.38 202 PRO A C 1
ATOM 1479 O O . PRO A 1 202 ? 5.473 -17 -24.438 1 90.38 202 PRO A O 1
ATOM 1482 N N . ASP A 1 203 ? 3.328 -16.906 -24.828 1 87 203 ASP A N 1
ATOM 1483 C CA . ASP A 1 203 ? 3.312 -15.484 -25.203 1 87 203 ASP A CA 1
ATOM 1484 C C . ASP A 1 203 ? 3.982 -14.625 -24.141 1 87 203 ASP A C 1
ATOM 1486 O O . ASP A 1 203 ? 4.547 -13.578 -24.438 1 87 203 ASP A O 1
ATOM 1490 N N . PHE A 1 204 ? 4.016 -15.164 -22.922 1 88 204 PHE A N 1
ATOM 1491 C CA . PHE A 1 204 ? 4.469 -14.312 -21.828 1 88 204 PHE A CA 1
ATOM 1492 C C . PHE A 1 204 ? 5.715 -14.891 -21.172 1 88 204 PHE A C 1
ATOM 1494 O O . PHE A 1 204 ? 6.094 -14.477 -20.078 1 88 204 PHE A O 1
ATOM 1501 N N . ASP A 1 205 ? 6.328 -15.805 -21.859 1 90.81 205 ASP A N 1
ATOM 1502 C CA . ASP A 1 205 ? 7.477 -16.484 -21.266 1 90.81 205 ASP A CA 1
ATOM 1503 C C . ASP A 1 205 ? 8.602 -15.492 -20.969 1 90.81 205 ASP A C 1
ATOM 1505 O O . ASP A 1 205 ? 8.945 -14.656 -21.812 1 90.81 205 ASP A O 1
ATOM 1509 N N . ASN A 1 206 ? 9.055 -15.531 -19.781 1 88.62 206 ASN A N 1
ATOM 1510 C CA . ASN A 1 206 ? 10.203 -14.781 -19.281 1 88.62 206 ASN A CA 1
ATOM 1511 C C . ASN A 1 206 ? 9.891 -13.289 -19.172 1 88.62 206 ASN A C 1
ATOM 1513 O O . ASN A 1 206 ? 10.758 -12.445 -19.422 1 88.62 206 ASN A O 1
ATOM 1517 N N . LYS A 1 207 ? 8.633 -13.008 -18.844 1 82.75 207 LYS A N 1
ATOM 1518 C CA . LYS A 1 207 ? 8.195 -11.633 -18.625 1 82.75 207 LYS A CA 1
ATOM 1519 C C . LYS A 1 207 ? 7.48 -11.492 -17.281 1 82.75 207 LYS A C 1
ATOM 1521 O O . LYS A 1 207 ? 6.984 -12.477 -16.719 1 82.75 207 LYS A O 1
ATOM 1526 N N . ALA A 1 208 ? 7.539 -10.305 -16.797 1 80.31 208 ALA A N 1
ATOM 1527 C CA . ALA A 1 208 ? 6.688 -9.891 -15.68 1 80.31 208 ALA A CA 1
ATOM 1528 C C . ALA A 1 208 ? 5.5 -9.07 -16.172 1 80.31 208 ALA A C 1
ATOM 1530 O O . ALA A 1 208 ? 5.668 -8.141 -16.969 1 80.31 208 ALA A O 1
ATOM 1531 N N . VAL A 1 209 ? 4.324 -9.484 -15.742 1 78.12 209 VAL A N 1
ATOM 1532 C CA . VAL A 1 209 ? 3.105 -8.852 -16.234 1 78.12 209 VAL A CA 1
ATOM 1533 C C . VAL A 1 209 ? 2.352 -8.219 -15.062 1 78.12 209 VAL A C 1
ATOM 1535 O O . VAL A 1 209 ? 2.041 -8.891 -14.078 1 78.12 209 VAL A O 1
ATOM 1538 N N . GLN A 1 210 ? 2.066 -6.977 -15.172 1 74 210 GLN A N 1
ATOM 1539 C CA . GLN A 1 210 ? 1.21 -6.285 -14.211 1 74 210 GLN A CA 1
ATOM 1540 C C . GLN A 1 210 ? -0.256 -6.363 -14.633 1 74 210 GLN A C 1
ATOM 1542 O O . GLN A 1 210 ? -0.585 -6.172 -15.805 1 74 210 GLN A O 1
ATOM 1547 N N . LEU A 1 211 ? -1.089 -6.789 -13.703 1 72.75 211 LEU A N 1
ATOM 1548 C CA . LEU A 1 211 ? -2.514 -6.922 -13.992 1 72.75 211 LEU A CA 1
ATOM 1549 C C . LEU A 1 211 ? -3.328 -5.934 -13.164 1 72.75 211 LEU A C 1
ATOM 1551 O O . LEU A 1 211 ? -3.115 -5.805 -11.953 1 72.75 211 LEU A O 1
ATOM 1555 N N . PHE A 1 212 ? -4.203 -5.172 -13.844 1 65.75 212 PHE A N 1
ATOM 1556 C CA . PHE A 1 212 ? -5.055 -4.227 -13.133 1 65.75 212 PHE A CA 1
ATOM 1557 C C . PHE A 1 212 ? -6.328 -3.947 -13.922 1 65.75 212 PHE A C 1
ATOM 1559 O O . PHE A 1 212 ? -6.383 -4.184 -15.133 1 65.75 212 PHE A O 1
ATOM 1566 N N . MET B 1 1 ? -3.627 -30.797 -20.312 1 94.5 1 MET B N 1
ATOM 1567 C CA . MET B 1 1 ? -2.25 -30.719 -19.828 1 94.5 1 MET B CA 1
ATOM 1568 C C . MET B 1 1 ? -2.164 -31.094 -18.359 1 94.5 1 MET B C 1
ATOM 1570 O O . MET B 1 1 ? -3.184 -31.141 -17.656 1 94.5 1 MET B O 1
ATOM 1574 N N . LYS B 1 2 ? -0.958 -31.453 -17.953 1 97 2 LYS B N 1
ATOM 1575 C CA . LYS B 1 2 ? -0.696 -31.719 -16.531 1 97 2 LYS B CA 1
ATOM 1576 C C . LYS B 1 2 ? -0.246 -30.438 -15.82 1 97 2 LYS B C 1
ATOM 1578 O O . LYS B 1 2 ? 0.855 -29.953 -16.062 1 97 2 LYS B O 1
ATOM 1583 N N . LEU B 1 3 ? -1.097 -30.031 -14.891 1 97.38 3 LEU B N 1
ATOM 1584 C CA . LEU B 1 3 ? -0.842 -28.797 -14.156 1 97.38 3 LEU B CA 1
ATOM 1585 C C . LEU B 1 3 ? -0.623 -29.078 -12.68 1 97.38 3 LEU B C 1
ATOM 1587 O O . LEU B 1 3 ? -1.345 -29.875 -12.078 1 97.38 3 LEU B O 1
ATOM 1591 N N . THR B 1 4 ? 0.364 -28.484 -12.156 1 98.25 4 THR B N 1
ATOM 1592 C CA . THR B 1 4 ? 0.557 -28.469 -10.711 1 98.25 4 THR B CA 1
ATOM 1593 C C . THR B 1 4 ? 0.224 -27.094 -10.141 1 98.25 4 THR B C 1
ATOM 1595 O O . THR B 1 4 ? 0.64 -26.078 -10.688 1 98.25 4 THR B O 1
ATOM 1598 N N . VAL B 1 5 ? -0.538 -27.125 -9.016 1 97.75 5 VAL B N 1
ATOM 1599 C CA . VAL B 1 5 ? -0.943 -25.859 -8.414 1 97.75 5 VAL B CA 1
ATOM 1600 C C . VAL B 1 5 ? -0.497 -25.812 -6.949 1 97.75 5 VAL B C 1
ATOM 1602 O O . VAL B 1 5 ? -0.772 -26.734 -6.184 1 97.75 5 VAL B O 1
ATOM 1605 N N . LEU B 1 6 ? 0.231 -24.781 -6.562 1 97.06 6 LEU B N 1
ATOM 1606 C CA . LEU B 1 6 ? 0.498 -24.438 -5.168 1 97.06 6 LEU B CA 1
ATOM 1607 C C . LEU B 1 6 ? -0.344 -23.25 -4.73 1 97.06 6 LEU B C 1
ATOM 1609 O O . LEU B 1 6 ? -0.504 -22.281 -5.48 1 97.06 6 LEU B O 1
ATOM 1613 N N . GLY B 1 7 ? -0.897 -23.359 -3.527 1 94.62 7 GLY B N 1
ATOM 1614 C CA . GLY B 1 7 ? -1.807 -22.312 -3.062 1 94.62 7 GLY B CA 1
ATOM 1615 C C . GLY B 1 7 ? -3.244 -22.547 -3.488 1 94.62 7 GLY B C 1
ATOM 1616 O O . GLY B 1 7 ? -3.996 -21.594 -3.699 1 94.62 7 GLY B O 1
ATOM 1617 N N . ALA B 1 8 ? -3.617 -23.734 -3.633 1 94.25 8 ALA B N 1
ATOM 1618 C CA . ALA B 1 8 ? -4.926 -24.094 -4.164 1 94.25 8 ALA B CA 1
ATOM 1619 C C . ALA B 1 8 ? -6.023 -23.875 -3.129 1 94.25 8 ALA B C 1
ATOM 1621 O O . ALA B 1 8 ? -7.211 -23.859 -3.465 1 94.25 8 ALA B O 1
ATOM 1622 N N . THR B 1 9 ? -5.66 -23.766 -1.898 1 91.44 9 THR B N 1
ATOM 1623 C CA . THR B 1 9 ? -6.672 -23.578 -0.865 1 91.44 9 THR B CA 1
ATOM 1624 C C . THR B 1 9 ? -6.957 -22.094 -0.66 1 91.44 9 THR B C 1
ATOM 1626 O O . THR B 1 9 ? -7.891 -21.719 0.056 1 91.44 9 THR B O 1
ATOM 1629 N N . GLY B 1 10 ? -6.188 -21.234 -1.217 1 88.88 10 GLY B N 1
ATOM 1630 C CA . GLY B 1 10 ? -6.453 -19.812 -1.148 1 88.88 10 GLY B CA 1
ATOM 1631 C C . GLY B 1 10 ? -7.57 -19.359 -2.074 1 88.88 10 GLY B C 1
ATOM 1632 O O . GLY B 1 10 ? -7.988 -20.109 -2.957 1 88.88 10 GLY B O 1
ATOM 1633 N N . PRO B 1 11 ? -7.938 -18.109 -1.933 1 87.06 11 PRO B N 1
ATOM 1634 C CA . PRO B 1 11 ? -9.078 -17.625 -2.711 1 87.06 11 PRO B CA 1
ATOM 1635 C C . PRO B 1 11 ? -8.82 -17.641 -4.215 1 87.06 11 PRO B C 1
ATOM 1637 O O . PRO B 1 11 ? -9.672 -18.078 -4.988 1 87.06 11 PRO B O 1
ATOM 1640 N N . THR B 1 12 ? -7.711 -17.109 -4.645 1 87.81 12 THR B N 1
ATOM 1641 C CA . THR B 1 12 ? -7.398 -17.109 -6.07 1 87.81 12 THR B CA 1
ATOM 1642 C C . THR B 1 12 ? -7.125 -18.531 -6.566 1 87.81 12 THR B C 1
ATOM 1644 O O . THR B 1 12 ? -7.547 -18.891 -7.664 1 87.81 12 THR B O 1
ATOM 1647 N N . GLY B 1 13 ? -6.41 -19.344 -5.75 1 93.94 13 GLY B N 1
ATOM 1648 C CA . GLY B 1 13 ? -6.074 -20.703 -6.125 1 93.94 13 GLY B CA 1
ATOM 1649 C C . GLY B 1 13 ? -7.289 -21.578 -6.34 1 93.94 13 GLY B C 1
ATOM 1650 O O . GLY B 1 13 ? -7.305 -22.422 -7.242 1 93.94 13 GLY B O 1
ATOM 1651 N N . GLN B 1 14 ? -8.266 -21.406 -5.547 1 92.31 14 GLN B N 1
ATOM 1652 C CA . GLN B 1 14 ? -9.492 -22.188 -5.691 1 92.31 14 GLN B CA 1
ATOM 1653 C C . GLN B 1 14 ? -10.188 -21.891 -7.016 1 92.31 14 GLN B C 1
ATOM 1655 O O . GLN B 1 14 ? -10.648 -22.797 -7.703 1 92.31 14 GLN B O 1
ATOM 1660 N N . ILE B 1 15 ? -10.258 -20.609 -7.363 1 90.94 15 ILE B N 1
ATOM 1661 C CA . ILE B 1 15 ? -10.891 -20.203 -8.609 1 90.94 15 ILE B CA 1
ATOM 1662 C C . ILE B 1 15 ? -10.109 -20.766 -9.797 1 90.94 15 ILE B C 1
ATOM 1664 O O . ILE B 1 15 ? -10.695 -21.328 -10.719 1 90.94 15 ILE B O 1
ATOM 1668 N N . PHE B 1 16 ? -8.812 -20.672 -9.75 1 93.56 16 PHE B N 1
ATOM 1669 C CA . PHE B 1 16 ? -7.973 -21.156 -10.836 1 93.56 16 PHE B CA 1
ATOM 1670 C C . PHE B 1 16 ? -8.133 -22.672 -11.008 1 93.56 16 PHE B C 1
ATOM 1672 O O . PHE B 1 16 ? -8.289 -23.156 -12.133 1 93.56 16 PHE B O 1
ATOM 1679 N N . THR B 1 17 ? -8.062 -23.391 -9.875 1 95.31 17 THR B N 1
ATOM 1680 C CA . THR B 1 17 ? -8.148 -24.844 -9.922 1 95.31 17 THR B CA 1
ATOM 1681 C C . THR B 1 17 ? -9.469 -25.281 -10.555 1 95.31 17 THR B C 1
ATOM 1683 O O . THR B 1 17 ? -9.484 -26.172 -11.422 1 95.31 17 THR B O 1
ATOM 1686 N N . ALA B 1 18 ? -10.5 -24.656 -10.203 1 93.25 18 ALA B N 1
ATOM 1687 C CA . ALA B 1 18 ? -11.805 -24.969 -10.781 1 93.25 18 ALA B CA 1
ATOM 1688 C C . ALA B 1 18 ? -11.812 -24.703 -12.289 1 93.25 18 ALA B C 1
ATOM 1690 O O . ALA B 1 18 ? -12.281 -25.547 -13.062 1 93.25 18 ALA B O 1
ATOM 1691 N N . MET B 1 19 ? -11.273 -23.625 -12.695 1 91.94 19 MET B N 1
ATOM 1692 C CA . MET B 1 19 ? -11.234 -23.25 -14.109 1 91.94 19 MET B CA 1
ATOM 1693 C C . MET B 1 19 ? -10.391 -24.25 -14.906 1 91.94 19 MET B C 1
ATOM 1695 O O . MET B 1 19 ? -10.758 -24.625 -16.016 1 91.94 19 MET B O 1
ATOM 1699 N N . ALA B 1 20 ? -9.312 -24.625 -14.359 1 94.94 20 ALA B N 1
ATOM 1700 C CA . ALA B 1 20 ? -8.422 -25.562 -15.023 1 94.94 20 ALA B CA 1
ATOM 1701 C C . ALA B 1 20 ? -9.094 -26.922 -15.219 1 94.94 20 ALA B C 1
ATOM 1703 O O . ALA B 1 20 ? -8.992 -27.531 -16.281 1 94.94 20 ALA B O 1
ATOM 1704 N N . LEU B 1 21 ? -9.766 -27.375 -14.188 1 94.44 21 LEU B N 1
ATOM 1705 C CA . LEU B 1 21 ? -10.484 -28.641 -14.273 1 94.44 21 LEU B CA 1
ATOM 1706 C C . LEU B 1 21 ? -11.594 -28.562 -15.312 1 94.44 21 LEU B C 1
ATOM 1708 O O . LEU B 1 21 ? -11.766 -29.484 -16.109 1 94.44 21 LEU B O 1
ATOM 1712 N N . ASP B 1 22 ? -12.297 -27.469 -15.305 1 92.25 22 ASP B N 1
ATOM 1713 C CA . ASP B 1 22 ? -13.383 -27.266 -16.266 1 92.25 22 ASP B CA 1
ATOM 1714 C C . ASP B 1 22 ? -12.852 -27.266 -17.703 1 92.25 22 ASP B C 1
ATOM 1716 O O . ASP B 1 22 ? -13.555 -27.672 -18.625 1 92.25 22 ASP B O 1
ATOM 1720 N N . ALA B 1 23 ? -11.688 -26.844 -17.828 1 93.12 23 ALA B N 1
ATOM 1721 C CA . ALA B 1 23 ? -11.07 -26.781 -19.141 1 93.12 23 ALA B CA 1
ATOM 1722 C C . ALA B 1 23 ? -10.523 -28.141 -19.562 1 93.12 23 ALA B C 1
ATOM 1724 O O . ALA B 1 23 ? -9.969 -28.281 -20.656 1 93.12 23 ALA B O 1
ATOM 1725 N N . GLY B 1 24 ? -10.539 -29.109 -18.656 1 93.56 24 GLY B N 1
ATOM 1726 C CA . GLY B 1 24 ? -10.203 -30.484 -19 1 93.56 24 GLY B CA 1
ATOM 1727 C C . GLY B 1 24 ? -8.773 -30.859 -18.656 1 93.56 24 GLY B C 1
ATOM 1728 O O . GLY B 1 24 ? -8.281 -31.906 -19.078 1 93.56 24 GLY B O 1
ATOM 1729 N N . HIS B 1 25 ? -8.102 -30.062 -17.875 1 95.94 25 HIS B N 1
ATOM 1730 C CA . HIS B 1 25 ? -6.719 -30.344 -17.516 1 95.94 25 HIS B CA 1
ATOM 1731 C C . HIS B 1 25 ? -6.641 -31.328 -16.344 1 95.94 25 HIS B C 1
ATOM 1733 O O . HIS B 1 25 ? -7.586 -31.438 -15.562 1 95.94 25 HIS B O 1
ATOM 1739 N N . ASP B 1 26 ? -5.57 -32.062 -16.297 1 96.75 26 ASP B N 1
ATOM 1740 C CA . ASP B 1 26 ? -5.219 -32.844 -15.117 1 96.75 26 ASP B CA 1
ATOM 1741 C C . ASP B 1 26 ? -4.5 -31.984 -14.086 1 96.75 26 ASP B C 1
ATOM 1743 O O . ASP B 1 26 ? -3.404 -31.484 -14.344 1 96.75 26 ASP B O 1
ATOM 1747 N N . VAL B 1 27 ? -5.109 -31.891 -12.875 1 96.69 27 VAL B N 1
ATOM 1748 C CA . VAL B 1 27 ? -4.594 -30.922 -11.914 1 96.69 27 VAL B CA 1
ATOM 1749 C C . VAL B 1 27 ? -4.09 -31.641 -10.664 1 96.69 27 VAL B C 1
ATOM 1751 O O . VAL B 1 27 ? -4.82 -32.438 -10.07 1 96.69 27 VAL B O 1
ATOM 1754 N N . THR B 1 28 ? -2.867 -31.438 -10.328 1 97.38 28 THR B N 1
ATOM 1755 C CA . THR B 1 28 ? -2.305 -31.859 -9.047 1 97.38 28 THR B CA 1
ATOM 1756 C C . THR B 1 28 ? -2.117 -30.656 -8.125 1 97.38 28 THR B C 1
ATOM 1758 O O . THR B 1 28 ? -1.552 -29.641 -8.523 1 97.38 28 THR B O 1
ATOM 1761 N N . VAL B 1 29 ? -2.559 -30.781 -6.828 1 96.81 29 VAL B N 1
ATOM 1762 C CA . VAL B 1 29 ? -2.42 -29.672 -5.895 1 96.81 29 VAL B CA 1
ATOM 1763 C C . VAL B 1 29 ? -1.603 -30.125 -4.684 1 96.81 29 VAL B C 1
ATOM 1765 O O . VAL B 1 29 ? -1.73 -31.25 -4.223 1 96.81 29 VAL B O 1
ATOM 1768 N N . LEU B 1 30 ? -0.729 -29.25 -4.23 1 96.56 30 LEU B N 1
ATOM 1769 C CA . LEU B 1 30 ? -0.019 -29.406 -2.965 1 96.56 30 LEU B CA 1
ATOM 1770 C C . LEU B 1 30 ? -0.661 -28.547 -1.874 1 96.56 30 LEU B C 1
ATOM 1772 O O . LEU B 1 30 ? -0.66 -27.328 -1.961 1 96.56 30 LEU B O 1
ATOM 1776 N N . VAL B 1 31 ? -1.211 -29.25 -0.896 1 94.94 31 VAL B N 1
ATOM 1777 C CA . VAL B 1 31 ? -1.91 -28.516 0.161 1 94.94 31 VAL B CA 1
ATOM 1778 C C . VAL B 1 31 ? -1.46 -29.031 1.525 1 94.94 31 VAL B C 1
ATOM 1780 O O . VAL B 1 31 ? -1.108 -30.203 1.668 1 94.94 31 VAL B O 1
ATOM 1783 N N . ARG B 1 32 ? -1.459 -28.125 2.488 1 91.12 32 ARG B N 1
ATOM 1784 C CA . ARG B 1 32 ? -1.133 -28.531 3.854 1 91.12 32 ARG B CA 1
ATOM 1785 C C . ARG B 1 32 ? -2.307 -29.25 4.508 1 91.12 32 ARG B C 1
ATOM 1787 O O . ARG B 1 32 ? -2.117 -30.234 5.215 1 91.12 32 ARG B O 1
ATOM 1794 N N . ASN B 1 33 ? -3.484 -28.734 4.199 1 90.38 33 ASN B N 1
ATOM 1795 C CA . ASN B 1 33 ? -4.73 -29.266 4.73 1 90.38 33 ASN B CA 1
ATOM 1796 C C . A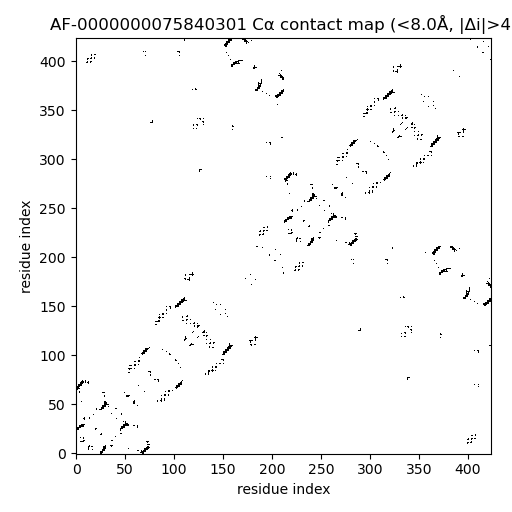SN B 1 33 ? -5.762 -29.484 3.629 1 90.38 33 ASN B C 1
ATOM 1798 O O . ASN B 1 33 ? -6.469 -28.562 3.238 1 90.38 33 ASN B O 1
ATOM 1802 N N . PRO B 1 34 ? -5.984 -30.734 3.25 1 90 34 PRO B N 1
ATOM 1803 C CA . PRO B 1 34 ? -6.898 -31.047 2.146 1 90 34 PRO B CA 1
ATOM 1804 C C . PRO B 1 34 ? -8.344 -30.656 2.451 1 90 34 PRO B C 1
ATOM 1806 O O . PRO B 1 34 ? -9.125 -30.391 1.53 1 90 34 PRO B O 1
ATOM 1809 N N . ALA B 1 35 ? -8.672 -30.578 3.668 1 85.88 35 ALA B N 1
ATOM 1810 C CA . ALA B 1 35 ? -10.047 -30.266 4.051 1 85.88 35 ALA B CA 1
ATOM 1811 C C . ALA B 1 35 ? -10.422 -28.844 3.648 1 85.88 35 ALA B C 1
ATOM 1813 O O . ALA B 1 35 ? -11.609 -28.516 3.564 1 85.88 35 ALA B O 1
ATOM 1814 N N . LYS B 1 36 ? -9.438 -28.031 3.412 1 86.25 36 LYS B N 1
ATOM 1815 C CA . LYS B 1 36 ? -9.695 -26.625 3.076 1 86.25 36 LYS B CA 1
ATOM 1816 C C . LYS B 1 36 ? -10 -26.469 1.59 1 86.25 36 LYS B C 1
ATOM 1818 O O . LYS B 1 36 ? -10.398 -25.391 1.147 1 86.25 36 LYS B O 1
ATOM 1823 N N . LEU B 1 37 ? -9.703 -27.547 0.829 1 87.94 37 LEU B N 1
ATOM 1824 C CA . LEU B 1 37 ? -10.062 -27.516 -0.583 1 87.94 37 LEU B CA 1
ATOM 1825 C C . LEU B 1 37 ? -11.578 -27.594 -0.755 1 87.94 37 LEU B C 1
ATOM 1827 O O . LEU B 1 37 ? -12.25 -28.359 -0.05 1 87.94 37 LEU B O 1
ATOM 1831 N N . GLN B 1 38 ? -12.141 -26.625 -1.453 1 75.25 38 GLN B N 1
ATOM 1832 C CA . GLN B 1 38 ? -13.594 -26.656 -1.619 1 75.25 38 GLN B CA 1
ATOM 1833 C C . GLN B 1 38 ? -14.055 -28.016 -2.123 1 75.25 38 GLN B C 1
ATOM 1835 O O . GLN B 1 38 ? -13.398 -28.625 -2.965 1 75.25 38 GLN B O 1
ATOM 1840 N N . SER B 1 39 ? -15.047 -28.516 -1.479 1 63.19 39 SER B N 1
ATOM 1841 C CA . SER B 1 39 ? -15.602 -29.844 -1.614 1 63.19 39 SER B CA 1
ATOM 1842 C C . SER B 1 39 ? -15.969 -30.156 -3.062 1 63.19 39 SER B C 1
ATOM 1844 O O . SER B 1 39 ? -15.867 -31.297 -3.51 1 63.19 39 SER B O 1
ATOM 1846 N N . ILE B 1 40 ? -16.453 -29.203 -3.758 1 56.25 40 ILE B N 1
ATOM 1847 C CA . ILE B 1 40 ? -17.047 -29.484 -5.059 1 56.25 40 ILE B CA 1
ATOM 1848 C C . ILE B 1 40 ? -15.984 -30.016 -6.016 1 56.25 40 ILE B C 1
ATOM 1850 O O . ILE B 1 40 ? -16.266 -30.891 -6.828 1 56.25 40 ILE B O 1
ATOM 1854 N N . ARG B 1 41 ? -14.703 -29.766 -5.719 1 62.81 41 ARG B N 1
ATOM 1855 C CA . ARG B 1 41 ? -13.734 -30.125 -6.754 1 62.81 41 ARG B CA 1
ATOM 1856 C C . ARG B 1 41 ? -12.906 -31.328 -6.328 1 62.81 41 ARG B C 1
ATOM 1858 O O . ARG B 1 41 ? -12.383 -32.062 -7.172 1 62.81 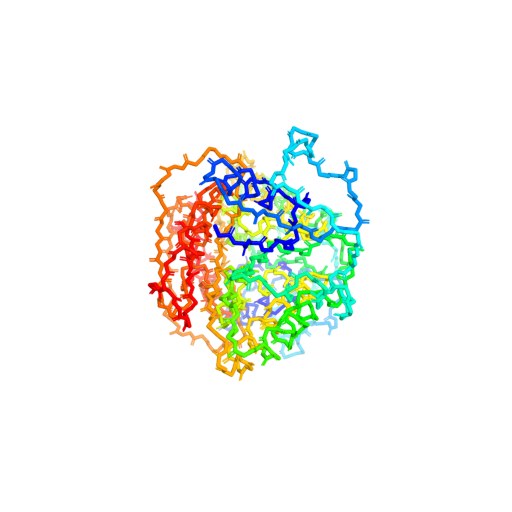41 ARG B O 1
ATOM 1865 N N . VAL B 1 42 ? -13.188 -31.781 -5.098 1 66.31 42 VAL B N 1
ATOM 1866 C CA . VAL B 1 42 ? -12.359 -32.875 -4.605 1 66.31 42 VAL B CA 1
ATOM 1867 C C . VAL B 1 42 ? -12.836 -34.188 -5.215 1 66.31 42 VAL B C 1
ATOM 1869 O O . VAL B 1 42 ? -12.047 -35.125 -5.383 1 66.31 42 VAL B O 1
ATOM 1872 N N . GLY B 1 43 ? -13.945 -34.125 -5.836 1 68.38 43 GLY B N 1
ATOM 1873 C CA . GLY B 1 43 ? -14.484 -35.375 -6.398 1 68.38 43 GLY B CA 1
ATOM 1874 C C . GLY B 1 43 ? -14.109 -35.562 -7.852 1 68.38 43 GLY B C 1
ATOM 1875 O O . GLY B 1 43 ? -14.359 -36.625 -8.422 1 68.38 43 GLY B O 1
ATOM 1876 N N . SER B 1 44 ? -13.43 -34.688 -8.414 1 80.12 44 SER B N 1
ATOM 1877 C CA . SER B 1 44 ? -13.062 -34.812 -9.82 1 80.12 44 SER B CA 1
ATOM 1878 C C . SER B 1 44 ? -11.945 -35.844 -10.008 1 80.12 44 SER B C 1
ATOM 1880 O O . SER B 1 44 ? -10.977 -35.844 -9.242 1 80.12 44 SER B O 1
ATOM 1882 N N . LYS B 1 45 ? -12.062 -36.75 -10.977 1 89 45 LYS B N 1
ATOM 1883 C CA . LYS B 1 45 ? -11.047 -37.75 -11.305 1 89 45 LYS B CA 1
ATOM 1884 C C . LYS B 1 45 ? -9.773 -37.062 -11.82 1 89 45 LYS B C 1
ATOM 1886 O O . LYS B 1 45 ? -8.703 -37.688 -11.844 1 89 45 LYS B O 1
ATOM 1891 N N . LYS B 1 46 ? -9.922 -35.875 -12.211 1 94.38 46 LYS B N 1
ATOM 1892 C CA . LYS B 1 46 ? -8.781 -35.156 -12.797 1 94.38 46 LYS B CA 1
ATOM 1893 C C . LYS B 1 46 ? -8.055 -34.344 -11.742 1 94.38 46 LYS B C 1
ATOM 1895 O O . LYS B 1 46 ? -7.098 -33.625 -12.055 1 94.38 46 LYS B O 1
ATOM 1900 N N . LEU B 1 47 ? -8.461 -34.438 -10.5 1 95 47 LEU B N 1
ATOM 1901 C CA . LEU B 1 47 ? -7.812 -33.719 -9.406 1 95 47 LEU B CA 1
ATOM 1902 C C . LEU B 1 47 ? -7.02 -34.656 -8.523 1 95 47 LEU B C 1
ATOM 1904 O O . LEU B 1 47 ? -7.578 -35.625 -7.988 1 95 47 LEU B O 1
ATOM 1908 N N . ASN B 1 48 ? -5.789 -34.5 -8.438 1 95.31 48 ASN B N 1
ATOM 1909 C CA . ASN B 1 48 ? -4.906 -35.219 -7.523 1 95.31 48 ASN B CA 1
ATOM 1910 C C . ASN B 1 48 ? -4.457 -34.344 -6.367 1 95.31 48 ASN B C 1
ATOM 1912 O O . ASN B 1 48 ? -3.828 -33.281 -6.586 1 95.31 48 ASN B O 1
ATOM 1916 N N . VAL B 1 49 ? -4.746 -34.781 -5.148 1 95.31 49 VAL B N 1
ATOM 1917 C CA . VAL B 1 49 ? -4.426 -34 -3.971 1 95.31 49 VAL B CA 1
ATOM 1918 C C . VAL B 1 49 ? -3.221 -34.594 -3.25 1 95.31 49 VAL B C 1
ATOM 1920 O O . VAL B 1 49 ? -3.242 -35.75 -2.857 1 95.31 49 VAL B O 1
ATOM 1923 N N . VAL B 1 50 ? -2.18 -33.844 -3.104 1 96.25 50 VAL B N 1
ATOM 1924 C CA . VAL B 1 50 ? -0.978 -34.219 -2.377 1 96.25 50 VAL B CA 1
ATOM 1925 C C . VAL B 1 50 ? -0.82 -33.344 -1.129 1 96.25 50 VAL B C 1
ATOM 1927 O O . VAL B 1 50 ? -0.909 -32.125 -1.203 1 96.25 50 VAL B O 1
ATOM 1930 N N . THR B 1 51 ? -0.583 -34.031 0.001 1 96.5 51 THR B N 1
ATOM 1931 C CA . THR B 1 51 ? -0.417 -33.312 1.259 1 96.5 51 THR B CA 1
ATOM 1932 C C . THR B 1 51 ? 1.05 -32.969 1.496 1 96.5 51 THR B C 1
ATOM 1934 O O . THR B 1 51 ? 1.918 -33.844 1.42 1 96.5 51 THR B O 1
ATOM 1937 N N . GLY B 1 52 ? 1.347 -31.688 1.728 1 95.94 52 GLY B N 1
ATOM 1938 C CA . GLY B 1 52 ? 2.697 -31.219 1.996 1 95.94 52 GLY B CA 1
ATOM 1939 C C . GLY B 1 52 ? 2.791 -29.719 2.141 1 95.94 52 GLY B C 1
ATOM 1940 O O . GLY B 1 52 ? 1.809 -29 1.92 1 95.94 52 GLY B O 1
ATOM 1941 N N . ASP B 1 53 ? 3.961 -29.281 2.529 1 95.06 53 ASP B N 1
ATOM 1942 C CA . ASP B 1 53 ? 4.25 -27.875 2.736 1 95.06 53 ASP B CA 1
ATOM 1943 C C . ASP B 1 53 ? 5.113 -27.312 1.604 1 95.06 53 ASP B C 1
ATOM 1945 O O . ASP B 1 53 ? 6.07 -27.953 1.174 1 95.06 53 ASP B O 1
ATOM 1949 N N . ALA B 1 54 ? 4.797 -26.141 1.154 1 94.56 54 ALA B N 1
ATOM 1950 C CA . ALA B 1 54 ? 5.508 -25.531 0.032 1 94.56 54 ALA B CA 1
ATOM 1951 C C . ALA B 1 54 ? 6.93 -25.141 0.428 1 94.56 54 ALA B C 1
ATOM 1953 O O . ALA B 1 54 ? 7.773 -24.875 -0.435 1 94.56 54 ALA B O 1
ATOM 1954 N N . THR B 1 55 ? 7.18 -25.078 1.738 1 94.06 55 THR B N 1
ATOM 1955 C CA . THR B 1 55 ? 8.523 -24.734 2.193 1 94.06 55 THR B CA 1
ATOM 1956 C C . THR B 1 55 ? 9.383 -25.98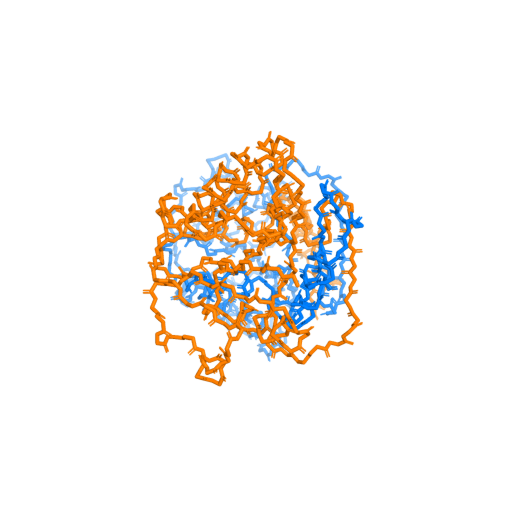4 2.336 1 94.06 55 THR B C 1
ATOM 1958 O O . THR B 1 55 ? 10.562 -25.891 2.688 1 94.06 55 THR B O 1
ATOM 1961 N N . ASP B 1 56 ? 8.805 -27.125 2.031 1 96.25 56 ASP B N 1
ATOM 1962 C CA . ASP B 1 56 ? 9.531 -28.391 2.012 1 96.25 56 ASP B CA 1
ATOM 1963 C C . ASP B 1 56 ? 9.961 -28.75 0.592 1 96.25 56 ASP B C 1
ATOM 1965 O O . ASP B 1 56 ? 9.117 -29.031 -0.266 1 96.25 56 ASP B O 1
ATOM 1969 N N . ALA B 1 57 ? 11.219 -28.891 0.437 1 97.06 57 ALA B N 1
ATOM 1970 C CA . ALA B 1 57 ? 11.781 -29.109 -0.893 1 97.06 57 ALA B CA 1
ATOM 1971 C C . ALA B 1 57 ? 11.312 -30.438 -1.477 1 97.06 57 ALA B C 1
ATOM 1973 O O . ALA B 1 57 ? 11 -30.531 -2.668 1 97.06 57 ALA B O 1
ATOM 1974 N N . LYS B 1 58 ? 11.273 -31.422 -0.679 1 97.5 58 LYS B N 1
ATOM 1975 C CA . LYS B 1 58 ? 10.875 -32.75 -1.157 1 97.5 58 LYS B CA 1
ATOM 1976 C C . LYS B 1 58 ? 9.406 -32.75 -1.573 1 97.5 58 LYS B C 1
ATOM 1978 O O . LYS B 1 58 ? 9.055 -33.344 -2.592 1 97.5 58 LYS B O 1
ATOM 1983 N N . ALA B 1 59 ? 8.609 -32.125 -0.797 1 97.56 59 ALA B N 1
ATOM 1984 C CA . ALA B 1 59 ? 7.188 -32.062 -1.129 1 97.56 59 ALA B CA 1
ATOM 1985 C C . ALA B 1 59 ? 6.977 -31.328 -2.453 1 97.56 59 ALA B C 1
ATOM 1987 O O . ALA B 1 59 ? 6.211 -31.781 -3.307 1 97.56 59 ALA B O 1
ATOM 1988 N N . VAL B 1 60 ? 7.672 -30.266 -2.654 1 98.19 60 VAL B N 1
ATOM 1989 C CA . VAL B 1 60 ? 7.535 -29.484 -3.875 1 98.19 60 VAL B CA 1
ATOM 1990 C C . VAL B 1 60 ? 8.031 -30.297 -5.07 1 98.19 60 VAL B C 1
ATOM 1992 O O . VAL B 1 60 ? 7.375 -30.344 -6.113 1 98.19 60 VAL B O 1
ATOM 1995 N N . SER B 1 61 ? 9.133 -30.938 -4.898 1 97.75 61 SER B N 1
ATOM 1996 C CA . SER B 1 61 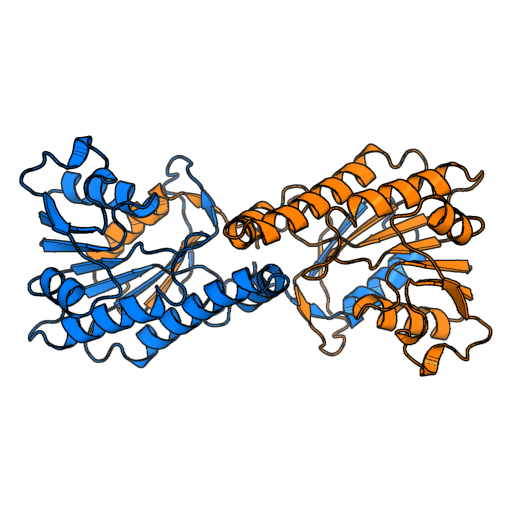? 9.688 -31.734 -5.98 1 97.75 61 SER B CA 1
ATOM 1997 C C . SER B 1 61 ? 8.719 -32.844 -6.418 1 97.75 61 SER B C 1
ATOM 1999 O O . SER B 1 61 ? 8.586 -33.094 -7.613 1 97.75 61 SER B O 1
ATOM 2001 N N . SER B 1 62 ? 8.031 -33.406 -5.516 1 97.5 62 SER B N 1
ATOM 2002 C CA . SER B 1 62 ? 7.137 -34.531 -5.805 1 97.5 62 SER B CA 1
ATOM 2003 C C . SER B 1 62 ? 5.996 -34.094 -6.719 1 97.5 62 SER B C 1
ATOM 2005 O O . SER B 1 62 ? 5.469 -34.906 -7.484 1 97.5 62 SER B O 1
ATOM 2007 N N . VAL B 1 63 ? 5.66 -32.812 -6.727 1 97.75 63 VAL B N 1
ATOM 2008 C CA . VAL B 1 63 ? 4.508 -32.406 -7.52 1 97.75 63 VAL B CA 1
ATOM 2009 C C . VAL B 1 63 ? 4.984 -31.688 -8.781 1 97.75 63 VAL B C 1
ATOM 2011 O O . VAL B 1 63 ? 4.23 -31.547 -9.75 1 97.75 63 VAL B O 1
ATOM 2014 N N . VAL B 1 64 ? 6.156 -31.219 -8.781 1 97.94 64 VAL B N 1
ATOM 2015 C CA . VAL B 1 64 ? 6.695 -30.531 -9.945 1 97.94 64 VAL B CA 1
ATOM 2016 C C . VAL B 1 64 ? 7.18 -31.547 -10.977 1 97.94 64 VAL B C 1
ATOM 2018 O O . VAL B 1 64 ? 7.086 -31.328 -12.18 1 97.94 64 VAL B O 1
ATOM 2021 N N . ASP B 1 65 ? 7.648 -32.656 -10.453 1 95.38 65 ASP B N 1
ATOM 2022 C CA . ASP B 1 65 ? 8.133 -33.719 -11.336 1 95.38 65 ASP B CA 1
ATOM 2023 C C . ASP B 1 65 ? 7.027 -34.219 -12.273 1 95.38 65 ASP B C 1
ATOM 2025 O O . ASP B 1 65 ? 5.953 -34.625 -11.812 1 95.38 65 ASP B O 1
ATOM 2029 N N . GLY B 1 66 ? 7.297 -34.094 -13.594 1 94.06 66 GLY B N 1
ATOM 2030 C CA . GLY B 1 66 ? 6.359 -34.594 -14.586 1 94.06 66 GLY B CA 1
ATOM 2031 C C . GLY B 1 66 ? 5.312 -33.562 -14.977 1 94.06 66 GLY B C 1
ATOM 2032 O O . GLY B 1 66 ? 4.527 -33.781 -15.898 1 94.06 66 GLY B O 1
ATOM 2033 N N . ALA B 1 67 ? 5.211 -32.5 -14.32 1 97.06 67 ALA B N 1
ATOM 2034 C CA . ALA B 1 67 ? 4.273 -31.453 -14.68 1 97.06 67 ALA B CA 1
ATOM 2035 C C . ALA B 1 67 ? 4.695 -30.75 -15.977 1 97.06 67 ALA B C 1
ATOM 2037 O O . ALA B 1 67 ? 5.891 -30.609 -16.25 1 97.06 67 ALA B O 1
ATOM 2038 N N . GLU B 1 68 ? 3.736 -30.344 -16.719 1 97.31 68 GLU B N 1
ATOM 2039 C CA . GLU B 1 68 ? 4.012 -29.531 -17.891 1 97.31 68 GLU B CA 1
ATOM 2040 C C . GLU B 1 68 ? 4.023 -28.047 -17.531 1 97.31 68 GLU B C 1
ATOM 2042 O O . GLU B 1 68 ? 4.742 -27.25 -18.141 1 97.31 68 GLU B O 1
ATOM 2047 N N . VAL B 1 69 ? 3.17 -27.719 -16.578 1 97.81 69 VAL B N 1
ATOM 2048 C CA . VAL B 1 69 ? 3.082 -26.344 -16.094 1 97.81 69 VAL B CA 1
ATOM 2049 C C . VAL B 1 69 ? 2.939 -26.344 -14.578 1 97.81 69 VAL B C 1
ATOM 2051 O O . VAL B 1 69 ? 2.24 -27.188 -14.008 1 97.81 69 VAL B O 1
ATOM 2054 N N . VAL B 1 70 ? 3.572 -25.438 -13.953 1 98.44 70 VAL B N 1
ATOM 2055 C CA . VAL B 1 70 ? 3.445 -25.188 -12.523 1 98.44 70 VAL B CA 1
ATOM 2056 C C . VAL B 1 70 ? 2.891 -23.781 -12.289 1 98.44 70 VAL B C 1
ATOM 2058 O O . VAL B 1 70 ? 3.43 -22.797 -12.805 1 98.44 70 VAL B O 1
ATOM 2061 N N . VAL B 1 71 ? 1.791 -23.672 -11.531 1 97.88 71 VAL B N 1
ATOM 2062 C CA . VAL B 1 71 ? 1.165 -22.406 -11.211 1 97.88 71 VAL B CA 1
ATOM 2063 C C . VAL B 1 71 ? 1.188 -22.172 -9.703 1 97.88 71 VAL B C 1
ATOM 2065 O O . VAL B 1 71 ? 0.728 -23.016 -8.938 1 97.88 71 VAL B O 1
ATOM 2068 N N . SER B 1 72 ? 1.733 -21.047 -9.305 1 97.88 72 SER B N 1
ATOM 2069 C CA . SER B 1 72 ? 1.73 -20.703 -7.879 1 97.88 72 SER B CA 1
ATOM 2070 C C . SER B 1 72 ? 0.787 -19.547 -7.586 1 97.88 72 SER B C 1
ATOM 2072 O O . SER B 1 72 ? 0.949 -18.453 -8.133 1 97.88 72 SER B O 1
ATOM 2074 N N . CYS B 1 73 ? -0.124 -19.781 -6.711 1 94 73 CYS B N 1
ATOM 2075 C CA . CYS B 1 73 ? -1.021 -18.766 -6.172 1 94 73 CYS B CA 1
ATOM 2076 C C . CYS B 1 73 ? -0.782 -18.562 -4.68 1 94 73 CYS B C 1
ATOM 2078 O O . CYS B 1 73 ? -1.692 -18.172 -3.949 1 94 73 CYS B O 1
ATOM 2080 N N . LEU B 1 74 ? 0.408 -18.875 -4.277 1 91.25 74 LEU B N 1
ATOM 2081 C CA . LEU B 1 74 ? 0.767 -18.75 -2.871 1 91.25 74 LEU B CA 1
ATOM 2082 C C . LEU B 1 74 ? 0.746 -17.281 -2.441 1 91.25 74 LEU B C 1
ATOM 2084 O O . LEU B 1 74 ? 1.178 -16.406 -3.193 1 91.25 74 LEU B O 1
ATOM 2088 N N . GLY B 1 75 ? 0.269 -17.047 -1.249 1 82.31 75 GLY B N 1
ATOM 2089 C CA . GLY B 1 75 ? 0.271 -15.734 -0.641 1 82.31 75 GLY B CA 1
ATOM 2090 C C . GLY B 1 75 ? 0.553 -15.758 0.849 1 82.31 75 GLY B C 1
ATOM 2091 O O . GLY B 1 75 ? 0.443 -16.812 1.486 1 82.31 75 GLY B O 1
ATOM 2092 N N . SER B 1 76 ? 1.022 -14.609 1.303 1 71.25 76 SER B N 1
ATOM 2093 C CA . SER B 1 76 ? 1.282 -14.492 2.734 1 71.25 76 SER B CA 1
ATOM 2094 C C . SER B 1 76 ? 0.001 -14.188 3.504 1 71.25 76 SER B C 1
ATOM 2096 O O . SER B 1 76 ? -0.883 -13.492 3.002 1 71.25 76 SER B O 1
ATOM 2098 N N . HIS B 1 77 ? -0.215 -14.992 4.516 1 64.69 77 HIS B N 1
ATOM 2099 C CA . HIS B 1 77 ? -1.314 -14.688 5.426 1 64.69 77 HIS B CA 1
ATOM 2100 C C . HIS B 1 77 ? -0.795 -14.234 6.785 1 64.69 77 HIS B C 1
ATOM 2102 O O . HIS B 1 77 ? 0.306 -14.617 7.191 1 64.69 77 HIS B O 1
ATOM 2108 N N . PRO B 1 78 ? -1.637 -13.305 7.332 1 57.31 78 PRO B N 1
ATOM 2109 C CA . PRO B 1 78 ? -1.212 -12.867 8.664 1 57.31 78 PRO B CA 1
ATOM 2110 C C . PRO B 1 78 ? -0.911 -14.031 9.602 1 57.31 78 PRO B C 1
ATOM 2112 O O . PRO B 1 78 ? -1.696 -14.984 9.688 1 57.31 78 PRO B O 1
ATOM 2115 N N . GLY B 1 79 ? 0.255 -13.93 10.195 1 59.16 79 GLY B N 1
ATOM 2116 C CA . GLY B 1 79 ? 0.63 -14.945 11.172 1 59.16 79 GLY B CA 1
ATOM 2117 C C . GLY B 1 79 ? 1.271 -16.172 10.539 1 59.16 79 GLY B C 1
ATOM 2118 O O . GLY B 1 79 ? 1.695 -17.078 11.25 1 59.16 79 GLY B O 1
ATOM 2119 N N . GLY B 1 80 ? 1.269 -16.125 9.305 1 65.44 80 GLY B N 1
ATOM 2120 C CA . GLY B 1 80 ? 1.893 -17.25 8.641 1 65.44 80 GLY B CA 1
ATOM 2121 C C . GLY B 1 80 ? 3.406 -17.172 8.602 1 65.44 80 GLY B C 1
ATOM 2122 O O . GLY B 1 80 ? 3.986 -16.172 9.062 1 65.44 80 GLY B O 1
ATOM 2123 N N . PRO B 1 81 ? 3.967 -18.281 8.195 1 69.5 81 PRO B N 1
ATOM 2124 C CA . PRO B 1 81 ? 5.43 -18.281 8.109 1 69.5 81 PRO B CA 1
ATOM 2125 C C . PRO B 1 81 ? 5.969 -17.203 7.164 1 69.5 81 PRO B C 1
ATOM 2127 O O . PRO B 1 81 ? 5.352 -16.922 6.133 1 69.5 81 PRO B O 1
ATOM 2130 N N . CYS B 1 82 ? 6.984 -16.5 7.598 1 72.38 82 CYS B N 1
ATOM 2131 C CA . CYS B 1 82 ? 7.75 -15.547 6.801 1 72.38 82 CYS B CA 1
ATOM 2132 C C . CYS B 1 82 ? 9.242 -15.68 7.074 1 72.38 82 CYS B C 1
ATOM 2134 O O . CYS B 1 82 ? 9.68 -15.641 8.227 1 72.38 82 CYS B O 1
ATOM 2136 N N . PRO B 1 83 ? 10.008 -16.031 5.832 1 83.38 83 PRO B N 1
ATOM 2137 C CA . PRO B 1 83 ? 9.672 -15.977 4.41 1 83.38 83 PRO B CA 1
ATOM 2138 C C . PRO B 1 83 ? 9.023 -17.266 3.91 1 83.38 83 PRO B C 1
ATOM 2140 O O . PRO B 1 83 ? 9.422 -18.359 4.312 1 83.38 83 PRO B O 1
ATOM 2143 N N . MET B 1 84 ? 8.047 -17.141 3.098 1 87.94 84 MET B N 1
ATOM 2144 C CA . MET B 1 84 ? 7.383 -18.312 2.521 1 87.94 84 MET B CA 1
ATOM 2145 C C . MET B 1 84 ? 7.477 -18.297 1 1 87.94 84 MET B C 1
ATOM 2147 O O . MET B 1 84 ? 7.84 -19.297 0.384 1 87.94 84 MET B O 1
ATOM 2151 N N . LEU B 1 85 ? 7.25 -17.156 0.379 1 90.31 85 LEU B N 1
ATOM 2152 C CA . LEU B 1 85 ? 7.152 -17.078 -1.074 1 90.31 85 LEU B CA 1
ATOM 2153 C C . LEU B 1 85 ? 8.516 -17.297 -1.725 1 90.31 85 LEU B C 1
ATOM 2155 O O . LEU B 1 85 ? 8.641 -18.094 -2.662 1 90.31 85 LEU B O 1
ATOM 2159 N N . SER B 1 86 ? 9.523 -16.656 -1.184 1 92.88 86 SER B N 1
ATOM 2160 C CA . SER B 1 86 ? 10.852 -16.797 -1.766 1 92.88 86 SER B CA 1
ATOM 2161 C C . SER B 1 86 ? 11.375 -18.219 -1.616 1 92.88 86 SER B C 1
ATOM 2163 O O . SER B 1 86 ? 12.008 -18.75 -2.527 1 92.88 86 SER B O 1
ATOM 2165 N N . ILE B 1 87 ? 11.062 -18.844 -0.527 1 94.88 87 ILE B N 1
ATOM 2166 C CA . ILE B 1 87 ? 11.484 -20.219 -0.289 1 94.88 87 ILE B CA 1
ATOM 2167 C C . ILE B 1 87 ? 10.766 -21.156 -1.256 1 94.88 87 ILE B C 1
ATOM 2169 O O . ILE B 1 87 ? 11.398 -22 -1.898 1 94.88 87 ILE B O 1
ATOM 2173 N N . ALA B 1 88 ? 9.562 -21.016 -1.369 1 95.94 88 ALA B N 1
ATOM 2174 C CA . ALA B 1 88 ? 8.773 -21.859 -2.254 1 95.94 88 ALA B CA 1
ATOM 2175 C C . ALA B 1 88 ? 9.219 -21.719 -3.703 1 95.94 88 ALA B C 1
ATOM 2177 O O . ALA B 1 88 ? 9.367 -22.703 -4.418 1 95.94 88 ALA B O 1
ATOM 2178 N N . PHE B 1 89 ? 9.406 -20.469 -4.148 1 96.88 89 PHE B N 1
ATOM 2179 C CA . PHE B 1 89 ? 9.82 -20.234 -5.523 1 96.88 89 PHE B CA 1
ATOM 2180 C C . PHE B 1 89 ? 11.188 -20.859 -5.793 1 96.88 89 PHE B C 1
ATOM 2182 O O . PHE B 1 89 ? 11.43 -21.375 -6.879 1 96.88 89 PHE B O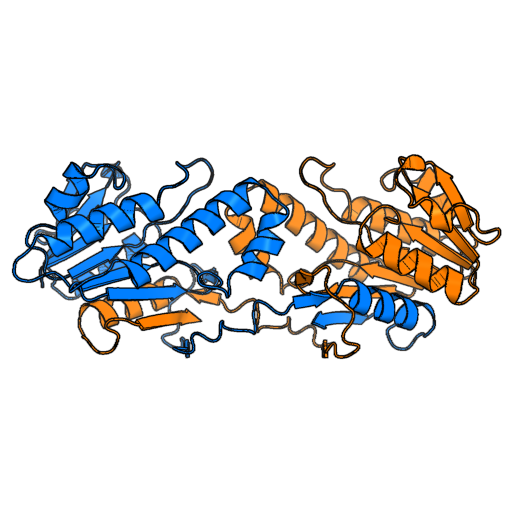 1
ATOM 2189 N N . ARG B 1 90 ? 12.008 -20.797 -4.801 1 96.69 90 ARG B N 1
ATOM 2190 C CA . ARG B 1 90 ? 13.312 -21.438 -4.949 1 96.69 90 ARG B CA 1
ATOM 2191 C C . ARG B 1 90 ? 13.156 -22.938 -5.152 1 96.69 90 ARG B C 1
ATOM 2193 O O . ARG B 1 90 ? 13.805 -23.531 -6.027 1 96.69 90 ARG B O 1
ATOM 2200 N N . HIS B 1 91 ? 12.367 -23.531 -4.359 1 97.56 91 HIS B N 1
ATOM 2201 C CA . HIS B 1 91 ? 12.141 -24.969 -4.473 1 97.56 91 HIS B CA 1
ATOM 2202 C C . HIS B 1 91 ? 11.508 -25.328 -5.816 1 97.56 91 HIS B C 1
ATOM 2204 O O . HIS B 1 91 ? 11.875 -26.328 -6.434 1 97.56 91 HIS B O 1
ATOM 2210 N N . ILE B 1 92 ? 10.594 -24.562 -6.309 1 98.06 92 ILE B N 1
ATOM 2211 C CA . ILE B 1 92 ? 9.914 -24.797 -7.578 1 98.06 92 ILE B CA 1
ATOM 2212 C C . ILE B 1 92 ? 10.93 -24.734 -8.719 1 98.06 92 ILE B C 1
ATOM 2214 O O . ILE B 1 92 ? 10.984 -25.641 -9.555 1 98.06 92 ILE B O 1
ATOM 2218 N N . LEU B 1 93 ? 11.727 -23.719 -8.68 1 97.5 93 LEU B N 1
ATOM 2219 C CA . LEU B 1 93 ? 12.695 -23.547 -9.758 1 97.5 93 LEU B CA 1
ATOM 2220 C C . LEU B 1 93 ? 13.734 -24.656 -9.742 1 97.5 93 LEU B C 1
ATOM 2222 O O . LEU B 1 93 ? 14.117 -25.172 -10.789 1 97.5 93 LEU B O 1
ATOM 2226 N N . ALA B 1 94 ? 14.156 -24.984 -8.562 1 97.19 94 ALA B N 1
ATOM 2227 C CA . ALA B 1 94 ? 15.148 -26.047 -8.438 1 97.19 94 ALA B CA 1
ATOM 2228 C C . ALA B 1 94 ? 14.602 -27.359 -8.984 1 97.19 94 ALA B C 1
ATOM 2230 O O . ALA B 1 94 ? 15.289 -28.078 -9.719 1 97.19 94 ALA B O 1
ATOM 2231 N N . ALA B 1 95 ? 13.43 -27.719 -8.617 1 97.94 95 ALA B N 1
ATOM 2232 C CA . ALA B 1 95 ? 12.805 -28.953 -9.086 1 97.94 95 ALA B CA 1
ATOM 2233 C C . ALA B 1 95 ? 12.594 -28.922 -10.594 1 97.94 95 ALA B C 1
ATOM 2235 O O . ALA B 1 95 ? 12.828 -29.906 -11.281 1 97.94 95 ALA B O 1
ATOM 2236 N N . ALA B 1 96 ? 12.141 -27.797 -11.102 1 97.69 96 ALA B N 1
ATOM 2237 C CA . ALA B 1 96 ? 11.891 -27.625 -12.531 1 97.69 96 ALA B CA 1
ATOM 2238 C C . ALA B 1 96 ? 13.18 -27.766 -13.328 1 97.69 96 ALA B C 1
ATOM 2240 O O . ALA B 1 96 ? 13.195 -28.422 -14.375 1 97.69 96 ALA B O 1
ATOM 2241 N N . ALA B 1 97 ? 14.219 -27.188 -12.828 1 96.44 97 ALA B N 1
ATOM 2242 C CA . ALA B 1 97 ? 15.5 -27.141 -13.531 1 96.44 97 ALA B CA 1
ATOM 2243 C C . ALA B 1 97 ? 16.109 -28.547 -13.656 1 96.44 97 ALA B C 1
ATOM 2245 O O . ALA B 1 97 ? 16.938 -28.781 -14.531 1 96.44 97 ALA B O 1
ATOM 2246 N N . ARG B 1 98 ? 15.695 -29.422 -12.828 1 95.19 98 ARG B N 1
ATOM 2247 C CA . ARG B 1 98 ? 16.25 -30.766 -12.82 1 95.19 98 ARG B CA 1
ATOM 2248 C C . ARG B 1 98 ? 15.633 -31.609 -13.938 1 95.19 98 ARG B C 1
ATOM 2250 O O . ARG B 1 98 ? 16.141 -32.688 -14.258 1 95.19 98 ARG B O 1
ATOM 2257 N N . GLN B 1 99 ? 14.633 -31.125 -14.5 1 94.88 99 GLN B N 1
ATOM 2258 C CA . GLN B 1 99 ? 13.945 -31.891 -15.531 1 94.88 99 GLN B CA 1
ATOM 2259 C C . GLN B 1 99 ? 14.57 -31.672 -16.906 1 94.88 99 GLN B C 1
ATOM 2261 O O . GLN B 1 99 ? 15.031 -30.562 -17.203 1 94.88 99 GLN B O 1
ATOM 2266 N N . ALA B 1 100 ? 14.562 -32.688 -17.734 1 93.81 100 ALA B N 1
ATOM 2267 C CA . ALA B 1 100 ? 15.086 -32.594 -19.094 1 93.81 100 ALA B CA 1
ATOM 2268 C C . ALA B 1 100 ? 14.328 -31.547 -19.906 1 93.81 100 ALA B C 1
ATOM 2270 O O . ALA B 1 100 ? 14.922 -30.797 -20.672 1 93.81 100 ALA B O 1
ATOM 2271 N N . ARG B 1 101 ? 13.078 -31.578 -19.75 1 94.75 101 ARG B N 1
ATOM 2272 C CA . ARG B 1 101 ? 12.211 -30.531 -20.297 1 94.75 101 ARG B CA 1
ATOM 2273 C C . ARG B 1 101 ? 11.508 -29.766 -19.172 1 94.75 101 ARG B C 1
ATOM 2275 O O . ARG B 1 101 ? 10.414 -30.141 -18.75 1 94.75 101 ARG B O 1
ATOM 2282 N N . PRO B 1 102 ? 12.055 -28.703 -18.797 1 96.69 102 PRO B N 1
ATOM 2283 C CA . PRO B 1 102 ? 11.492 -27.969 -17.641 1 96.69 102 PRO B CA 1
ATOM 2284 C C . PRO B 1 102 ? 10.07 -27.484 -17.891 1 96.69 102 PRO B C 1
ATOM 2286 O O . PRO B 1 102 ? 9.75 -27.031 -19 1 96.69 102 PRO B O 1
ATOM 2289 N N . PRO B 1 103 ? 9.273 -27.641 -16.938 1 97.38 103 PRO B N 1
ATOM 2290 C CA . PRO B 1 103 ? 7.926 -27.078 -17.062 1 97.38 103 PRO B CA 1
ATOM 2291 C C . PRO B 1 103 ? 7.922 -25.547 -17.078 1 97.38 103 PRO B C 1
ATOM 2293 O O . PRO B 1 103 ? 8.828 -24.922 -16.531 1 97.38 103 PRO B O 1
ATOM 2296 N N . ARG B 1 104 ? 6.91 -25.016 -17.672 1 96.31 104 ARG B N 1
ATOM 2297 C CA . ARG B 1 104 ? 6.672 -23.578 -17.562 1 96.31 104 ARG B CA 1
ATOM 2298 C C . ARG B 1 104 ? 6.164 -23.219 -16.172 1 96.31 104 ARG B C 1
ATOM 2300 O O . ARG B 1 104 ? 5.238 -23.844 -15.664 1 96.31 104 ARG B O 1
ATOM 2307 N N . CYS B 1 105 ? 6.805 -22.219 -15.602 1 97.75 105 CYS B N 1
ATOM 2308 C CA . CYS B 1 105 ? 6.426 -21.797 -14.258 1 97.75 105 CYS B CA 1
ATOM 2309 C C . CYS B 1 105 ? 5.727 -20.438 -14.289 1 97.75 105 CYS B C 1
ATOM 2311 O O . CYS B 1 105 ? 6.328 -19.438 -14.664 1 97.75 105 CYS B O 1
ATOM 2313 N N . VAL B 1 106 ? 4.41 -20.391 -13.898 1 97.38 106 VAL B N 1
ATOM 2314 C CA . VAL B 1 106 ? 3.625 -19.172 -13.773 1 97.38 106 VAL B CA 1
ATOM 2315 C C . VAL B 1 106 ? 3.473 -18.781 -12.305 1 97.38 106 VAL B C 1
ATOM 2317 O O . VAL B 1 106 ? 2.703 -19.422 -11.57 1 97.38 106 VAL B O 1
ATOM 2320 N N . LEU B 1 107 ? 4.168 -17.734 -11.898 1 95.81 107 LEU B N 1
ATOM 2321 C CA . LEU B 1 107 ? 4.371 -17.438 -10.484 1 95.81 107 LEU B CA 1
ATOM 2322 C C . LEU B 1 107 ? 3.787 -16.078 -10.125 1 95.81 107 LEU B C 1
ATOM 2324 O O . LEU B 1 107 ? 4.215 -15.047 -10.664 1 95.81 107 LEU B O 1
ATOM 2328 N N . MET B 1 108 ? 2.855 -16.109 -9.164 1 91.25 108 MET B N 1
ATOM 2329 C CA . MET B 1 108 ? 2.141 -14.891 -8.812 1 91.25 108 MET B CA 1
ATOM 2330 C C . MET B 1 108 ? 2.801 -14.195 -7.629 1 91.25 108 MET B C 1
ATOM 2332 O O . MET B 1 108 ? 3.098 -14.828 -6.613 1 91.25 108 MET B O 1
ATOM 2336 N N . THR B 1 109 ? 3.055 -12.906 -7.809 1 82.62 109 THR B N 1
ATOM 2337 C CA . THR B 1 109 ? 3.484 -12.008 -6.742 1 82.62 109 THR B CA 1
ATOM 2338 C C . THR B 1 109 ? 2.498 -10.859 -6.57 1 82.62 109 THR B C 1
ATOM 2340 O O . THR B 1 109 ? 1.314 -11.078 -6.305 1 82.62 109 THR B O 1
ATOM 2343 N N . THR B 1 110 ? 2.928 -9.641 -6.414 1 71 110 THR B N 1
ATOM 2344 C CA . THR B 1 110 ? 2.037 -8.492 -6.297 1 71 110 THR B CA 1
ATOM 2345 C C . THR B 1 110 ? 2.641 -7.273 -6.98 1 71 110 THR B C 1
ATOM 2347 O O . THR B 1 110 ? 3.855 -7.199 -7.18 1 71 110 THR B O 1
ATOM 2350 N N . ILE B 1 111 ? 1.697 -6.465 -7.379 1 59.5 111 ILE B N 1
ATOM 2351 C CA . ILE B 1 111 ? 2.152 -5.223 -7.988 1 59.5 111 ILE B CA 1
ATOM 2352 C C . ILE B 1 111 ? 3.031 -4.457 -7 1 59.5 111 ILE B C 1
ATOM 2354 O O . ILE B 1 111 ? 2.83 -4.539 -5.789 1 59.5 111 ILE B O 1
ATOM 2358 N N . GLY B 1 112 ? 3.979 -3.725 -7.406 1 57.78 112 GLY B N 1
ATOM 2359 C CA . GLY B 1 112 ? 4.883 -2.945 -6.574 1 57.78 112 GLY B CA 1
ATOM 2360 C C . GLY B 1 112 ? 6.211 -3.633 -6.332 1 57.78 112 GLY B C 1
ATOM 2361 O O . GLY B 1 112 ? 7.195 -2.984 -5.973 1 57.78 112 GLY B O 1
ATOM 2362 N N . VAL B 1 113 ? 6.16 -4.996 -6.324 1 44.22 113 VAL B N 1
ATOM 2363 C CA . VAL B 1 113 ? 7.43 -5.707 -6.191 1 44.22 113 VAL B CA 1
ATOM 2364 C C . VAL B 1 113 ? 8.242 -5.559 -7.473 1 44.22 113 VAL B C 1
ATOM 2366 O O . VAL B 1 113 ? 7.688 -5.293 -8.539 1 44.22 113 VAL B O 1
ATOM 2369 N N . GLY B 1 114 ? 9.609 -5.656 -7.344 1 45.88 114 GLY B N 1
ATOM 2370 C CA . GLY B 1 114 ? 10.516 -5.516 -8.477 1 45.88 114 GLY B CA 1
ATOM 2371 C C . GLY B 1 114 ? 10.867 -4.07 -8.781 1 45.88 114 GLY B C 1
ATOM 2372 O O . GLY B 1 114 ? 11.195 -3.734 -9.922 1 45.88 114 GLY B O 1
ATOM 2373 N N . GLY B 1 115 ? 10.781 -3.262 -7.719 1 41.28 115 GLY B N 1
ATOM 2374 C CA . GLY B 1 115 ? 11.133 -1.854 -7.812 1 41.28 115 GLY B CA 1
ATOM 2375 C C . GLY B 1 115 ? 9.922 -0.937 -7.762 1 41.28 115 GLY B C 1
ATOM 2376 O O . GLY B 1 115 ? 10.062 0.276 -7.598 1 41.28 115 GLY B O 1
ATOM 2377 N N . THR B 1 116 ? 9.023 -1.577 -8.18 1 39.06 116 THR B N 1
ATOM 2378 C CA . THR B 1 116 ? 7.82 -0.752 -8.242 1 39.06 116 THR B CA 1
ATOM 2379 C C . THR B 1 116 ? 7.234 -0.542 -6.848 1 39.06 116 THR B C 1
ATOM 2381 O O . THR B 1 116 ? 6.305 0.25 -6.672 1 39.06 116 THR B O 1
ATOM 2384 N N . SER B 1 117 ? 7.582 -1.399 -5.922 1 40.16 117 SER B N 1
ATOM 2385 C CA . SER B 1 117 ? 6.941 -1.751 -4.66 1 40.16 117 SER B CA 1
ATOM 2386 C C . SER B 1 117 ? 7.141 -0.659 -3.615 1 40.16 117 SER B C 1
ATOM 2388 O O . SER B 1 117 ? 6.836 -0.857 -2.438 1 40.16 117 SER B O 1
ATOM 2390 N N . PHE B 1 118 ? 7.961 0.26 -3.871 1 37.78 118 PHE B N 1
ATOM 2391 C CA . PHE B 1 118 ? 8.328 1.107 -2.742 1 37.78 118 PHE B CA 1
ATOM 2392 C C . PHE B 1 118 ? 7.086 1.622 -2.023 1 37.78 118 PHE B C 1
ATOM 2394 O O . PHE B 1 118 ? 7.059 1.692 -0.794 1 37.78 118 PHE B O 1
ATOM 2401 N N . HIS B 1 119 ? 6.145 1.958 -2.783 1 40.47 119 HIS B N 1
ATOM 2402 C CA . HIS B 1 119 ? 4.996 2.604 -2.158 1 40.47 119 HIS B CA 1
ATOM 2403 C C . HIS B 1 119 ? 4.262 1.641 -1.23 1 40.47 119 HIS B C 1
ATOM 2405 O O . HIS B 1 119 ? 3.863 2.02 -0.127 1 40.47 119 HIS B O 1
ATOM 2411 N N . VAL B 1 120 ? 4.066 0.327 -1.839 1 42.97 120 VAL B N 1
ATOM 2412 C CA . VAL B 1 120 ? 3.475 -0.658 -0.939 1 42.97 120 VAL B CA 1
ATOM 2413 C C . VAL B 1 120 ? 4.359 -0.829 0.294 1 42.97 120 VAL B C 1
ATOM 2415 O O . VAL B 1 120 ? 3.855 -0.973 1.411 1 42.97 120 VAL B O 1
ATOM 2418 N N . LYS B 1 121 ? 5.684 -0.761 -0.103 1 43.94 121 LYS B N 1
ATOM 2419 C CA . LYS B 1 121 ? 6.621 -0.942 1 1 43.94 121 LYS B CA 1
ATOM 2420 C C . LYS B 1 121 ? 6.426 0.125 2.072 1 43.94 121 LYS B C 1
ATOM 2422 O O . LYS B 1 121 ? 6.473 -0.172 3.268 1 43.94 121 LYS B O 1
ATOM 2427 N N . CYS B 1 122 ? 6.43 1.301 1.566 1 40.06 122 CYS B N 1
ATOM 2428 C CA . CYS B 1 122 ? 6.383 2.453 2.459 1 40.06 122 CYS B CA 1
ATOM 2429 C C . CYS B 1 122 ? 5.086 2.467 3.264 1 40.06 122 CYS B C 1
ATOM 2431 O O . CYS B 1 122 ? 5.102 2.729 4.469 1 40.06 122 CYS B O 1
ATOM 2433 N N . LEU B 1 123 ? 3.928 2.258 2.471 1 42.19 123 LEU B N 1
ATOM 2434 C CA . LEU B 1 123 ? 2.65 2.209 3.174 1 42.19 123 LEU B CA 1
ATOM 2435 C C . LEU B 1 123 ? 2.611 1.036 4.148 1 42.19 123 LEU B C 1
ATOM 2437 O O . LEU B 1 123 ? 2.088 1.164 5.258 1 42.19 123 LEU B O 1
ATOM 2441 N N . LEU B 1 124 ? 3.131 -0.087 3.531 1 43.53 124 LEU B N 1
ATOM 2442 C CA . LEU B 1 124 ? 3.225 -1.289 4.352 1 43.53 124 LEU B CA 1
ATOM 2443 C C . LEU B 1 124 ? 4.332 -1.154 5.391 1 43.53 124 LEU B C 1
ATOM 2445 O O . LEU B 1 124 ? 4.27 -1.769 6.457 1 43.53 124 LEU B O 1
ATOM 2449 N N . GLY B 1 125 ? 5.344 -0.406 4.922 1 42 125 GLY B N 1
ATOM 2450 C CA . GLY B 1 125 ? 6.5 -0.281 5.793 1 42 125 GLY B CA 1
ATOM 2451 C C . GLY B 1 125 ? 6.172 0.332 7.141 1 42 125 GLY B C 1
ATOM 2452 O O . GLY B 1 125 ? 7.008 0.349 8.047 1 42 125 GLY B O 1
ATOM 2453 N N . ALA B 1 126 ? 5.25 1.143 7.043 1 39.25 126 ALA B N 1
ATOM 2454 C CA . ALA B 1 126 ? 5.066 1.717 8.375 1 39.25 126 ALA B CA 1
ATOM 2455 C C . ALA B 1 126 ? 4.844 0.625 9.414 1 39.25 126 ALA B C 1
ATOM 2457 O O . ALA B 1 126 ? 5.086 0.836 10.609 1 39.25 126 ALA B O 1
ATOM 2458 N N . PHE B 1 127 ? 4.438 -0.631 8.906 1 41.19 127 PHE B N 1
ATOM 2459 C CA . PHE B 1 127 ? 4.352 -1.688 9.914 1 41.19 127 PHE B CA 1
ATOM 2460 C C . PHE B 1 127 ? 5.34 -2.807 9.602 1 41.19 127 PHE B C 1
ATOM 2462 O O . PHE B 1 127 ? 5.492 -3.207 8.453 1 41.19 127 PHE B O 1
ATOM 2469 N N . VAL B 1 128 ? 6.113 -3.102 10.484 1 43 128 VAL B N 1
ATOM 2470 C CA . VAL B 1 128 ? 7.215 -4.059 10.445 1 43 128 VAL B CA 1
ATOM 2471 C C . VAL B 1 128 ? 6.766 -5.332 9.727 1 43 128 VAL B C 1
ATOM 2473 O O . VAL B 1 128 ? 7.48 -5.852 8.867 1 43 128 VAL B O 1
ATOM 2476 N N . ALA B 1 129 ? 5.582 -5.816 10.125 1 50.34 129 ALA B N 1
ATOM 2477 C CA . ALA B 1 129 ? 5.141 -7.09 9.57 1 50.34 129 ALA B CA 1
ATOM 2478 C C . ALA B 1 129 ? 4.832 -6.961 8.078 1 50.34 129 ALA B C 1
ATOM 2480 O O . ALA B 1 129 ? 5.152 -7.852 7.293 1 50.34 129 ALA B O 1
ATOM 2481 N N . GLY B 1 130 ? 4.316 -5.832 7.734 1 58 130 GLY B N 1
ATOM 2482 C CA . GLY B 1 130 ? 4.07 -5.527 6.332 1 58 130 GLY B CA 1
ATOM 2483 C C . GLY B 1 130 ? 5.344 -5.426 5.516 1 58 130 GLY B C 1
ATOM 2484 O O . GLY B 1 130 ? 5.406 -5.922 4.387 1 58 130 GLY B O 1
ATOM 2485 N N . TRP B 1 131 ? 6.328 -5.145 6.27 1 57.97 131 TRP B N 1
ATOM 2486 C CA . TRP B 1 131 ? 7.602 -4.969 5.582 1 57.97 131 TRP B CA 1
ATOM 2487 C C . TRP B 1 131 ? 8.25 -6.316 5.281 1 57.97 131 TRP B C 1
ATOM 2489 O O . TRP B 1 131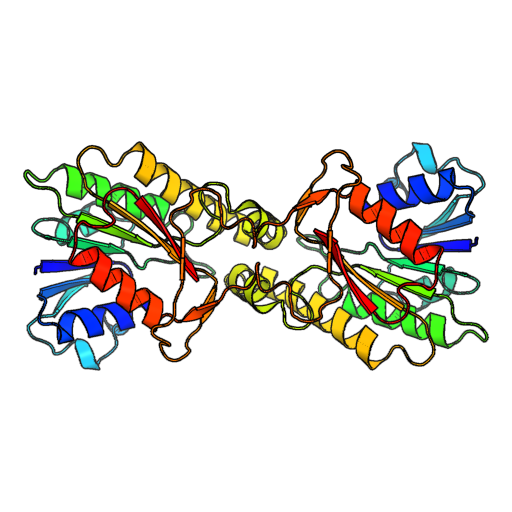 ? 8.844 -6.504 4.219 1 57.97 131 TRP B O 1
ATOM 2499 N N . LYS B 1 132 ? 8 -7.191 6.266 1 67.31 132 LYS B N 1
ATOM 2500 C CA . LYS B 1 132 ? 8.617 -8.5 6.078 1 67.31 132 LYS B CA 1
ATOM 2501 C C . LYS B 1 132 ? 7.996 -9.242 4.898 1 67.31 132 LYS B C 1
ATOM 2503 O O . LYS B 1 132 ? 8.695 -9.922 4.145 1 67.31 132 LYS B O 1
ATOM 2508 N N . VAL B 1 133 ? 6.723 -9.07 4.754 1 71.88 133 VAL B N 1
ATOM 2509 C CA . VAL B 1 133 ? 6.004 -9.758 3.686 1 71.88 133 VAL B CA 1
ATOM 2510 C C . VAL B 1 133 ? 6.383 -9.156 2.336 1 71.88 133 VAL B C 1
ATOM 2512 O O . VAL B 1 133 ? 6.684 -9.883 1.387 1 71.88 133 VAL B O 1
ATOM 2515 N N . ILE B 1 134 ? 6.438 -7.938 2.289 1 69.31 134 ILE B N 1
ATOM 2516 C CA . ILE B 1 134 ? 6.777 -7.258 1.043 1 69.31 134 ILE B CA 1
ATOM 2517 C C . ILE B 1 134 ? 8.211 -7.598 0.645 1 69.31 134 ILE B C 1
ATOM 2519 O O . ILE B 1 134 ? 8.5 -7.824 -0.534 1 69.31 134 ILE B O 1
ATOM 2523 N N . HIS B 1 135 ? 9.016 -7.613 1.627 1 73.69 135 HIS B N 1
ATOM 2524 C CA . HIS B 1 135 ? 10.406 -7.969 1.36 1 73.69 135 HIS B CA 1
ATOM 2525 C C . HIS B 1 135 ? 10.516 -9.383 0.809 1 73.69 135 HIS B C 1
ATOM 2527 O O . HIS B 1 135 ? 11.297 -9.641 -0.108 1 73.69 135 HIS B O 1
ATOM 2533 N N . ASP B 1 136 ? 9.773 -10.211 1.357 1 82.25 136 ASP B N 1
ATOM 2534 C CA . ASP B 1 136 ? 9.773 -11.586 0.87 1 82.25 136 ASP B CA 1
ATOM 2535 C C . ASP B 1 136 ? 9.297 -11.656 -0.581 1 82.25 136 ASP B C 1
ATOM 2537 O O . ASP B 1 136 ? 9.859 -12.398 -1.389 1 82.25 136 ASP B O 1
ATOM 2541 N N . TYR B 1 137 ? 8.297 -10.859 -0.9 1 80.31 137 TYR B N 1
ATOM 2542 C CA . TYR B 1 137 ? 7.781 -10.836 -2.266 1 80.31 137 TYR B CA 1
ATOM 2543 C C . TYR B 1 137 ? 8.812 -10.266 -3.229 1 80.31 137 TYR B C 1
ATOM 2545 O O . TYR B 1 137 ? 8.984 -10.773 -4.34 1 80.31 137 TYR B O 1
ATOM 2553 N N . GLU B 1 138 ? 9.445 -9.297 -2.773 1 75.94 138 GLU B N 1
ATOM 2554 C CA . GLU B 1 138 ? 10.5 -8.711 -3.596 1 75.94 138 GLU B CA 1
ATOM 2555 C C . GLU B 1 138 ? 11.625 -9.711 -3.838 1 75.94 138 GLU B C 1
ATOM 2557 O O . GLU B 1 138 ? 12.141 -9.812 -4.953 1 75.94 138 GLU B O 1
ATOM 2562 N N . LYS B 1 139 ? 11.984 -10.352 -2.818 1 83.38 139 LYS B N 1
ATOM 2563 C CA . LYS B 1 139 ? 13.031 -11.359 -2.926 1 83.38 139 LYS B CA 1
ATOM 2564 C C . LYS B 1 139 ? 12.617 -12.492 -3.865 1 83.38 139 LYS B C 1
ATOM 2566 O O . LYS B 1 139 ? 13.422 -12.961 -4.676 1 83.38 139 LYS B O 1
ATOM 2571 N N . ALA B 1 140 ? 11.438 -12.883 -3.74 1 88.81 140 ALA B N 1
ATOM 2572 C CA . ALA B 1 140 ? 10.922 -13.953 -4.594 1 88.81 140 ALA B CA 1
ATOM 2573 C C . ALA B 1 140 ? 10.953 -13.547 -6.062 1 88.81 140 ALA B C 1
ATOM 2575 O O . ALA B 1 140 ? 11.398 -14.312 -6.918 1 88.81 140 ALA B O 1
ATOM 2576 N N . ASP B 1 141 ? 10.445 -12.375 -6.289 1 83.12 141 ASP B N 1
ATOM 2577 C CA . ASP B 1 141 ? 10.43 -11.844 -7.648 1 83.12 141 ASP B CA 1
ATOM 2578 C C . ASP B 1 141 ? 11.844 -11.758 -8.227 1 83.12 141 ASP B C 1
ATOM 2580 O O . ASP B 1 141 ? 12.102 -12.25 -9.32 1 83.12 141 ASP B O 1
ATOM 2584 N N . ALA B 1 142 ? 12.758 -11.258 -7.516 1 82.94 142 ALA B N 1
ATOM 2585 C CA . ALA B 1 142 ? 14.141 -11.102 -7.945 1 82.94 142 ALA B CA 1
ATOM 2586 C C . ALA B 1 142 ? 14.797 -12.461 -8.188 1 82.94 142 ALA B C 1
ATOM 2588 O O . ALA B 1 142 ? 15.555 -12.625 -9.148 1 82.94 142 ALA B O 1
ATOM 2589 N N . LEU B 1 143 ? 14.523 -13.328 -7.297 1 90.88 143 LEU B N 1
ATOM 2590 C CA . LEU B 1 143 ? 15.078 -14.672 -7.398 1 90.88 143 LEU B CA 1
ATOM 2591 C C . LEU B 1 143 ? 14.695 -15.32 -8.727 1 90.88 143 LEU B C 1
ATOM 2593 O O . LEU B 1 143 ? 15.547 -15.891 -9.406 1 90.88 143 LEU B O 1
ATOM 2597 N N . VAL B 1 144 ? 13.453 -15.219 -9.133 1 92.12 144 VAL B N 1
ATOM 2598 C CA . VAL B 1 144 ? 12.969 -15.836 -10.367 1 92.12 144 VAL B CA 1
ATOM 2599 C C . VAL B 1 144 ? 13.664 -15.203 -11.57 1 92.12 144 VAL B C 1
ATOM 2601 O O . VAL B 1 144 ? 14.133 -15.906 -12.469 1 92.12 144 VAL B O 1
ATOM 2604 N N . ARG B 1 145 ? 13.781 -13.953 -11.523 1 86.31 145 ARG B N 1
ATOM 2605 C CA . ARG B 1 145 ? 14.383 -13.234 -12.641 1 86.31 145 ARG B CA 1
ATOM 2606 C C . ARG B 1 145 ? 15.859 -13.57 -12.781 1 86.31 145 ARG B C 1
ATOM 2608 O O . ARG B 1 145 ? 16.391 -13.641 -13.891 1 86.31 145 ARG B O 1
ATOM 2615 N N . ALA B 1 146 ? 16.469 -13.875 -11.695 1 89 146 ALA B N 1
ATOM 2616 C CA . ALA B 1 146 ? 17.922 -14.062 -11.695 1 89 146 ALA B CA 1
ATOM 2617 C C . ALA B 1 146 ? 18.281 -15.531 -11.883 1 89 146 ALA B C 1
ATOM 2619 O O . ALA B 1 146 ? 19.328 -15.852 -12.453 1 89 146 ALA B O 1
ATOM 2620 N N . GLU B 1 147 ? 17.406 -16.375 -11.422 1 91.12 147 GLU B N 1
ATOM 2621 C CA . GLU B 1 147 ? 17.859 -17.766 -11.258 1 91.12 147 GLU B CA 1
ATOM 2622 C C . GLU B 1 147 ? 16.984 -18.719 -12.07 1 91.12 147 GLU B C 1
ATOM 2624 O O . GLU B 1 147 ? 17.031 -19.938 -11.859 1 91.12 147 GLU B O 1
ATOM 2629 N N . HIS B 1 148 ? 16.312 -18.266 -13.016 1 87.75 148 HIS B N 1
ATOM 2630 C CA . HIS B 1 148 ? 15.391 -19.141 -13.742 1 87.75 148 HIS B CA 1
ATOM 2631 C C . HIS B 1 148 ? 16.141 -20.109 -14.648 1 87.75 148 HIS B C 1
ATOM 2633 O O . HIS B 1 148 ? 15.609 -21.156 -15.023 1 87.75 148 HIS B O 1
ATOM 2639 N N . GLY B 1 149 ? 17.406 -19.75 -15.047 1 92.5 149 GLY B N 1
ATOM 2640 C CA . GLY B 1 149 ? 18.125 -20.609 -15.977 1 92.5 149 GLY B CA 1
ATOM 2641 C C . GLY B 1 149 ? 17.375 -20.859 -17.266 1 92.5 149 GLY B C 1
ATOM 2642 O O . GLY B 1 149 ? 16.969 -19.922 -17.953 1 92.5 149 GLY B O 1
ATOM 2643 N N . ASP B 1 150 ? 17.125 -22.156 -17.562 1 94.19 150 ASP B N 1
ATOM 2644 C CA . ASP B 1 150 ? 16.422 -22.531 -18.781 1 94.19 150 ASP B CA 1
ATOM 2645 C C . ASP B 1 150 ? 14.93 -22.75 -18.516 1 94.19 150 ASP B C 1
ATOM 2647 O O . ASP B 1 150 ? 14.188 -23.156 -19.406 1 94.19 150 ASP B O 1
ATOM 2651 N N . VAL B 1 151 ? 14.508 -22.531 -17.359 1 96.44 151 VAL B N 1
ATOM 2652 C CA . VAL B 1 151 ? 13.102 -22.719 -17 1 96.44 151 VAL B CA 1
ATOM 2653 C C . VAL B 1 151 ? 12.289 -21.531 -17.484 1 96.44 151 VAL B C 1
ATOM 2655 O O . VAL B 1 151 ? 12.5 -20.391 -17.047 1 96.44 151 VAL B O 1
ATOM 2658 N N . PRO B 1 152 ? 11.406 -21.766 -18.422 1 95.75 152 PRO B N 1
ATOM 2659 C CA . PRO B 1 152 ? 10.5 -20.656 -18.781 1 95.75 152 PRO B CA 1
ATOM 2660 C C . PRO B 1 152 ? 9.625 -20.219 -17.609 1 95.75 152 PRO B C 1
ATOM 2662 O O . PRO B 1 152 ? 9.148 -21.062 -16.844 1 95.75 152 PRO B O 1
ATOM 2665 N N . TYR B 1 153 ? 9.438 -18.906 -17.531 1 95.25 153 TYR B N 1
ATOM 2666 C CA . TYR B 1 153 ? 8.625 -18.422 -16.422 1 95.25 153 TYR B CA 1
ATOM 2667 C C . TYR B 1 153 ? 7.754 -17.25 -16.859 1 95.25 153 TYR B C 1
ATOM 2669 O O . TYR B 1 153 ? 8.016 -16.625 -17.891 1 95.25 153 TYR B O 1
ATOM 2677 N N . VAL B 1 154 ? 6.652 -17 -16.109 1 92.88 154 VAL B N 1
ATOM 2678 C CA . VAL B 1 154 ? 5.836 -15.781 -16.141 1 92.88 154 VAL B CA 1
ATOM 2679 C C . VAL B 1 154 ? 5.621 -15.266 -14.719 1 92.88 154 VAL B C 1
ATOM 2681 O O . VAL B 1 154 ? 5.148 -16 -13.844 1 92.88 154 VAL B O 1
ATOM 2684 N N . LEU B 1 155 ? 6.074 -14.016 -14.523 1 89.5 155 LEU B N 1
ATOM 2685 C CA . LEU B 1 155 ? 5.754 -13.359 -13.266 1 89.5 155 LEU B CA 1
ATOM 2686 C C . LEU B 1 155 ? 4.465 -12.547 -13.391 1 89.5 155 LEU B C 1
ATOM 2688 O O . LEU B 1 155 ? 4.355 -11.68 -14.258 1 89.5 155 LEU B O 1
ATOM 2692 N N . VAL B 1 156 ? 3.492 -12.898 -12.547 1 87.06 156 VAL B N 1
ATOM 2693 C CA . VAL B 1 156 ? 2.205 -12.203 -12.57 1 87.06 156 VAL B CA 1
ATOM 2694 C C . VAL B 1 156 ? 2.094 -11.281 -11.359 1 87.06 156 VAL B C 1
ATOM 2696 O O . VAL B 1 156 ? 2.154 -11.742 -10.211 1 87.06 156 VAL B O 1
ATOM 2699 N N . ARG B 1 157 ? 1.864 -10.016 -11.648 1 76.94 157 ARG B N 1
ATOM 2700 C CA . ARG B 1 157 ? 1.815 -8.984 -10.617 1 76.94 157 ARG B CA 1
ATOM 2701 C C . ARG B 1 157 ? 0.458 -8.289 -10.594 1 76.94 157 ARG B C 1
ATOM 2703 O O . ARG B 1 157 ? 0.303 -7.207 -11.164 1 76.94 157 ARG B O 1
ATOM 2710 N N . P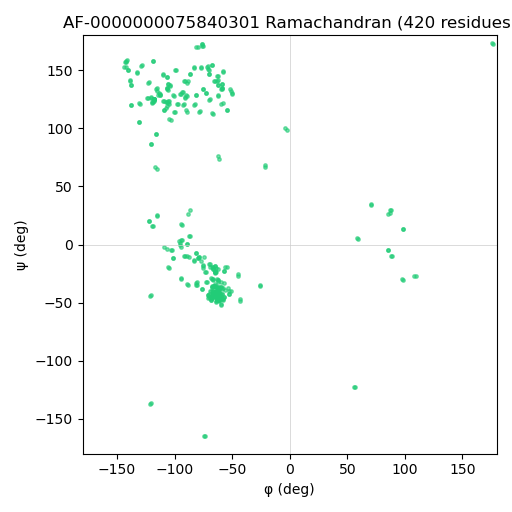RO B 1 158 ? -0.451 -8.914 -9.844 1 76.62 158 PRO B N 1
ATOM 2711 C CA . PRO B 1 158 ? -1.782 -8.305 -9.805 1 76.62 158 PRO B CA 1
ATOM 2712 C C . PRO B 1 158 ? -1.841 -7.074 -8.898 1 76.62 158 PRO B C 1
ATOM 2714 O O . PRO B 1 158 ? -1.086 -6.98 -7.93 1 76.62 158 PRO B O 1
ATOM 2717 N N . ALA B 1 159 ? -2.775 -6.215 -9.273 1 70.12 159 ALA B N 1
ATOM 2718 C CA . ALA B 1 159 ? -3.133 -5.109 -8.391 1 70.12 159 ALA B CA 1
ATOM 2719 C C . ALA B 1 159 ? -3.961 -5.602 -7.207 1 70.12 159 ALA B C 1
ATOM 2721 O O . ALA B 1 159 ? -3.945 -6.789 -6.883 1 70.12 159 ALA B O 1
ATOM 2722 N N . HIS B 1 160 ? -4.523 -4.773 -6.594 1 64.62 160 HIS B N 1
ATOM 2723 C CA . HIS B 1 160 ? -5.34 -5.16 -5.449 1 64.62 160 HIS B CA 1
ATOM 2724 C C . HIS B 1 160 ? -6.445 -6.125 -5.859 1 64.62 160 HIS B C 1
ATOM 2726 O O . HIS B 1 160 ? -7.207 -5.844 -6.789 1 64.62 160 HIS B O 1
ATOM 2732 N N . LEU B 1 161 ? -6.562 -7.137 -5.074 1 66.44 161 LEU B N 1
ATOM 2733 C CA . LEU B 1 161 ? -7.469 -8.227 -5.426 1 66.44 161 LEU B CA 1
ATOM 2734 C C . LEU B 1 161 ? -8.844 -8.016 -4.801 1 66.44 161 LEU B C 1
ATOM 2736 O O . LEU B 1 161 ? -8.945 -7.652 -3.629 1 66.44 161 LEU B O 1
ATOM 2740 N N . THR B 1 162 ? -9.828 -8.156 -5.621 1 67.62 162 THR B N 1
ATOM 2741 C CA . THR B 1 162 ? -11.203 -8.102 -5.129 1 67.62 162 THR B CA 1
ATOM 2742 C C . THR B 1 162 ? -11.914 -9.422 -5.391 1 67.62 162 THR B C 1
ATOM 2744 O O . THR B 1 162 ? -11.484 -10.219 -6.23 1 67.62 162 THR B O 1
ATOM 2747 N N . ASP B 1 163 ? -12.961 -9.672 -4.629 1 73.38 163 ASP B N 1
ATOM 2748 C CA . ASP B 1 163 ? -13.719 -10.914 -4.773 1 73.38 163 ASP B CA 1
ATOM 2749 C C . ASP B 1 163 ? -14.906 -10.727 -5.711 1 73.38 163 ASP B C 1
ATOM 2751 O O . ASP B 1 163 ? -15.828 -11.547 -5.719 1 73.38 163 ASP B O 1
ATOM 2755 N N . GLY B 1 164 ? -14.812 -9.648 -6.441 1 70.31 164 GLY B N 1
ATOM 2756 C CA . GLY B 1 164 ? -15.906 -9.383 -7.363 1 70.31 164 GLY B CA 1
ATOM 2757 C C . GLY B 1 164 ? -15.875 -10.266 -8.594 1 70.31 164 GLY B C 1
ATOM 2758 O O . GLY B 1 164 ? -14.938 -11.055 -8.781 1 70.31 164 GLY B O 1
ATOM 2759 N N . ALA B 1 165 ? -17 -10.188 -9.398 1 72.38 165 ALA B N 1
ATOM 2760 C CA . ALA B 1 165 ? -17.109 -10.945 -10.641 1 72.38 165 ALA B CA 1
ATOM 2761 C C . ALA B 1 165 ? -16.031 -10.523 -11.641 1 72.38 165 ALA B C 1
ATOM 2763 O O . ALA B 1 165 ? -15.586 -9.383 -11.633 1 72.38 165 ALA B O 1
ATOM 2764 N N . GLY B 1 166 ? -15.664 -11.5 -12.305 1 72.69 166 GLY B N 1
ATOM 2765 C CA . GLY B 1 166 ? -14.766 -11.18 -13.406 1 72.69 166 GLY B CA 1
ATOM 2766 C C . GLY B 1 166 ? -15.375 -10.219 -14.406 1 72.69 166 GLY B C 1
ATOM 2767 O O . GLY B 1 166 ? -16.562 -10.297 -14.703 1 72.69 166 GLY B O 1
ATOM 2768 N N . THR B 1 167 ? -14.5 -9.242 -14.844 1 66.62 167 THR B N 1
ATOM 2769 C CA . THR B 1 167 ? -15.016 -8.266 -15.781 1 66.62 167 THR B CA 1
ATOM 2770 C C . THR B 1 167 ? -14.57 -8.586 -17.203 1 66.62 167 THR B C 1
ATOM 2772 O O . THR B 1 167 ? -15.125 -8.062 -18.172 1 66.62 167 THR B O 1
ATOM 2775 N N . ASP B 1 168 ? -13.695 -9.445 -17.297 1 67.44 168 ASP B N 1
ATOM 2776 C CA . ASP B 1 168 ? -13.023 -9.758 -18.562 1 67.44 168 ASP B CA 1
ATOM 2777 C C . ASP B 1 168 ? -12.336 -8.523 -19.141 1 67.44 168 ASP B C 1
ATOM 2779 O O . ASP B 1 168 ? -12 -8.492 -20.328 1 67.44 168 ASP B O 1
ATOM 2783 N N . LYS B 1 169 ? -12.344 -7.391 -18.375 1 62.62 169 LYS B N 1
ATOM 2784 C CA . LYS B 1 169 ? -11.719 -6.145 -18.812 1 62.62 169 LYS B CA 1
ATOM 2785 C C . LYS B 1 169 ? -10.57 -5.75 -17.891 1 62.62 169 LYS B C 1
ATOM 2787 O O . LYS B 1 169 ? -10.781 -5.102 -16.859 1 62.62 169 LYS B O 1
ATOM 2792 N N . TYR B 1 170 ? -9.508 -6.609 -17.938 1 62.78 170 TYR B N 1
ATOM 2793 C CA . TYR B 1 170 ? -8.344 -6.184 -17.172 1 62.78 170 TYR B CA 1
ATOM 2794 C C . TYR B 1 170 ? -7.223 -5.711 -18.078 1 62.78 170 TYR B C 1
ATOM 2796 O O . TYR B 1 170 ? -7.176 -6.082 -19.266 1 62.78 170 TYR B O 1
ATOM 2804 N N . LYS B 1 171 ? -6.496 -4.715 -17.656 1 63.75 171 LYS B N 1
ATOM 2805 C CA . LYS B 1 171 ? -5.355 -4.172 -18.391 1 63.75 171 LYS B CA 1
ATOM 2806 C C . LYS B 1 171 ? -4.059 -4.859 -17.984 1 63.75 171 LYS B C 1
ATOM 2808 O O . LYS B 1 171 ? -3.91 -5.281 -16.828 1 63.75 171 LYS B O 1
ATOM 2813 N N . LEU B 1 172 ? -3.203 -5.082 -19.062 1 66.19 172 LEU B N 1
ATOM 2814 C CA . LEU B 1 172 ? -1.887 -5.676 -18.859 1 66.19 172 LEU B CA 1
ATOM 2815 C C . LEU B 1 172 ? -0.782 -4.672 -19.172 1 66.19 172 LEU B C 1
ATOM 2817 O O . LEU B 1 172 ? -0.922 -3.852 -20.078 1 66.19 172 LEU B O 1
ATOM 2821 N N . SER B 1 173 ? 0.12 -4.504 -18.312 1 63.25 173 SER B N 1
ATOM 2822 C CA . SER B 1 173 ? 1.323 -3.742 -18.625 1 63.25 173 SER B CA 1
ATOM 2823 C C . SER B 1 173 ? 2.578 -4.59 -18.453 1 63.25 173 SER B C 1
ATOM 2825 O O . SER B 1 173 ? 2.715 -5.312 -17.469 1 63.25 173 SER B O 1
ATOM 2827 N N . LEU B 1 174 ? 3.393 -4.605 -19.578 1 57.28 174 LEU B N 1
ATOM 2828 C CA . LEU B 1 174 ? 4.66 -5.324 -19.531 1 57.28 174 LEU B CA 1
ATOM 2829 C C . LEU B 1 174 ? 5.793 -4.406 -19.078 1 57.28 174 LEU B C 1
ATOM 2831 O O . LEU B 1 174 ? 6.926 -4.855 -18.906 1 57.28 174 LEU B O 1
ATOM 2835 N N . SER B 1 175 ? 5.453 -3.141 -19.031 1 49.34 175 SER B N 1
ATOM 2836 C CA . SER B 1 175 ? 6.523 -2.199 -18.719 1 49.34 175 SER B CA 1
ATOM 2837 C C . SER B 1 175 ? 7.031 -2.389 -17.297 1 49.34 175 SER B C 1
ATOM 2839 O O . SER B 1 175 ? 6.242 -2.635 -16.391 1 49.34 175 SER B O 1
ATOM 2841 N N . SER B 1 176 ? 8.281 -2.861 -17.344 1 44.53 176 SER B N 1
ATOM 2842 C CA . SER B 1 176 ? 8.961 -2.904 -16.047 1 44.53 176 SER B CA 1
ATOM 2843 C C . SER B 1 176 ? 8.742 -1.611 -15.273 1 44.53 176 SER B C 1
ATOM 2845 O O . SER B 1 176 ? 9.078 -1.531 -14.086 1 44.53 176 SER B O 1
ATOM 2847 N N . LYS B 1 177 ? 8.539 -0.712 -16.25 1 40.97 177 LYS B N 1
ATOM 2848 C CA . LYS B 1 177 ? 8.422 0.574 -15.578 1 40.97 177 LYS B CA 1
ATOM 2849 C C . LYS B 1 177 ? 7.23 0.586 -14.625 1 40.97 177 LYS B C 1
ATOM 2851 O O . LYS B 1 177 ? 6.117 0.234 -15.016 1 40.97 177 LYS B O 1
ATOM 2856 N N . GLY B 1 178 ? 7.461 -0.022 -13.711 1 41.94 178 GLY B N 1
ATOM 2857 C CA . GLY B 1 178 ? 6.574 -0.115 -12.555 1 41.94 178 GLY B CA 1
ATOM 2858 C C . GLY B 1 178 ? 5.336 0.747 -12.688 1 41.94 178 GLY B C 1
ATOM 2859 O O . GLY B 1 178 ? 5.375 1.812 -13.305 1 41.94 178 GLY B O 1
ATOM 2860 N N . CYS B 1 179 ? 4.32 0.191 -13.055 1 40.59 179 CYS B N 1
ATOM 2861 C CA . CYS B 1 179 ? 3.096 0.979 -12.984 1 40.59 179 CYS B CA 1
ATOM 2862 C C . CYS B 1 179 ? 3.246 2.135 -12 1 40.59 179 CYS B C 1
ATOM 2864 O O . CYS B 1 179 ? 3.342 1.917 -10.789 1 40.59 179 CYS B O 1
ATOM 2866 N N . TYR B 1 180 ? 4.062 3.029 -12.336 1 41.03 180 TYR B N 1
ATOM 2867 C CA . TYR B 1 180 ? 4.336 4.32 -11.719 1 41.03 180 TYR B CA 1
ATOM 2868 C C . TYR B 1 180 ? 3.123 4.824 -10.945 1 41.03 180 TYR B C 1
ATOM 2870 O O . TYR B 1 180 ? 3.254 5.652 -10.039 1 41.03 180 TYR B O 1
ATOM 2878 N N . HIS B 1 181 ? 2.047 4.469 -11.539 1 41.59 181 HIS B N 1
ATOM 2879 C CA . HIS B 1 181 ? 0.864 5.184 -11.07 1 41.59 181 HIS B CA 1
ATOM 2880 C C . HIS B 1 181 ? 0.609 4.918 -9.594 1 41.59 181 HIS B C 1
ATOM 2882 O O . HIS B 1 181 ? 0.038 5.758 -8.898 1 41.59 181 HIS B O 1
ATOM 2888 N N . PHE B 1 182 ? 0.889 3.734 -9.273 1 42.62 182 PHE B N 1
ATOM 2889 C CA . PHE B 1 182 ? 0.694 3.494 -7.848 1 42.62 182 PHE B CA 1
ATOM 2890 C C . PHE B 1 182 ? 1.731 4.25 -7.023 1 42.62 182 PHE B C 1
ATOM 2892 O O . PHE B 1 182 ? 1.455 4.664 -5.895 1 42.62 182 PHE B O 1
ATOM 2899 N N . ALA B 1 183 ? 3.068 4.164 -7.48 1 46.81 183 ALA B N 1
ATOM 2900 C CA . ALA B 1 183 ? 4.086 4.562 -6.516 1 46.81 183 ALA B CA 1
ATOM 2901 C C . ALA B 1 183 ? 4.328 6.07 -6.566 1 46.81 183 ALA B C 1
ATOM 2903 O O . ALA B 1 183 ? 5.371 6.523 -7.043 1 46.81 183 ALA B O 1
ATOM 2904 N N . MET B 1 184 ? 3.406 6.707 -6.879 1 52.22 184 MET B N 1
ATOM 2905 C CA . MET B 1 184 ? 3.803 8.109 -6.879 1 52.22 184 MET B CA 1
ATOM 2906 C C . MET B 1 184 ? 4.406 8.508 -5.535 1 52.22 184 MET B C 1
ATOM 2908 O O . MET B 1 184 ? 3.898 8.117 -4.48 1 52.22 184 MET B O 1
ATOM 2912 N N . THR B 1 185 ? 5.727 8.852 -5.672 1 58.28 185 THR B N 1
ATOM 2913 C CA . THR B 1 185 ? 6.43 9.336 -4.492 1 58.28 185 THR B CA 1
ATOM 2914 C C . THR B 1 185 ? 6.496 10.859 -4.492 1 58.28 185 THR B C 1
ATOM 2916 O O . THR B 1 185 ? 6.402 11.492 -5.547 1 58.28 185 THR B O 1
ATOM 2919 N N . ILE B 1 186 ? 6.52 11.438 -3.381 1 71 186 ILE B N 1
ATOM 2920 C CA . ILE B 1 186 ? 6.703 12.875 -3.188 1 71 186 ILE B CA 1
ATOM 2921 C C . ILE B 1 186 ? 7.652 13.117 -2.02 1 71 186 ILE B C 1
ATOM 2923 O O . ILE B 1 186 ? 7.602 12.414 -1.009 1 71 186 ILE B O 1
ATOM 2927 N N . SER B 1 187 ? 8.562 14.07 -2.219 1 78.38 187 SER B N 1
ATOM 2928 C CA . SER B 1 187 ? 9.477 14.391 -1.13 1 78.38 187 SER B CA 1
ATOM 2929 C C . SER B 1 187 ? 8.758 15.102 0.009 1 78.38 187 SER B C 1
ATOM 2931 O O . SER B 1 187 ? 7.855 15.914 -0.228 1 78.38 187 SER B O 1
ATOM 2933 N N . ARG B 1 188 ? 9.258 14.906 1.185 1 84.94 188 ARG B N 1
ATOM 2934 C CA . ARG B 1 188 ? 8.719 15.609 2.344 1 84.94 188 ARG B CA 1
ATOM 2935 C C . ARG B 1 188 ? 8.898 17.109 2.209 1 84.94 188 ARG B C 1
ATOM 2937 O O . ARG B 1 188 ? 8.055 17.891 2.666 1 84.94 188 ARG B O 1
ATOM 2944 N N . THR B 1 189 ? 9.945 17.516 1.561 1 88 189 THR B N 1
ATOM 2945 C CA . THR B 1 189 ? 10.188 18.938 1.322 1 88 189 THR B CA 1
ATOM 2946 C C . THR B 1 189 ? 9.102 19.531 0.426 1 88 189 THR B C 1
ATOM 2948 O O . THR B 1 189 ? 8.586 20.609 0.701 1 88 189 THR B O 1
ATOM 2951 N N . ASP B 1 190 ? 8.773 18.797 -0.614 1 86.69 190 ASP B N 1
ATOM 2952 C CA . ASP B 1 190 ? 7.727 19.266 -1.509 1 86.69 190 ASP B CA 1
ATOM 2953 C C . ASP B 1 190 ? 6.375 19.328 -0.795 1 86.69 190 ASP B C 1
ATOM 2955 O O . ASP B 1 190 ? 5.582 20.234 -1.021 1 86.69 190 ASP B O 1
ATOM 2959 N N . VAL B 1 191 ? 6.152 18.359 0.082 1 87.25 191 VAL B N 1
ATOM 2960 C CA . VAL B 1 191 ? 4.922 18.375 0.866 1 87.25 191 VAL B CA 1
ATOM 2961 C C . VAL B 1 191 ? 4.918 19.578 1.799 1 87.25 191 VAL B C 1
ATOM 2963 O O . VAL B 1 191 ? 3.912 20.297 1.897 1 87.25 191 VAL B O 1
ATOM 2966 N N . ALA B 1 192 ? 6.035 19.875 2.426 1 91.81 192 ALA B N 1
ATOM 2967 C CA . ALA B 1 192 ? 6.141 21.016 3.332 1 91.81 192 ALA B CA 1
ATOM 2968 C C . ALA B 1 192 ? 5.902 22.328 2.592 1 91.81 192 ALA B C 1
ATOM 2970 O O . ALA B 1 192 ? 5.23 23.219 3.109 1 91.81 192 ALA B O 1
ATOM 2971 N N . LYS B 1 193 ? 6.387 22.469 1.397 1 90.94 193 LYS B N 1
ATOM 2972 C CA . LYS B 1 193 ? 6.16 23.656 0.58 1 90.94 193 LYS B CA 1
ATOM 2973 C C . LYS B 1 193 ? 4.672 23.844 0.292 1 90.94 193 LYS B C 1
ATOM 2975 O O . LYS B 1 193 ? 4.152 24.953 0.398 1 90.94 193 LYS B O 1
ATOM 2980 N N . PHE B 1 194 ? 4.004 22.828 -0.009 1 90.25 194 PHE B N 1
ATOM 2981 C CA . PHE B 1 194 ? 2.578 22.953 -0.29 1 90.25 194 PHE B CA 1
ATOM 2982 C C . PHE B 1 194 ? 1.805 23.312 0.971 1 90.25 194 PHE B C 1
ATOM 2984 O O . PHE B 1 194 ? 0.876 24.125 0.924 1 90.25 194 PHE B O 1
ATOM 2991 N N . LEU B 1 195 ? 2.168 22.594 2.084 1 93.75 195 LEU B N 1
ATOM 2992 C CA . LEU B 1 195 ? 1.504 22.906 3.342 1 93.75 195 LEU B CA 1
ATOM 2993 C C . LEU B 1 195 ? 1.602 24.391 3.646 1 93.75 195 LEU B C 1
ATOM 2995 O O . LEU B 1 195 ? 0.625 25.016 4.086 1 93.75 195 LEU B O 1
ATOM 2999 N N . LEU B 1 196 ? 2.75 25 3.438 1 93.62 196 LEU B N 1
ATOM 3000 C CA . LEU B 1 196 ? 2.939 26.422 3.672 1 93.62 196 LEU B CA 1
ATOM 3001 C C . LEU B 1 196 ? 2.088 27.25 2.715 1 93.62 196 LEU B C 1
ATOM 3003 O O . LEU B 1 196 ? 1.455 28.234 3.125 1 93.62 196 LEU B O 1
ATOM 3007 N N . ARG B 1 197 ? 2.07 26.844 1.456 1 91.25 197 ARG B N 1
ATOM 3008 C CA . ARG B 1 197 ? 1.223 27.5 0.476 1 91.25 197 ARG B CA 1
ATOM 3009 C C . ARG B 1 197 ? -0.243 27.453 0.895 1 91.25 197 ARG B C 1
ATOM 3011 O O . ARG B 1 197 ? -0.942 28.469 0.845 1 91.25 197 ARG B O 1
ATOM 3018 N N . ALA B 1 198 ? -0.709 26.281 1.288 1 91.69 198 ALA B N 1
ATOM 3019 C CA . ALA B 1 198 ? -2.096 26.078 1.702 1 91.69 198 ALA B CA 1
ATOM 3020 C C . ALA B 1 198 ? -2.41 26.891 2.961 1 91.69 198 ALA B C 1
ATOM 3022 O O . ALA B 1 198 ? -3.529 27.375 3.131 1 91.69 198 ALA B O 1
ATOM 3023 N N . ALA B 1 199 ? -1.411 27 3.838 1 93.81 199 ALA B N 1
ATOM 3024 C CA . ALA B 1 199 ? -1.567 27.766 5.074 1 93.81 199 ALA B CA 1
ATOM 3025 C C . ALA B 1 199 ? -1.729 29.25 4.781 1 93.81 199 ALA B C 1
ATOM 3027 O O . ALA B 1 199 ? -2.463 29.953 5.484 1 93.81 199 ALA B O 1
ATOM 3028 N N . CYS B 1 200 ? -1.15 29.734 3.721 1 92.44 200 CYS B N 1
ATOM 3029 C CA . CYS B 1 200 ? -1.028 31.172 3.494 1 92.44 200 CYS B CA 1
ATOM 3030 C C . CYS B 1 200 ? -2.062 31.656 2.484 1 92.44 200 CYS B C 1
ATOM 3032 O O . CYS B 1 200 ? -2.119 32.844 2.17 1 92.44 200 CYS B O 1
ATOM 3034 N N . SER B 1 201 ? -2.811 30.75 1.915 1 90.06 201 SER B N 1
ATOM 3035 C CA . SER B 1 201 ? -3.805 31.141 0.924 1 90.06 201 SER B CA 1
ATOM 3036 C C . SER B 1 201 ? -5.09 30.344 1.071 1 90.06 201 SER B C 1
ATOM 3038 O O . SER B 1 201 ? -5.047 29.141 1.388 1 90.06 201 SER B O 1
ATOM 3040 N N . PRO B 1 202 ? -6.242 30.953 0.712 1 90.44 202 PRO B N 1
ATOM 3041 C CA . PRO B 1 202 ? -7.523 30.234 0.815 1 90.44 202 PRO B CA 1
ATOM 3042 C C . PRO B 1 202 ? -7.844 29.422 -0.43 1 90.44 202 PRO B C 1
ATOM 3044 O O . PRO B 1 202 ? -8.93 28.828 -0.525 1 90.44 202 PRO B O 1
ATOM 3047 N N . ASP B 1 203 ? -6.961 29.312 -1.336 1 87 203 ASP B N 1
ATOM 3048 C CA . ASP B 1 203 ? -7.188 28.703 -2.645 1 87 203 ASP B CA 1
ATOM 3049 C C . ASP B 1 203 ? -7.684 27.266 -2.506 1 87 203 ASP B C 1
ATOM 3051 O O . ASP B 1 203 ? -8.422 26.766 -3.363 1 87 203 ASP B O 1
ATOM 3055 N N . PHE B 1 204 ? -7.375 26.672 -1.358 1 87.94 204 PHE B N 1
ATOM 3056 C CA . PHE B 1 204 ? -7.652 25.25 -1.248 1 87.94 204 PHE B CA 1
ATOM 3057 C C . PHE B 1 204 ? -8.648 24.984 -0.124 1 87.94 204 PHE B C 1
ATOM 3059 O O . PHE B 1 204 ? -8.812 23.828 0.303 1 87.94 204 PHE B O 1
ATOM 3066 N N . ASP B 1 205 ? -9.297 26.016 0.298 1 90.88 205 ASP B N 1
ATOM 3067 C CA . ASP B 1 205 ? -10.203 25.844 1.436 1 90.88 205 ASP B CA 1
ATOM 3068 C C . ASP B 1 205 ? -11.328 24.875 1.111 1 90.88 205 ASP B C 1
ATOM 3070 O O . ASP B 1 205 ? -11.938 24.953 0.044 1 90.88 205 ASP B O 1
ATOM 3074 N N . ASN B 1 206 ? -11.484 23.953 1.95 1 88.56 206 ASN B N 1
ATOM 3075 C CA . ASN B 1 206 ? -12.562 22.969 1.938 1 88.56 206 ASN B CA 1
ATOM 3076 C C . ASN B 1 206 ? -12.398 21.969 0.794 1 88.56 206 ASN B C 1
ATOM 3078 O O . ASN B 1 206 ? -13.383 21.531 0.195 1 88.56 206 ASN B O 1
ATOM 3082 N N . LYS B 1 207 ? -11.141 21.656 0.497 1 82.75 207 LYS B N 1
ATOM 3083 C CA . LYS B 1 207 ? -10.812 20.672 -0.525 1 82.75 207 LYS B CA 1
ATOM 3084 C C . LYS B 1 207 ? -9.828 19.641 0.009 1 82.75 207 LYS B C 1
ATOM 3086 O O . LYS B 1 207 ? -9.125 19.891 0.986 1 82.75 207 LYS B O 1
ATOM 3091 N N . ALA B 1 208 ? -9.914 18.5 -0.591 1 80.12 208 ALA B N 1
ATOM 3092 C CA . ALA B 1 208 ? -8.875 17.484 -0.432 1 80.12 208 ALA B CA 1
ATOM 3093 C C . ALA B 1 208 ? -7.93 17.469 -1.629 1 80.12 208 ALA B C 1
ATOM 3095 O O . ALA B 1 208 ? -8.375 17.484 -2.779 1 80.12 208 ALA B O 1
ATOM 3096 N N . VAL B 1 209 ? -6.648 17.547 -1.318 1 77.94 209 VAL B N 1
ATOM 3097 C CA . VAL B 1 209 ? -5.645 17.656 -2.375 1 77.94 209 VAL B CA 1
ATOM 3098 C C . VAL B 1 209 ? -4.719 16.438 -2.33 1 77.94 209 VAL B C 1
ATOM 3100 O O . VAL B 1 209 ? -4.109 16.156 -1.297 1 77.94 209 VAL B O 1
ATOM 3103 N N . GLN B 1 210 ? -4.605 15.766 -3.404 1 73.69 210 GLN B N 1
ATOM 3104 C CA . GLN B 1 210 ? -3.637 14.688 -3.555 1 73.69 210 GLN B CA 1
ATOM 3105 C C . GLN B 1 210 ? -2.305 15.211 -4.082 1 73.69 210 GLN B C 1
ATOM 3107 O O . GLN B 1 210 ? -2.277 16.031 -5.008 1 73.69 210 GLN B O 1
ATOM 3112 N N . LEU B 1 211 ? -1.25 14.875 -3.377 1 72.62 211 LEU B N 1
ATOM 3113 C CA . LEU B 1 211 ? 0.077 15.328 -3.775 1 72.62 211 LEU B CA 1
ATOM 3114 C C . LEU B 1 211 ? 0.942 14.156 -4.227 1 72.62 211 LEU B C 1
ATOM 3116 O O . LEU B 1 211 ? 1.002 13.133 -3.551 1 72.62 211 LEU B O 1
ATOM 3120 N N . PHE B 1 212 ? 1.538 14.289 -5.41 1 65.56 212 PHE B N 1
ATOM 3121 C CA . PHE B 1 212 ? 2.42 13.234 -5.906 1 65.56 212 PHE B CA 1
ATOM 3122 C C . PHE B 1 212 ? 3.445 13.805 -6.879 1 65.56 212 PHE B C 1
ATOM 3124 O O . PHE B 1 212 ? 3.248 14.891 -7.438 1 65.56 212 PHE B O 1
#

Nearest PDB structures (foldseek):
  2pzk-assembly1_B  TM=7.647E-01  e=1.124E-07  Bordetella bronchiseptica
  2pzl-assembly1_A  TM=7.456E-01  e=2.233E-07  Bordetella bronchiseptica
  2zcv-assembly1_A  TM=7.645E-01  e=3.050E-07  Escherichia coli
  5f5l-assembly1_A  TM=7.951E-01  e=8.280E-07  Micromonospora okii
  2pzl-assembly1_B  TM=7.536E-01  e=1.645E-06  Bordetella bronchiseptica

Sequence (424 aa):
MKLTVLGATGPTGQIFTAMALDAGHDVTVLVRNPAKLQSIRVGSKKLNVVTGDATDAKAVSSVVDGAEVVVSCLGSHPGGPCPMLSIAFRHILAAAARQARPPRCVLMTTIGVGGTSFHVKCLLGAFVAGWKVIHDYEKADALVRAEHGDVPYVLVRPAHLTDGAGTDKYKLSLSSKGCYHFAMTISRTDVAKFLLRAACSPDFDNKAVQLFMKLTVLGATGPTGQIFTAMALDAGHDVTVLVRNPAKLQSIRVGSKKLNVVTGDATDAKAVSSVVDGAEVVVSCLGSHPGGPCPMLSIAFRHILAAAARQARPPRCVLMTTIGVGGTSFHVKCLLGAFVAGWKVIHDYEKADALVRAEHGDVPYVLVRPAHLTDGAGTDKYKLSLSSKGCYHFAMTISRTDVAKFLLRAACSPDFDNKAVQLF